Protein AF-A0A962UIV5-F1 (afdb_monomer_lite)

Radius of gyration: 27.17 Å; chains: 1; bounding box: 61×88×76 Å

pLDDT: mean 87.98, std 11.57, range [34.72, 98.75]

Structure (mmCIF, N/CA/C/O backbone):
data_AF-A0A962UIV5-F1
#
_entry.id   AF-A0A962UIV5-F1
#
loop_
_atom_site.group_PDB
_atom_site.id
_atom_site.type_symbol
_atom_site.label_atom_id
_atom_site.label_alt_id
_atom_site.label_comp_id
_atom_site.label_asym_id
_atom_site.label_entity_id
_atom_site.label_seq_id
_atom_site.pdbx_PDB_ins_code
_atom_site.Cartn_x
_atom_site.Cartn_y
_atom_site.Cartn_z
_atom_site.occupancy
_atom_site.B_iso_or_equiv
_atom_site.auth_seq_id
_atom_site.auth_comp_id
_atom_site.auth_asym_id
_atom_site.auth_atom_id
_atom_site.pdbx_PDB_model_num
ATOM 1 N N . MET A 1 1 ? 6.023 -47.205 -21.265 1.00 38.34 1 MET A N 1
ATOM 2 C CA . MET A 1 1 ? 5.863 -46.345 -20.076 1.00 38.34 1 MET A CA 1
ATOM 3 C C . MET A 1 1 ? 5.598 -44.938 -20.579 1.00 38.34 1 MET A C 1
ATOM 5 O O . MET A 1 1 ? 6.526 -44.279 -21.023 1.00 38.34 1 MET A O 1
ATOM 9 N N . LEU A 1 2 ? 4.326 -44.542 -20.647 1.00 37.16 2 LEU A N 1
ATOM 10 C CA . LEU A 1 2 ? 3.943 -43.163 -20.944 1.00 37.16 2 LEU A CA 1
ATOM 11 C C . LEU A 1 2 ? 4.166 -42.375 -19.654 1.00 37.16 2 LEU A C 1
ATOM 13 O O . LEU A 1 2 ? 3.460 -42.595 -18.674 1.00 37.16 2 LEU A O 1
ATOM 17 N N . SER A 1 3 ? 5.210 -41.551 -19.637 1.00 34.72 3 SER A N 1
ATOM 18 C CA . SER A 1 3 ? 5.467 -40.623 -18.543 1.00 34.72 3 SER A CA 1
ATOM 19 C C . SER A 1 3 ? 4.381 -39.555 -18.601 1.00 34.72 3 SER A C 1
ATOM 21 O O . SER A 1 3 ? 4.398 -38.697 -19.483 1.00 34.72 3 SER A O 1
ATOM 23 N N . THR A 1 4 ? 3.387 -39.651 -17.722 1.00 38.62 4 THR A N 1
ATOM 24 C CA . THR A 1 4 ? 2.459 -38.556 -17.452 1.00 38.62 4 THR A CA 1
ATOM 25 C C . THR A 1 4 ? 3.274 -37.441 -16.817 1.00 38.62 4 THR A C 1
ATOM 27 O O . THR A 1 4 ? 3.574 -37.488 -15.625 1.00 38.62 4 THR A O 1
ATOM 30 N N . VAL A 1 5 ? 3.693 -36.469 -17.627 1.00 43.25 5 VAL A N 1
ATOM 31 C CA . VAL A 1 5 ? 4.103 -35.162 -17.116 1.00 43.25 5 VAL A CA 1
ATOM 32 C C . VAL A 1 5 ? 2.899 -34.663 -16.322 1.00 43.25 5 VAL A C 1
ATOM 34 O O . VAL A 1 5 ? 1.812 -34.548 -16.889 1.00 43.25 5 VAL A O 1
ATOM 37 N N . ALA A 1 6 ? 3.049 -34.507 -15.005 1.00 46.94 6 ALA A N 1
ATOM 38 C CA . ALA A 1 6 ? 2.017 -33.885 -14.189 1.00 46.94 6 ALA A CA 1
ATOM 39 C C . ALA A 1 6 ? 1.663 -32.551 -14.854 1.00 46.94 6 ALA A C 1
ATOM 41 O O . ALA A 1 6 ? 2.571 -31.785 -15.180 1.00 46.94 6 ALA A O 1
ATOM 42 N N . ALA A 1 7 ? 0.378 -32.329 -15.137 1.00 50.78 7 ALA A N 1
ATOM 43 C CA . ALA A 1 7 ? -0.082 -31.030 -15.601 1.00 50.78 7 ALA A CA 1
ATOM 44 C C . ALA A 1 7 ? 0.373 -30.014 -14.551 1.00 50.78 7 ALA A C 1
ATOM 46 O O . ALA A 1 7 ? 0.115 -30.215 -13.363 1.00 50.78 7 ALA A O 1
ATOM 47 N N . ALA A 1 8 ? 1.166 -29.031 -14.963 1.00 62.59 8 ALA A N 1
ATOM 48 C CA . ALA A 1 8 ? 1.558 -27.985 -14.046 1.00 62.59 8 ALA A CA 1
ATOM 49 C C . ALA A 1 8 ? 0.317 -27.109 -13.775 1.00 62.59 8 ALA A C 1
ATOM 51 O O . ALA A 1 8 ? -0.562 -26.962 -14.625 1.00 62.59 8 ALA A O 1
ATOM 52 N N . ASP A 1 9 ? 0.197 -26.647 -12.533 1.00 86.25 9 ASP A N 1
ATOM 53 C CA . ASP A 1 9 ? -0.907 -25.813 -12.062 1.00 86.25 9 ASP A CA 1
ATOM 54 C C . ASP A 1 9 ? -0.381 -24.387 -11.822 1.00 86.25 9 ASP A C 1
ATOM 56 O O . ASP A 1 9 ? 0.798 -24.216 -11.483 1.00 86.25 9 ASP A O 1
ATOM 60 N N . PRO A 1 10 ? -1.230 -23.350 -11.956 1.00 91.06 10 PRO A N 1
ATOM 61 C CA . PRO A 1 10 ? -0.857 -21.983 -11.612 1.00 91.06 10 PRO A CA 1
ATOM 62 C C . PRO A 1 10 ? -0.302 -21.881 -10.183 1.00 91.06 10 PRO A C 1
ATOM 64 O O . PRO A 1 10 ? -0.829 -22.485 -9.248 1.00 91.06 10 PRO A O 1
ATOM 67 N N . VAL A 1 11 ? 0.742 -21.072 -9.994 1.00 93.00 11 VAL A N 1
ATOM 68 C CA . VAL A 1 11 ? 1.448 -20.947 -8.709 1.00 93.00 11 VAL A CA 1
ATOM 69 C C . VAL A 1 11 ? 0.984 -19.702 -7.962 1.00 93.00 11 VAL A C 1
ATOM 71 O O . VAL A 1 11 ? 0.912 -18.618 -8.532 1.00 93.00 11 VAL A O 1
ATOM 74 N N . TRP A 1 12 ? 0.716 -19.809 -6.663 1.00 93.31 12 TRP A N 1
ATOM 75 C CA . TRP A 1 12 ? 0.422 -18.636 -5.840 1.00 93.31 12 TRP A CA 1
ATOM 76 C C . TRP A 1 12 ? 1.588 -17.648 -5.791 1.00 93.31 12 TRP A C 1
ATOM 78 O O . TRP A 1 12 ? 2.730 -18.026 -5.533 1.00 93.31 12 TRP A O 1
ATOM 88 N N . VAL A 1 13 ? 1.291 -16.358 -5.997 1.00 94.25 13 VAL A N 1
ATOM 89 C CA . VAL A 1 13 ? 2.265 -15.283 -5.735 1.00 94.25 13 VAL A CA 1
ATOM 90 C C . VAL A 1 13 ? 2.672 -15.293 -4.261 1.00 94.25 13 VAL A C 1
ATOM 92 O O . VAL A 1 13 ? 3.857 -15.206 -3.945 1.00 94.25 13 VAL A O 1
ATOM 95 N N . VAL A 1 14 ? 1.682 -15.441 -3.379 1.00 92.19 14 VAL A N 1
ATOM 96 C CA . VAL A 1 14 ? 1.844 -15.680 -1.945 1.00 92.19 14 VAL A CA 1
ATOM 97 C C . VAL A 1 14 ? 0.987 -16.880 -1.589 1.00 92.19 14 VAL A C 1
ATOM 99 O O . VAL A 1 14 ? -0.224 -16.838 -1.789 1.00 92.19 14 VAL A O 1
ATOM 102 N N . ASP A 1 15 ? 1.609 -17.943 -1.085 1.00 88.69 15 ASP A N 1
ATOM 103 C CA . ASP A 1 15 ? 0.892 -19.141 -0.657 1.00 88.69 15 ASP A CA 1
ATOM 104 C C . ASP A 1 15 ? 0.328 -18.952 0.768 1.00 88.69 15 ASP A C 1
ATOM 106 O O . ASP A 1 15 ? 1.113 -18.900 1.724 1.00 88.69 15 ASP A O 1
ATOM 110 N N . PRO A 1 16 ? -1.007 -18.886 0.948 1.00 77.31 16 PRO A N 1
ATOM 111 C CA . PRO A 1 16 ? -1.620 -18.762 2.271 1.00 77.31 16 PRO A CA 1
ATOM 112 C C . PRO A 1 16 ? -1.338 -19.970 3.178 1.00 77.31 16 PRO A C 1
ATOM 114 O O . PRO A 1 16 ? -1.379 -19.842 4.401 1.00 77.31 16 PRO A O 1
ATOM 117 N N . GLY A 1 17 ? -1.032 -21.140 2.604 1.00 86.12 17 GLY A N 1
ATOM 118 C CA . GLY A 1 17 ? -0.650 -22.344 3.343 1.00 86.12 17 GLY A CA 1
ATOM 119 C C . GLY A 1 17 ? 0.783 -22.316 3.883 1.00 86.12 17 GLY A C 1
ATOM 120 O O . GLY A 1 17 ? 1.126 -23.129 4.744 1.00 86.12 17 GLY A O 1
ATOM 121 N N . SER A 1 18 ? 1.605 -21.364 3.433 1.00 90.94 18 SER A N 1
ATOM 122 C CA . SER A 1 18 ? 3.030 -21.264 3.762 1.00 90.94 18 SER A CA 1
ATOM 123 C C . SER A 1 18 ? 3.364 -19.896 4.373 1.00 90.94 18 SER A C 1
ATOM 125 O O . SER A 1 18 ? 4.088 -19.099 3.774 1.00 90.94 18 SER A O 1
ATOM 127 N N . PRO A 1 19 ? 2.890 -19.597 5.598 1.00 90.25 19 PRO A N 1
ATOM 128 C CA . PRO A 1 19 ? 3.005 -18.264 6.190 1.00 90.25 19 PRO A CA 1
ATOM 129 C C . PRO A 1 19 ? 4.454 -17.824 6.443 1.00 90.25 19 PRO A C 1
ATOM 131 O O . PRO A 1 19 ? 4.727 -16.627 6.495 1.00 90.25 19 PRO A O 1
ATOM 134 N N . GLY A 1 20 ? 5.397 -18.759 6.585 1.00 92.31 20 GLY A N 1
ATOM 135 C CA . GLY A 1 20 ? 6.782 -18.470 6.960 1.00 92.31 20 GLY A CA 1
ATOM 136 C C . GLY A 1 20 ? 6.946 -18.140 8.455 1.00 92.31 20 GLY A C 1
ATOM 137 O O . GLY A 1 20 ? 6.002 -18.290 9.232 1.00 92.31 20 GLY A O 1
ATOM 138 N N . PRO A 1 21 ? 8.148 -17.717 8.891 1.00 94.88 21 PRO A N 1
ATOM 139 C CA . PRO A 1 21 ? 8.443 -17.481 10.304 1.00 94.88 21 PRO A CA 1
ATOM 140 C C . PRO A 1 21 ? 7.760 -16.221 10.855 1.00 94.88 21 PRO A C 1
ATOM 142 O O . PRO A 1 21 ? 7.625 -15.222 10.140 1.00 94.88 21 PRO A O 1
ATOM 145 N N . ASP A 1 22 ? 7.418 -16.263 12.149 1.00 95.38 22 ASP A N 1
ATOM 146 C CA . ASP A 1 22 ? 6.808 -15.159 12.911 1.00 95.38 22 ASP A CA 1
ATOM 147 C C . ASP A 1 22 ? 7.676 -13.898 12.918 1.00 95.38 22 ASP A C 1
ATOM 149 O O . ASP A 1 22 ? 7.190 -12.794 12.692 1.00 95.38 22 ASP A O 1
ATOM 153 N N . ARG A 1 23 ? 8.982 -14.070 13.150 1.00 94.88 23 ARG A N 1
ATOM 154 C CA . ARG A 1 23 ? 9.959 -12.980 13.091 1.00 94.88 23 ARG A CA 1
ATOM 155 C C . ARG A 1 23 ? 10.506 -12.820 11.673 1.00 94.88 23 ARG A C 1
ATOM 157 O O . ARG A 1 23 ? 10.638 -13.827 10.968 1.00 94.88 23 ARG A O 1
ATOM 164 N N . PRO A 1 24 ? 10.869 -11.592 11.270 1.00 93.38 24 PRO A N 1
ATOM 165 C CA . PRO A 1 24 ? 11.509 -11.348 9.991 1.00 93.38 24 PRO A CA 1
ATOM 166 C C . PRO A 1 24 ? 12.803 -12.163 9.880 1.00 93.38 24 PRO A C 1
ATOM 168 O O . PRO A 1 24 ? 13.604 -12.157 10.818 1.00 93.38 24 PRO A O 1
ATOM 171 N N . PRO A 1 25 ? 13.043 -12.849 8.747 1.00 91.56 25 PRO A N 1
ATOM 172 C CA . PRO A 1 25 ? 14.316 -13.528 8.509 1.00 91.56 25 PRO A CA 1
ATOM 173 C C . PRO A 1 25 ? 15.477 -12.534 8.348 1.00 91.56 25 PRO A C 1
ATOM 175 O O . PRO A 1 25 ? 16.626 -12.880 8.609 1.00 91.56 25 PRO A O 1
ATOM 178 N N . GLN A 1 26 ? 15.177 -11.298 7.938 1.00 95.62 26 GLN A N 1
ATOM 179 C CA . GLN A 1 26 ? 16.128 -10.209 7.752 1.00 95.62 26 GLN A CA 1
ATOM 180 C C . GLN A 1 26 ? 15.444 -8.863 8.008 1.00 95.62 26 GLN A C 1
ATOM 182 O O . GLN A 1 26 ? 14.254 -8.712 7.743 1.00 95.62 26 GLN A O 1
ATOM 187 N N . GLY A 1 27 ? 16.201 -7.872 8.477 1.00 95.25 27 GLY A N 1
ATOM 188 C CA . GLY A 1 27 ? 15.712 -6.505 8.637 1.00 95.25 27 GLY A CA 1
ATOM 189 C C . GLY A 1 27 ? 14.670 -6.344 9.738 1.00 95.25 27 GLY A C 1
ATOM 190 O O . GLY A 1 27 ? 14.584 -7.154 10.664 1.00 95.25 27 GLY A O 1
ATOM 191 N N . ARG A 1 28 ? 13.917 -5.249 9.652 1.00 95.00 28 ARG A N 1
ATOM 192 C CA . ARG A 1 28 ? 12.850 -4.867 10.582 1.00 95.00 28 ARG A CA 1
ATOM 193 C C . ARG A 1 28 ? 11.703 -4.228 9.806 1.00 95.00 28 ARG A C 1
ATOM 195 O O . ARG A 1 28 ? 11.892 -3.788 8.674 1.00 95.00 28 ARG A O 1
ATOM 202 N N . SER A 1 29 ? 10.517 -4.196 10.404 1.00 97.31 29 SER A N 1
ATOM 203 C CA . SER A 1 29 ? 9.385 -3.482 9.813 1.00 97.31 29 SER A CA 1
ATOM 204 C C . SER A 1 29 ? 9.615 -1.966 9.839 1.00 97.31 29 SER A C 1
ATOM 206 O O . SER A 1 29 ? 10.351 -1.444 10.680 1.00 97.31 29 SER A O 1
ATOM 208 N N . LEU A 1 30 ? 8.948 -1.228 8.952 1.00 97.88 30 LEU A N 1
ATOM 209 C CA . LEU A 1 30 ? 8.964 0.238 8.972 1.00 97.88 30 LEU A CA 1
ATOM 210 C C . LEU A 1 30 ? 8.418 0.812 10.289 1.00 97.88 30 LEU A C 1
ATOM 212 O O . LEU A 1 30 ? 8.861 1.870 10.725 1.00 97.88 30 LEU A O 1
ATOM 216 N N . PHE A 1 31 ? 7.507 0.106 10.962 1.00 98.25 31 PHE A N 1
ATOM 217 C CA . PHE A 1 31 ? 7.027 0.493 12.287 1.00 98.25 31 PHE A CA 1
ATOM 218 C C . PHE A 1 31 ? 8.122 0.405 13.356 1.00 98.25 31 PHE A C 1
ATOM 220 O O . PHE A 1 31 ? 8.221 1.294 14.203 1.00 98.25 31 PHE A O 1
ATOM 227 N N . ASP A 1 32 ? 8.989 -0.610 13.305 1.00 97.06 32 ASP A N 1
ATOM 228 C CA . ASP A 1 32 ? 10.166 -0.653 14.176 1.00 97.06 32 ASP A CA 1
ATOM 229 C C . ASP A 1 32 ? 11.084 0.540 13.884 1.00 97.06 32 ASP A C 1
ATOM 231 O O . ASP A 1 32 ? 11.516 1.221 14.810 1.00 97.06 32 ASP A O 1
ATOM 235 N N . HIS A 1 33 ? 11.344 0.842 12.608 1.00 95.75 33 HIS A N 1
ATOM 236 C CA . HIS A 1 33 ? 12.159 2.000 12.224 1.00 95.75 33 HIS A CA 1
ATOM 237 C C . HIS A 1 33 ? 11.577 3.329 12.725 1.00 95.75 33 HIS A C 1
ATOM 239 O O . HIS A 1 33 ? 12.329 4.177 13.196 1.00 95.75 33 HIS A O 1
ATOM 245 N N . LEU A 1 34 ? 10.253 3.482 12.683 1.00 96.00 34 LEU A N 1
ATOM 246 C CA . LEU A 1 34 ? 9.545 4.662 13.175 1.00 96.00 34 LEU A CA 1
ATOM 247 C C . LEU A 1 34 ? 9.610 4.806 14.704 1.00 96.00 34 LEU A C 1
ATOM 249 O O . LEU A 1 34 ? 9.621 5.918 15.226 1.00 96.00 34 LEU A O 1
ATOM 253 N N . THR A 1 35 ? 9.607 3.687 15.428 1.00 96.31 35 THR A N 1
ATOM 254 C CA . THR A 1 35 ? 9.418 3.674 16.887 1.00 96.31 35 THR A CA 1
ATOM 255 C C . THR A 1 35 ? 10.687 3.402 17.680 1.00 96.31 35 THR A C 1
ATOM 257 O O . THR A 1 35 ? 10.663 3.407 18.908 1.00 96.31 35 THR A O 1
ATOM 260 N N . ILE A 1 36 ? 11.821 3.183 17.020 1.00 94.06 36 ILE A N 1
ATOM 261 C CA . ILE A 1 36 ? 13.105 3.058 17.704 1.00 94.06 36 ILE A CA 1
ATOM 262 C C . ILE A 1 36 ? 13.725 4.439 17.889 1.00 94.06 36 ILE A C 1
ATOM 264 O O . ILE A 1 36 ? 14.062 5.126 16.930 1.00 94.06 36 ILE A O 1
ATOM 268 N N . SER A 1 37 ? 13.974 4.802 19.143 1.00 89.38 37 SER A N 1
ATOM 269 C CA . SER A 1 37 ? 14.725 5.996 19.516 1.00 89.38 37 SER A CA 1
ATOM 270 C C . SER A 1 37 ? 15.865 5.613 20.448 1.00 89.38 37 SER A C 1
ATOM 272 O O . SER A 1 37 ? 15.670 4.910 21.438 1.00 89.38 37 SER A O 1
ATOM 274 N N . SER A 1 38 ? 17.088 6.040 20.119 1.00 88.50 38 SER A N 1
ATOM 275 C CA . SER A 1 38 ? 18.301 5.724 20.898 1.00 88.50 38 SER A CA 1
ATOM 276 C C . SER A 1 38 ? 18.480 4.221 21.188 1.00 88.50 38 SER A C 1
ATOM 278 O O . SER A 1 38 ? 18.952 3.827 22.252 1.00 88.50 38 SER A O 1
ATOM 280 N N . GLY A 1 39 ? 18.072 3.368 20.241 1.00 88.75 39 GLY A N 1
ATOM 281 C CA . GLY A 1 39 ? 18.161 1.908 20.350 1.00 88.75 39 GLY A CA 1
ATOM 282 C C . GLY A 1 39 ? 17.085 1.243 21.218 1.00 88.75 39 GLY A C 1
ATOM 283 O O . GLY A 1 39 ? 17.117 0.025 21.373 1.00 88.75 39 GLY A O 1
ATOM 284 N N . GLN A 1 40 ? 16.136 2.008 21.760 1.00 90.94 40 GLN A N 1
ATOM 285 C CA . GLN A 1 40 ? 14.996 1.514 22.535 1.00 90.94 40 GLN A CA 1
ATOM 286 C C . GLN A 1 40 ? 13.702 1.692 21.745 1.00 90.94 40 GLN A C 1
ATOM 288 O O . GLN A 1 40 ? 13.567 2.642 20.977 1.00 90.94 40 GLN A O 1
ATOM 293 N N . GLN A 1 41 ? 12.747 0.788 21.943 1.00 93.69 41 GLN A N 1
ATOM 294 C CA . GLN A 1 41 ? 11.425 0.925 21.347 1.00 93.69 41 GLN A CA 1
ATOM 295 C C . GLN A 1 41 ? 10.576 1.870 22.198 1.00 93.69 41 GLN A C 1
ATOM 297 O O . GLN A 1 41 ? 10.352 1.621 23.380 1.00 93.69 41 GLN A O 1
ATOM 302 N N . VAL A 1 42 ? 10.137 2.968 21.593 1.00 95.62 42 VAL A N 1
ATOM 303 C CA . VAL A 1 42 ? 9.366 4.039 22.221 1.00 95.62 42 VAL A CA 1
ATOM 304 C C . VAL A 1 42 ? 8.127 4.273 21.369 1.00 95.62 42 VAL A C 1
ATOM 306 O O . VAL A 1 42 ? 8.207 4.832 20.278 1.00 95.62 42 VAL A O 1
ATOM 309 N N . ILE A 1 43 ? 6.972 3.830 21.866 1.00 97.31 43 ILE A N 1
ATOM 310 C CA . ILE A 1 43 ? 5.687 4.044 21.195 1.00 97.31 43 ILE A CA 1
ATOM 311 C C . ILE A 1 43 ? 5.059 5.321 21.758 1.00 97.31 43 ILE A C 1
ATOM 313 O O . ILE A 1 43 ? 4.753 5.350 22.952 1.00 97.31 43 ILE A O 1
ATOM 317 N N . PRO A 1 44 ? 4.858 6.375 20.944 1.00 97.12 44 PRO A N 1
ATOM 318 C CA . PRO A 1 44 ? 4.201 7.588 21.410 1.00 97.12 44 PRO A CA 1
ATOM 319 C C . PRO A 1 44 ? 2.787 7.297 21.923 1.00 97.12 44 PRO A C 1
ATOM 321 O O . PRO A 1 44 ? 2.033 6.543 21.306 1.00 97.12 44 PRO A O 1
ATOM 324 N N . TYR A 1 45 ? 2.432 7.912 23.047 1.00 96.81 45 TYR A N 1
ATOM 325 C CA . TYR A 1 45 ? 1.118 7.815 23.678 1.00 96.81 45 TYR A CA 1
ATOM 326 C C . TYR A 1 45 ? 0.667 9.218 24.115 1.00 96.81 45 TYR A C 1
ATOM 328 O O . TYR A 1 45 ? 1.493 9.961 24.653 1.00 96.81 45 TYR A O 1
ATOM 336 N N . PRO A 1 46 ? -0.618 9.592 23.969 1.00 97.19 46 PRO A N 1
ATOM 337 C CA . PRO A 1 46 ? -1.745 8.790 23.468 1.00 97.19 46 PRO A CA 1
ATOM 338 C C . PRO A 1 46 ? -1.734 8.593 21.941 1.00 97.19 46 PRO A C 1
ATOM 340 O O . PRO A 1 46 ? -0.788 9.014 21.272 1.00 97.19 46 PRO A O 1
ATOM 343 N N . PHE A 1 47 ? -2.752 7.914 21.395 1.00 98.25 47 PHE A N 1
ATOM 344 C CA . PHE A 1 47 ? -2.845 7.537 19.972 1.00 98.25 47 PHE A CA 1
ATOM 345 C C . PHE A 1 47 ? -2.603 8.708 19.014 1.00 98.25 47 PHE A C 1
ATOM 347 O O . PHE A 1 47 ? -1.932 8.572 17.994 1.00 98.25 47 PHE A O 1
ATOM 354 N N . GLU A 1 48 ? -3.063 9.893 19.383 1.00 97.94 48 GLU A N 1
ATOM 355 C CA . GLU A 1 48 ? -2.898 11.142 18.653 1.00 97.94 48 GLU A CA 1
ATOM 356 C C . GLU A 1 48 ? -1.420 11.542 18.528 1.00 97.94 48 GLU A C 1
ATOM 358 O O . GLU A 1 48 ? -1.016 12.071 17.494 1.00 97.94 48 GLU A O 1
ATOM 363 N N . GLN A 1 49 ? -0.583 11.244 19.531 1.00 97.88 49 GLN A N 1
ATOM 364 C CA . GLN A 1 49 ? 0.866 11.463 19.443 1.00 97.88 49 GLN A CA 1
ATOM 365 C C . GLN A 1 49 ? 1.540 10.463 18.504 1.00 97.88 49 GLN A C 1
ATOM 367 O O . GLN A 1 49 ? 2.485 10.834 17.811 1.00 97.88 49 GLN A O 1
ATOM 372 N N . LEU A 1 50 ? 1.055 9.218 18.438 1.00 98.31 50 LEU A N 1
ATOM 373 C CA . LEU A 1 50 ? 1.541 8.250 17.452 1.00 98.31 50 LEU A CA 1
ATOM 374 C C . LEU A 1 50 ? 1.176 8.706 16.035 1.00 98.31 50 LEU A C 1
ATOM 376 O O . LEU A 1 50 ? 2.032 8.715 15.154 1.00 98.31 50 LEU A O 1
ATOM 380 N N . VAL A 1 51 ? -0.061 9.160 15.826 1.00 98.25 51 VAL A N 1
ATOM 381 C CA . VAL A 1 51 ? -0.505 9.736 14.546 1.00 98.25 51 VAL A CA 1
ATOM 382 C C . VAL A 1 51 ? 0.314 10.972 14.174 1.00 98.25 51 VAL A C 1
ATOM 384 O O . VAL A 1 51 ? 0.695 11.118 13.012 1.00 98.25 51 VAL A O 1
ATOM 387 N N . ALA A 1 52 ? 0.625 11.842 15.138 1.00 97.06 52 ALA A N 1
ATOM 388 C CA . ALA A 1 52 ? 1.480 13.001 14.908 1.00 97.06 52 ALA A CA 1
ATOM 389 C C . ALA A 1 52 ? 2.904 12.575 14.522 1.00 97.06 52 ALA A C 1
ATOM 391 O O . ALA A 1 52 ? 3.442 13.089 13.546 1.00 97.06 52 ALA A O 1
ATOM 392 N N . ALA A 1 53 ? 3.490 11.598 15.223 1.00 96.81 53 ALA A N 1
ATOM 393 C CA . ALA A 1 53 ? 4.816 11.066 14.916 1.00 96.81 53 ALA A CA 1
ATOM 394 C C . ALA A 1 53 ? 4.889 10.408 13.529 1.00 96.81 53 ALA A C 1
ATOM 396 O O . ALA A 1 53 ? 5.893 10.567 12.845 1.00 96.81 53 ALA A O 1
ATOM 397 N N . ILE A 1 54 ? 3.826 9.726 13.089 1.00 97.75 54 ILE A N 1
ATOM 398 C CA . ILE A 1 54 ? 3.705 9.234 11.709 1.00 97.75 54 ILE A CA 1
ATOM 399 C C . ILE A 1 54 ? 3.636 10.419 10.744 1.00 97.75 54 ILE A C 1
ATOM 401 O O . ILE A 1 54 ? 4.407 10.481 9.795 1.00 97.75 54 ILE A O 1
ATOM 405 N N . SER A 1 55 ? 2.751 11.383 11.008 1.00 96.06 55 SER A N 1
ATOM 406 C CA . SER A 1 55 ? 2.529 12.543 10.135 1.00 96.06 55 SER A CA 1
ATOM 407 C C . SER A 1 55 ? 3.783 13.394 9.925 1.00 96.06 55 SER A C 1
ATOM 409 O O . SER A 1 55 ? 3.944 13.948 8.846 1.00 96.06 55 SER A O 1
ATOM 411 N N . THR A 1 56 ? 4.701 13.479 10.899 1.00 94.44 56 THR A N 1
ATOM 412 C CA . THR A 1 56 ? 5.967 14.220 10.713 1.00 94.44 56 THR A CA 1
ATOM 413 C C . THR A 1 56 ? 6.894 13.599 9.671 1.00 94.44 56 THR A C 1
ATOM 415 O O . THR A 1 56 ? 7.797 14.278 9.190 1.00 94.44 56 THR A O 1
ATOM 418 N N . GLN A 1 57 ? 6.689 12.327 9.320 1.00 95.44 57 GLN A N 1
ATOM 419 C CA . GLN A 1 57 ? 7.458 11.648 8.279 1.00 95.44 57 GLN A CA 1
ATOM 420 C C . GLN A 1 57 ? 6.898 11.890 6.875 1.00 95.44 57 GLN A C 1
ATOM 422 O O . GLN A 1 57 ? 7.518 11.452 5.909 1.00 95.44 57 GLN A O 1
ATOM 427 N N . LEU A 1 58 ? 5.737 12.539 6.743 1.00 96.56 58 LEU A N 1
ATOM 428 C CA . LEU A 1 58 ? 4.936 12.531 5.521 1.00 96.56 58 LEU A CA 1
ATOM 429 C C . LEU A 1 58 ? 4.792 13.922 4.911 1.00 96.56 58 LEU A C 1
ATOM 431 O O . LEU A 1 58 ? 4.595 14.910 5.618 1.00 96.56 58 LEU A O 1
ATOM 435 N N . ASP A 1 59 ? 4.845 13.975 3.586 1.00 94.31 59 ASP A N 1
ATOM 436 C CA . ASP A 1 59 ? 4.482 15.151 2.813 1.00 94.31 59 ASP A CA 1
ATOM 437 C C . ASP A 1 59 ? 2.955 15.233 2.699 1.00 94.31 59 ASP A C 1
ATOM 439 O O . ASP A 1 59 ? 2.322 14.459 1.976 1.00 94.31 59 ASP A O 1
ATOM 443 N N . ALA A 1 60 ? 2.348 16.172 3.423 1.00 90.50 60 ALA A N 1
ATOM 444 C CA . ALA A 1 60 ? 0.901 16.357 3.422 1.00 90.50 60 ALA A CA 1
ATOM 445 C C . ALA A 1 60 ? 0.347 16.767 2.046 1.00 90.50 60 ALA A C 1
ATOM 447 O O . ALA A 1 60 ? -0.796 16.419 1.741 1.00 90.50 60 ALA A O 1
ATOM 448 N N . ASP A 1 61 ? 1.142 17.448 1.214 1.00 91.00 61 ASP A N 1
ATOM 449 C CA . ASP A 1 61 ? 0.703 17.933 -0.099 1.00 91.00 61 ASP A CA 1
ATOM 450 C C . ASP A 1 61 ? 0.604 16.793 -1.125 1.00 91.00 61 ASP A C 1
ATOM 452 O O . ASP A 1 61 ? -0.179 16.863 -2.074 1.00 91.00 61 ASP A O 1
ATOM 456 N N . SER A 1 62 ? 1.324 15.693 -0.888 1.00 89.94 62 SER A N 1
ATOM 457 C CA . SER A 1 62 ? 1.235 14.467 -1.689 1.00 89.94 62 SER A CA 1
ATOM 458 C C . SER A 1 62 ? -0.013 13.620 -1.393 1.00 89.94 62 SER A C 1
ATOM 460 O O . SER A 1 62 ? -0.338 12.694 -2.141 1.00 89.94 62 SER A O 1
ATOM 462 N N . ALA A 1 63 ? -0.712 13.899 -0.290 1.00 90.75 63 ALA A N 1
ATOM 463 C CA . ALA A 1 63 ? -1.772 13.044 0.220 1.00 90.75 63 ALA A CA 1
ATOM 464 C C . ALA A 1 63 ? -3.094 13.226 -0.537 1.00 90.75 63 ALA A C 1
ATOM 466 O O . ALA A 1 63 ? -3.540 14.347 -0.804 1.00 90.75 63 ALA A O 1
ATOM 467 N N . TYR A 1 64 ? -3.832 12.133 -0.756 1.00 89.94 64 TYR A N 1
ATOM 468 C CA . TYR A 1 64 ? -5.216 12.238 -1.224 1.00 89.94 64 TYR A CA 1
ATOM 469 C C . TYR A 1 64 ? -6.053 13.052 -0.218 1.00 89.94 64 TYR A C 1
ATOM 471 O O . TYR A 1 64 ? -5.976 12.837 0.995 1.00 89.94 64 TYR A O 1
ATOM 479 N N . LEU A 1 65 ? -6.845 14.013 -0.701 1.00 89.12 65 LEU A N 1
ATOM 480 C CA . LEU A 1 65 ? -7.622 14.950 0.132 1.00 89.12 65 LEU A CA 1
ATOM 481 C C . LEU A 1 65 ? -6.789 15.781 1.133 1.00 89.12 65 LEU A C 1
ATOM 483 O O . LEU A 1 65 ? -7.356 16.308 2.090 1.00 89.12 65 LEU A O 1
ATOM 487 N N . GLY A 1 66 ? -5.464 15.882 0.958 1.00 89.19 66 GLY A N 1
ATOM 488 C CA . GLY A 1 66 ? -4.578 16.592 1.890 1.00 89.19 66 GLY A CA 1
ATOM 489 C C . GLY A 1 66 ? -4.513 15.962 3.289 1.00 89.19 66 GLY A C 1
ATOM 490 O O . GLY A 1 66 ? -4.232 16.649 4.269 1.00 89.19 66 GLY A O 1
ATOM 491 N N . GLN A 1 67 ? -4.834 14.669 3.415 1.00 91.25 67 GLN A N 1
ATOM 492 C CA . GLN A 1 67 ? -4.845 13.946 4.692 1.00 91.25 67 GLN A CA 1
ATOM 493 C C . GLN A 1 67 ? -3.832 12.796 4.675 1.00 91.25 67 GLN A C 1
ATOM 495 O O . GLN A 1 67 ? -4.205 11.696 4.296 1.00 91.25 67 GLN A O 1
ATOM 500 N N . PRO A 1 68 ? -2.578 12.973 5.114 1.00 92.88 68 PRO A N 1
ATOM 501 C CA . PRO A 1 68 ? -1.527 11.962 4.920 1.00 92.88 68 PRO A CA 1
ATOM 502 C C . PRO A 1 68 ? -1.757 10.635 5.662 1.00 92.88 68 PRO A C 1
ATOM 504 O O . PRO A 1 68 ? -1.130 9.617 5.365 1.00 92.88 68 PRO A O 1
ATOM 507 N N . VAL A 1 69 ? -2.663 10.648 6.641 1.00 96.88 69 VAL A N 1
ATOM 508 C CA . VAL A 1 69 ? -3.023 9.499 7.466 1.00 96.88 69 VAL A CA 1
ATOM 509 C C . VAL A 1 69 ? -4.540 9.322 7.446 1.00 96.88 69 VAL A C 1
ATOM 511 O O . VAL A 1 69 ? -5.284 10.084 8.076 1.00 96.88 69 VAL A O 1
ATOM 514 N N . LYS A 1 70 ? -5.004 8.291 6.738 1.00 96.56 70 LYS A N 1
ATOM 515 C CA . LYS A 1 70 ? -6.421 7.930 6.612 1.00 96.56 70 LYS A CA 1
ATOM 516 C C . LYS A 1 70 ? -6.877 7.177 7.846 1.00 96.56 70 LYS A C 1
ATOM 518 O O . LYS A 1 70 ? -6.200 6.242 8.261 1.00 96.56 70 LYS A O 1
ATOM 523 N N . ARG A 1 71 ? -8.006 7.578 8.437 1.00 96.75 71 ARG A N 1
ATOM 524 C CA . ARG A 1 71 ? -8.548 6.959 9.655 1.00 96.75 71 ARG A CA 1
ATOM 525 C C . ARG A 1 71 ? -10.055 6.758 9.561 1.00 96.75 71 ARG A C 1
ATOM 527 O O . ARG A 1 71 ? -10.766 7.677 9.167 1.00 96.75 71 ARG A O 1
ATOM 534 N N . VAL A 1 72 ? -10.525 5.585 9.970 1.00 96.94 72 VAL A N 1
ATOM 535 C CA . VAL A 1 72 ? -11.955 5.250 10.079 1.00 96.94 72 VAL A CA 1
ATOM 536 C C . VAL A 1 72 ? -12.259 4.599 11.424 1.00 96.94 72 VAL A C 1
ATOM 538 O O . VAL A 1 72 ? -11.376 4.006 12.047 1.00 96.94 72 VAL A O 1
ATOM 541 N N . LEU A 1 73 ? -13.516 4.689 11.853 1.00 97.75 73 LEU A N 1
ATOM 542 C CA . LEU A 1 73 ? -14.042 4.065 13.068 1.00 97.75 73 LEU A CA 1
ATOM 543 C C . LEU A 1 73 ? -14.854 2.828 12.693 1.00 97.75 73 LEU A C 1
ATOM 545 O O . LEU A 1 73 ? -15.732 2.919 11.839 1.00 97.75 73 LEU A O 1
ATOM 549 N N . ILE A 1 74 ? -14.589 1.697 13.345 1.00 96.38 74 ILE A N 1
ATOM 550 C CA . ILE A 1 74 ? -15.240 0.403 13.105 1.00 96.38 74 ILE A CA 1
ATOM 551 C C . ILE A 1 74 ? -15.747 -0.161 14.445 1.00 96.38 74 ILE A C 1
ATOM 553 O O . ILE A 1 74 ? -15.005 -0.867 15.132 1.00 96.38 74 ILE A O 1
ATOM 557 N N . PRO A 1 75 ? -16.995 0.143 14.853 1.00 95.69 75 PRO A N 1
ATOM 558 C CA . PRO A 1 75 ? -17.557 -0.343 16.118 1.00 95.69 75 PRO A CA 1
ATOM 559 C C . PRO A 1 75 ? -17.756 -1.862 16.133 1.00 95.69 75 PRO A C 1
ATOM 561 O O . PRO A 1 75 ? -17.376 -2.547 17.075 1.00 95.69 75 PRO A O 1
ATOM 564 N N . LEU A 1 76 ? -18.328 -2.395 15.051 1.00 94.31 76 LEU A N 1
ATOM 565 C CA . LEU A 1 76 ? -18.613 -3.818 14.868 1.00 94.31 76 LEU A CA 1
ATOM 566 C C . LEU A 1 76 ? -17.671 -4.344 13.785 1.00 94.31 76 LEU A C 1
ATOM 568 O O . LEU A 1 76 ? -18.032 -4.425 12.611 1.00 94.31 76 LEU A O 1
ATOM 572 N N . GLY A 1 77 ? -16.423 -4.600 14.174 1.00 92.06 77 GLY A N 1
ATOM 573 C CA . GLY A 1 77 ? -15.357 -5.037 13.272 1.00 92.06 77 GLY A CA 1
ATOM 574 C C . GLY A 1 77 ? -15.238 -6.555 13.132 1.00 92.06 77 GLY A C 1
ATOM 575 O O . GLY A 1 77 ? -16.071 -7.319 13.615 1.00 92.06 77 GLY A O 1
ATOM 576 N N . ARG A 1 78 ? -14.160 -6.985 12.466 1.00 92.56 78 ARG A N 1
ATOM 577 C CA . ARG A 1 78 ? -13.814 -8.403 12.240 1.00 92.56 78 ARG A CA 1
ATOM 578 C C . ARG A 1 78 ? -12.420 -8.775 12.757 1.00 92.56 78 ARG A C 1
ATOM 580 O O . ARG A 1 78 ? -11.882 -9.814 12.386 1.00 92.56 78 ARG A O 1
ATOM 587 N N . SER A 1 79 ? -11.804 -7.906 13.561 1.00 91.12 79 SER A N 1
ATOM 588 C CA . SER A 1 79 ? -10.477 -8.164 14.127 1.00 91.12 79 SER A CA 1
ATOM 589 C C . SER A 1 79 ? -10.513 -9.297 15.149 1.00 91.12 79 SER A C 1
ATOM 591 O O . SER A 1 79 ? -11.576 -9.725 15.606 1.00 91.12 79 SER A O 1
ATOM 593 N N . LEU A 1 80 ? -9.330 -9.759 15.554 1.00 88.25 80 LEU A N 1
ATOM 594 C CA . LEU A 1 80 ? -9.199 -10.738 16.634 1.00 88.25 80 LEU A CA 1
ATOM 595 C C . LEU A 1 80 ? -9.747 -10.199 17.964 1.00 88.25 80 LEU A C 1
ATOM 597 O O . LEU A 1 80 ? -10.215 -10.974 18.788 1.00 88.25 80 LEU A O 1
ATOM 601 N N . GLN A 1 81 ? -9.742 -8.875 18.139 1.00 90.94 81 GLN A N 1
ATOM 602 C CA . GLN A 1 81 ? -10.250 -8.185 19.327 1.00 90.94 81 GLN A CA 1
ATOM 603 C C . GLN A 1 81 ? -11.703 -7.694 19.189 1.00 90.94 81 GLN A C 1
ATOM 605 O O . GLN A 1 81 ? -12.126 -6.822 19.943 1.00 90.94 81 GLN A O 1
ATOM 610 N N . ARG A 1 82 ? -12.483 -8.214 18.228 1.00 90.56 82 ARG A N 1
ATOM 611 C CA . ARG A 1 82 ? -13.842 -7.720 17.915 1.00 90.56 82 ARG A CA 1
ATOM 612 C C . ARG A 1 82 ? -14.813 -7.679 19.104 1.00 90.56 82 ARG A C 1
ATOM 614 O O . ARG A 1 82 ? -15.692 -6.830 19.120 1.00 90.56 82 ARG A O 1
ATOM 621 N N . GLU A 1 83 ? -14.626 -8.544 20.099 1.00 92.12 83 GLU A N 1
ATOM 622 C CA . GLU A 1 83 ? -15.468 -8.606 21.304 1.00 92.12 83 GLU A CA 1
ATOM 623 C C . GLU A 1 83 ? -14.948 -7.751 22.472 1.00 92.12 83 GLU A C 1
ATOM 625 O O . GLU A 1 83 ? -15.618 -7.652 23.496 1.00 92.12 83 GLU A O 1
ATOM 630 N N . ALA A 1 84 ? -13.763 -7.137 22.373 1.00 94.12 84 ALA A N 1
ATOM 631 C CA . ALA A 1 84 ? -13.146 -6.475 23.529 1.00 94.12 84 ALA A CA 1
ATOM 632 C C . ALA A 1 84 ? -13.914 -5.226 23.991 1.00 94.12 84 ALA A C 1
ATOM 634 O O . ALA A 1 84 ? -13.893 -4.895 25.171 1.00 94.12 84 ALA A O 1
ATOM 635 N N . ALA A 1 85 ? -14.631 -4.567 23.077 1.00 94.25 85 ALA A N 1
ATOM 636 C CA . ALA A 1 85 ? -15.499 -3.443 23.406 1.00 94.25 85 ALA A CA 1
ATOM 637 C C . ALA A 1 85 ? -16.905 -3.876 23.856 1.00 94.25 85 ALA A C 1
ATOM 639 O O . ALA A 1 85 ? -17.729 -3.013 24.134 1.00 94.25 85 ALA A O 1
ATOM 640 N N . ALA A 1 86 ? -17.220 -5.176 23.912 1.00 91.94 86 ALA A N 1
ATOM 641 C CA . ALA A 1 86 ? -18.566 -5.631 24.239 1.00 91.94 86 ALA A CA 1
ATOM 642 C C . ALA A 1 86 ? -18.945 -5.300 25.700 1.00 91.94 86 ALA A C 1
ATOM 644 O O . ALA A 1 86 ? -18.167 -5.568 26.617 1.00 91.94 86 ALA A O 1
ATOM 645 N N . PRO A 1 87 ? -20.183 -4.838 25.962 1.00 89.81 87 PRO A N 1
ATOM 646 C CA . PRO A 1 87 ? -21.251 -4.570 24.990 1.00 89.81 87 PRO A CA 1
ATOM 647 C C . PRO A 1 87 ? -21.159 -3.178 24.326 1.00 89.81 87 PRO A C 1
ATOM 649 O O . PRO A 1 87 ? -21.818 -2.930 23.324 1.00 89.81 87 PRO A O 1
ATOM 652 N N . ASP A 1 88 ? -20.325 -2.279 24.841 1.00 90.31 88 ASP A N 1
ATOM 653 C CA . ASP A 1 88 ? -20.229 -0.868 24.452 1.00 90.31 88 ASP A CA 1
ATOM 654 C C . ASP A 1 88 ? -19.409 -0.616 23.164 1.00 90.31 88 ASP A C 1
ATOM 656 O O . ASP A 1 88 ? -18.540 0.259 23.107 1.00 90.31 88 ASP A O 1
ATOM 660 N N . PHE A 1 89 ? -19.717 -1.346 22.086 1.00 93.88 89 PHE A N 1
ATOM 661 C CA . PHE A 1 89 ? -18.991 -1.310 20.804 1.00 93.88 89 PHE A CA 1
ATOM 662 C C . PHE A 1 89 ? -18.814 0.102 20.219 1.00 93.88 89 PHE A C 1
ATOM 664 O O . PHE A 1 89 ? -17.781 0.418 19.634 1.00 93.88 89 PHE A O 1
ATOM 671 N N . PHE A 1 90 ? -19.820 0.966 20.377 1.00 94.19 90 PHE A N 1
ATOM 672 C CA . PHE A 1 90 ? -19.784 2.351 19.894 1.00 94.19 90 PHE A CA 1
ATOM 673 C C . PHE A 1 90 ? -19.030 3.298 20.828 1.00 94.19 90 PHE A C 1
ATOM 675 O O . PHE A 1 90 ? -18.585 4.352 20.383 1.00 94.19 90 PHE A O 1
ATOM 682 N N . HIS A 1 91 ? -18.868 2.936 22.103 1.00 94.00 91 HIS A N 1
ATOM 683 C CA . HIS A 1 91 ? -18.062 3.715 23.033 1.00 94.00 91 HIS A CA 1
ATOM 684 C C . HIS A 1 91 ? -16.578 3.553 22.705 1.00 94.00 91 HIS A C 1
ATOM 686 O O . HIS A 1 91 ? -15.846 4.531 22.707 1.00 94.00 91 HIS A O 1
ATOM 692 N N . SER A 1 92 ? -16.130 2.348 22.356 1.00 95.00 92 SER A N 1
ATOM 693 C CA . SER A 1 92 ? -14.731 2.099 21.998 1.00 95.00 92 SER A CA 1
ATOM 694 C C . SER A 1 92 ? -14.617 1.433 20.623 1.00 95.00 92 SER A C 1
ATOM 696 O O . SER A 1 92 ? -14.262 0.256 20.528 1.00 95.00 92 SER A O 1
ATOM 698 N N . PRO A 1 93 ? -14.955 2.151 19.533 1.00 96.44 93 PRO A N 1
ATOM 699 C CA . PRO A 1 93 ? -14.839 1.595 18.197 1.00 96.44 93 PRO A CA 1
ATOM 700 C C . PRO A 1 93 ? -13.368 1.385 17.844 1.00 96.44 93 PRO A C 1
ATOM 702 O O . PRO A 1 93 ? -12.506 2.192 18.196 1.00 96.44 93 PRO A O 1
ATOM 705 N N . ARG A 1 94 ? -13.072 0.331 17.080 1.00 97.44 94 ARG A N 1
ATOM 706 C CA . ARG A 1 94 ? -11.720 0.138 16.552 1.00 97.44 94 ARG A CA 1
ATOM 707 C C . ARG A 1 94 ? -11.400 1.265 15.576 1.00 97.44 94 ARG A C 1
ATOM 709 O O . ARG A 1 94 ? -12.140 1.473 14.617 1.00 97.44 94 ARG A O 1
ATOM 716 N N . ILE A 1 95 ? -10.275 1.939 15.766 1.00 97.88 95 ILE A N 1
ATOM 717 C CA . ILE A 1 95 ? -9.732 2.869 14.778 1.00 97.88 95 ILE A CA 1
ATOM 718 C C . ILE A 1 95 ? -8.841 2.082 13.828 1.00 97.88 95 ILE A C 1
ATOM 720 O O . ILE A 1 95 ? -7.933 1.382 14.267 1.00 97.88 95 ILE A O 1
ATOM 724 N N . VAL A 1 96 ? -9.079 2.202 12.527 1.00 97.69 96 VAL A N 1
ATOM 725 C CA . VAL A 1 96 ? -8.153 1.714 11.499 1.00 97.69 96 VAL A CA 1
ATOM 726 C C . VAL A 1 96 ? -7.476 2.905 10.855 1.00 97.69 96 VAL A C 1
ATOM 728 O O . VAL A 1 96 ? -8.143 3.867 10.485 1.00 97.69 96 VAL A O 1
ATOM 731 N N . LEU A 1 97 ? -6.161 2.810 10.718 1.00 97.69 97 LEU A N 1
ATOM 732 C CA . LEU A 1 97 ? -5.279 3.800 10.134 1.00 97.69 97 LEU A CA 1
ATOM 733 C C . LEU A 1 97 ? -4.525 3.199 8.947 1.00 97.69 97 LEU A C 1
ATOM 735 O O . LEU A 1 97 ? -4.016 2.082 9.058 1.00 97.69 97 LEU A O 1
ATOM 739 N N . ALA A 1 98 ? -4.389 3.963 7.864 1.00 98.12 98 ALA A N 1
ATOM 740 C CA . ALA A 1 98 ? -3.470 3.676 6.763 1.00 98.12 98 ALA A CA 1
ATOM 741 C C . ALA A 1 98 ? -2.726 4.945 6.328 1.00 98.12 98 ALA A C 1
ATOM 743 O O . ALA A 1 98 ? -3.260 6.053 6.430 1.00 98.12 98 ALA A O 1
ATOM 744 N N . VAL A 1 99 ? -1.499 4.777 5.838 1.00 98.19 99 VAL A N 1
ATOM 745 C CA . VAL A 1 99 ? -0.689 5.869 5.285 1.00 98.19 99 VAL A CA 1
ATOM 746 C C . VAL A 1 99 ? -0.764 5.858 3.763 1.00 98.19 99 VAL A C 1
ATOM 748 O O . VAL A 1 99 ? -0.474 4.837 3.142 1.00 98.19 99 VAL A O 1
ATOM 751 N N . ASP A 1 100 ? -1.104 6.999 3.166 1.00 93.75 100 ASP A N 1
ATOM 752 C CA . ASP A 1 100 ? -1.260 7.144 1.713 1.00 93.75 100 ASP A CA 1
ATOM 753 C C . ASP A 1 100 ? -0.475 8.326 1.113 1.00 93.75 100 ASP A C 1
ATOM 755 O O . ASP A 1 100 ? -0.689 8.679 -0.045 1.00 93.75 100 ASP A O 1
ATOM 759 N N . ALA A 1 101 ? 0.444 8.909 1.884 1.00 95.69 101 ALA A N 1
ATOM 760 C CA . ALA A 1 101 ? 1.292 10.029 1.483 1.00 95.69 101 ALA A CA 1
ATOM 761 C C . ALA A 1 101 ? 2.764 9.637 1.313 1.00 95.69 101 ALA A C 1
ATOM 763 O O . ALA A 1 101 ? 3.260 8.731 1.986 1.00 95.69 101 ALA A O 1
ATOM 764 N N . GLU A 1 102 ? 3.456 10.361 0.437 1.00 95.38 102 GLU A N 1
ATOM 765 C CA . GLU A 1 102 ? 4.903 10.293 0.222 1.00 95.38 102 GLU A CA 1
ATOM 766 C C . GLU A 1 102 ? 5.691 10.767 1.459 1.00 95.38 102 GLU A C 1
ATOM 768 O O . GLU A 1 102 ? 5.150 11.481 2.309 1.00 95.38 102 GLU A O 1
ATOM 773 N N . PRO A 1 103 ? 6.976 10.388 1.591 1.00 95.56 103 PRO A N 1
ATOM 774 C CA . PRO A 1 103 ? 7.829 10.904 2.657 1.00 95.56 103 PRO A CA 1
ATOM 775 C C . PRO A 1 103 ? 8.096 12.414 2.519 1.00 95.56 103 PRO A C 1
ATOM 777 O O . PRO A 1 103 ? 8.310 12.915 1.419 1.00 95.56 103 PRO A O 1
ATOM 780 N N . ALA A 1 104 ? 8.174 13.125 3.650 1.00 90.38 104 ALA A N 1
ATOM 781 C CA . ALA A 1 104 ? 8.390 14.580 3.720 1.00 90.38 104 ALA A CA 1
ATOM 782 C C . ALA A 1 104 ? 9.776 15.060 3.246 1.00 90.38 104 ALA A C 1
ATOM 784 O O . ALA A 1 104 ? 9.998 16.260 3.083 1.00 90.38 104 ALA A O 1
ATOM 785 N N . GLY A 1 105 ? 10.745 14.158 3.091 1.00 82.00 105 GLY A N 1
ATOM 786 C CA . GLY A 1 105 ? 12.118 14.526 2.764 1.00 82.00 105 GLY A CA 1
ATOM 787 C C . GLY A 1 105 ? 12.910 13.405 2.109 1.00 82.00 105 GLY A C 1
ATOM 788 O O . GLY A 1 105 ? 12.482 12.249 2.059 1.00 82.00 105 GLY A O 1
ATOM 789 N N . ASP A 1 106 ? 14.093 13.775 1.621 1.00 77.50 106 ASP A N 1
ATOM 790 C CA . ASP A 1 106 ? 15.044 12.870 0.982 1.00 77.50 106 ASP A CA 1
ATOM 791 C C . ASP A 1 106 ? 15.369 11.680 1.898 1.00 77.50 106 ASP A C 1
ATOM 793 O O . ASP A 1 106 ? 15.732 11.865 3.061 1.00 77.50 106 ASP A O 1
ATOM 797 N N . ALA A 1 107 ? 15.278 10.460 1.358 1.00 79.19 107 ALA A N 1
ATOM 798 C CA . ALA A 1 107 ? 15.515 9.217 2.097 1.00 79.19 107 ALA A CA 1
ATOM 799 C C . ALA A 1 107 ? 14.641 9.038 3.363 1.00 79.19 107 ALA A C 1
ATOM 801 O O . ALA A 1 107 ? 15.035 8.337 4.298 1.00 79.19 107 ALA A O 1
ATOM 802 N N . GLY A 1 108 ? 13.458 9.665 3.405 1.00 86.81 108 GLY A N 1
ATOM 803 C CA . GLY A 1 108 ? 12.454 9.400 4.434 1.00 86.81 108 GLY A CA 1
ATOM 804 C C . GLY A 1 108 ? 11.881 7.982 4.343 1.00 86.81 108 GLY A C 1
ATOM 805 O O . GLY A 1 108 ? 11.995 7.305 3.321 1.00 86.81 108 GLY A O 1
ATOM 806 N N . LEU A 1 109 ? 11.243 7.521 5.422 1.00 93.44 109 LEU A N 1
ATOM 807 C CA . LEU A 1 109 ? 10.596 6.208 5.443 1.00 93.44 109 LEU A CA 1
ATOM 808 C C . LEU A 1 109 ? 9.427 6.184 4.449 1.00 93.44 109 LEU A C 1
ATOM 810 O O . LEU A 1 109 ? 8.474 6.951 4.592 1.00 93.44 109 LEU A O 1
ATOM 814 N N . LEU A 1 110 ? 9.458 5.266 3.481 1.00 95.69 110 LEU A N 1
ATOM 815 C CA . LEU A 1 110 ? 8.356 5.074 2.540 1.00 95.69 110 LEU A CA 1
ATOM 816 C C . LEU A 1 110 ? 7.203 4.346 3.246 1.00 95.69 110 LEU A C 1
ATOM 818 O O . LEU A 1 110 ? 7.071 3.132 3.169 1.00 95.69 110 LEU A O 1
ATOM 822 N N . LEU A 1 111 ? 6.384 5.084 3.998 1.00 97.88 111 LEU A N 1
ATOM 823 C CA . LEU A 1 111 ? 5.255 4.521 4.751 1.00 97.88 111 LEU A CA 1
ATOM 824 C C . LEU A 1 111 ? 3.995 4.338 3.892 1.00 97.88 111 LEU A C 1
ATOM 826 O O . LEU A 1 111 ? 3.126 3.540 4.257 1.00 97.88 111 LEU A O 1
ATOM 830 N N . ARG A 1 112 ? 3.911 5.046 2.758 1.00 97.56 112 ARG A N 1
ATOM 831 C CA . ARG A 1 112 ? 2.821 4.957 1.781 1.00 97.56 112 ARG A CA 1
ATOM 832 C C . ARG A 1 112 ? 2.533 3.508 1.408 1.00 97.56 112 ARG A C 1
ATOM 834 O O . ARG A 1 112 ? 3.429 2.793 0.947 1.00 97.56 112 ARG A O 1
ATOM 841 N N . ASP A 1 113 ? 1.285 3.092 1.620 1.00 97.62 113 ASP A N 1
ATOM 842 C CA . ASP A 1 113 ? 0.775 1.744 1.329 1.00 97.62 113 ASP A CA 1
ATOM 843 C C . ASP A 1 113 ? 1.535 0.625 2.068 1.00 97.62 113 ASP A C 1
ATOM 845 O O . ASP A 1 113 ? 1.484 -0.549 1.703 1.00 97.62 113 ASP A O 1
ATOM 849 N N . ARG A 1 114 ? 2.283 0.984 3.118 1.00 98.44 114 ARG A N 1
ATOM 850 C CA . ARG A 1 114 ? 3.220 0.100 3.824 1.00 98.44 114 ARG A CA 1
ATOM 851 C C . ARG A 1 114 ? 3.021 0.073 5.331 1.00 98.44 114 ARG A C 1
ATOM 853 O O . ARG A 1 114 ? 3.602 -0.792 5.985 1.00 98.44 114 ARG A O 1
ATOM 860 N N . LEU A 1 115 ? 2.219 0.980 5.884 1.00 98.75 115 LEU A N 1
ATOM 861 C CA . LEU A 1 115 ? 1.894 1.027 7.305 1.00 98.75 115 LEU A CA 1
ATOM 862 C C . LEU A 1 115 ? 0.382 1.107 7.521 1.00 98.75 115 LEU A C 1
ATOM 864 O O . LEU A 1 115 ? -0.272 2.060 7.096 1.00 98.75 115 LEU A O 1
ATOM 868 N N . PHE A 1 116 ? -0.137 0.115 8.242 1.00 98.75 116 PHE A N 1
ATOM 869 C CA . PHE A 1 116 ? -1.532 0.014 8.651 1.00 98.75 116 PHE A CA 1
ATOM 870 C C . PHE A 1 116 ? -1.592 -0.301 10.144 1.00 98.75 116 PHE A C 1
ATOM 872 O O . PHE A 1 116 ? -0.838 -1.146 10.635 1.00 98.75 116 PHE A O 1
ATOM 879 N N . ILE A 1 117 ? -2.478 0.373 10.876 1.00 98.69 117 ILE A N 1
ATOM 880 C CA . ILE A 1 117 ? -2.613 0.207 12.328 1.00 98.69 117 ILE A CA 1
ATOM 881 C C . ILE A 1 117 ? -4.090 0.093 12.692 1.00 98.69 117 ILE A C 1
ATOM 883 O O . ILE A 1 117 ? -4.895 0.941 12.325 1.00 98.69 117 ILE A O 1
ATOM 887 N N . GLY A 1 118 ? -4.450 -0.942 13.443 1.00 98.19 118 GLY A N 1
ATOM 888 C CA . GLY A 1 118 ? -5.719 -1.035 14.148 1.00 98.19 118 GLY A CA 1
ATOM 889 C C . GLY A 1 118 ? -5.525 -0.711 15.622 1.00 98.19 118 GLY A C 1
ATOM 890 O O . GLY A 1 118 ? -4.865 -1.475 16.312 1.00 98.19 118 GLY A O 1
ATOM 891 N N . TYR A 1 119 ? -6.118 0.367 16.116 1.00 98.50 119 TYR A N 1
ATOM 892 C CA . TYR A 1 119 ? -6.148 0.694 17.538 1.00 98.50 119 TYR A CA 1
ATOM 893 C C . TYR A 1 119 ? -7.501 0.320 18.136 1.00 98.50 119 TYR A C 1
ATOM 895 O O . TYR A 1 119 ? -8.544 0.670 17.583 1.00 98.50 119 TYR A O 1
ATOM 903 N N . LEU A 1 120 ? -7.488 -0.392 19.261 1.00 96.81 120 LEU A N 1
ATOM 904 C CA . LEU A 1 120 ? -8.684 -0.648 20.049 1.00 96.81 120 LEU A CA 1
ATOM 905 C C . LEU A 1 120 ? -8.435 -0.255 21.505 1.00 96.81 120 LEU A C 1
ATOM 907 O O . LEU A 1 120 ? -7.745 -0.969 22.233 1.00 96.81 120 LEU A O 1
ATOM 911 N N . GLU A 1 121 ? -9.016 0.876 21.908 1.00 96.50 121 GLU A N 1
ATOM 912 C CA . GLU A 1 121 ? -8.880 1.442 23.256 1.00 96.50 121 GLU A CA 1
ATOM 913 C C . GLU A 1 121 ? -9.348 0.443 24.327 1.00 96.50 121 GLU A C 1
ATOM 915 O O . GLU A 1 121 ? -8.603 0.182 25.261 1.00 96.50 121 GLU A O 1
ATOM 920 N N . ALA A 1 122 ? -10.498 -0.219 24.151 1.00 96.56 122 ALA A N 1
ATOM 921 C CA . ALA A 1 122 ? -11.019 -1.199 25.114 1.00 96.56 122 ALA A CA 1
ATOM 922 C C . ALA A 1 122 ? -10.119 -2.429 25.352 1.00 96.56 122 ALA A C 1
ATOM 924 O O . ALA A 1 122 ? -10.323 -3.155 26.323 1.00 96.56 122 ALA A O 1
ATOM 925 N N . ALA A 1 123 ? -9.150 -2.684 24.469 1.00 97.06 123 ALA A N 1
ATOM 926 C CA . ALA A 1 123 ? -8.197 -3.782 24.601 1.00 97.06 123 ALA A CA 1
ATOM 927 C C . ALA A 1 123 ? -6.784 -3.314 24.984 1.00 97.06 123 ALA A C 1
ATOM 929 O O . ALA A 1 123 ? -5.908 -4.163 25.136 1.00 97.06 123 ALA A O 1
ATOM 930 N N . ASP A 1 124 ? -6.538 -2.002 25.085 1.00 97.69 124 ASP A N 1
ATOM 931 C CA . ASP A 1 124 ? -5.207 -1.413 25.283 1.00 97.69 124 ASP A CA 1
ATOM 932 C C . ASP A 1 124 ? -4.166 -1.923 24.260 1.00 97.69 124 ASP A C 1
ATOM 934 O O . ASP A 1 124 ? -3.006 -2.192 24.598 1.00 97.69 124 ASP A O 1
ATOM 938 N N . VAL A 1 125 ? -4.591 -2.116 23.000 1.00 98.00 125 VAL A N 1
ATOM 939 C CA . VAL A 1 125 ? -3.802 -2.797 21.958 1.00 98.00 125 VAL A CA 1
ATOM 940 C C . VAL A 1 125 ? -3.748 -2.019 20.641 1.00 98.00 125 VAL A C 1
ATOM 942 O O . VAL A 1 125 ? -4.761 -1.509 20.154 1.00 98.00 125 VAL A O 1
ATOM 945 N N . LEU A 1 126 ? -2.563 -2.021 20.015 1.00 98.56 126 LEU A N 1
ATOM 946 C CA . LEU A 1 126 ? -2.382 -1.743 18.587 1.00 98.56 126 LEU A CA 1
ATOM 947 C C . LEU A 1 126 ? -2.085 -3.047 17.832 1.00 98.56 126 LEU A C 1
ATOM 949 O O . LEU A 1 126 ? -1.158 -3.775 18.179 1.00 98.56 126 LEU A O 1
ATOM 953 N N . GLU A 1 127 ? -2.824 -3.315 16.764 1.00 98.25 127 GLU A N 1
ATOM 954 C CA . GLU A 1 127 ? -2.509 -4.325 15.751 1.00 98.25 127 GLU A CA 1
ATOM 955 C C . GLU A 1 127 ? -1.819 -3.619 14.580 1.00 98.25 127 GLU A C 1
ATOM 957 O O . GLU A 1 127 ? -2.410 -2.737 13.961 1.00 98.25 127 GLU A O 1
ATOM 962 N N . VAL A 1 128 ? -0.578 -3.977 14.267 1.00 98.62 128 VAL A N 1
ATOM 963 C CA . VAL A 1 128 ? 0.236 -3.284 13.262 1.00 98.62 128 VAL A CA 1
ATOM 964 C C . VAL A 1 128 ? 0.568 -4.231 12.116 1.00 98.62 128 VAL A C 1
ATOM 966 O O . VAL A 1 128 ? 1.064 -5.337 12.335 1.00 98.62 128 VAL A O 1
ATOM 969 N N . ILE A 1 129 ? 0.328 -3.774 10.888 1.00 98.69 129 ILE A N 1
ATOM 970 C CA . ILE A 1 129 ? 0.789 -4.421 9.659 1.00 98.69 129 ILE A CA 1
ATOM 971 C C . ILE A 1 129 ? 1.751 -3.451 8.990 1.00 98.69 129 ILE A C 1
ATOM 973 O O . ILE A 1 129 ? 1.360 -2.357 8.580 1.00 98.69 129 ILE A O 1
ATOM 977 N N . SER A 1 130 ? 3.023 -3.829 8.915 1.00 98.62 130 SER A N 1
ATOM 978 C CA . SER A 1 130 ? 4.074 -2.929 8.449 1.00 98.62 130 SER A CA 1
ATOM 979 C C . SER A 1 130 ? 5.057 -3.638 7.530 1.00 98.62 130 SER A C 1
ATOM 981 O O . SER A 1 130 ? 5.523 -4.735 7.834 1.00 98.62 130 SER A O 1
ATOM 983 N N . TYR A 1 131 ? 5.356 -3.028 6.386 1.00 98.38 131 TYR A N 1
ATOM 984 C CA . TYR A 1 131 ? 6.273 -3.594 5.404 1.00 98.38 131 TYR A CA 1
ATOM 985 C C . TYR A 1 131 ? 7.709 -3.637 5.942 1.00 98.38 131 TYR A C 1
ATOM 987 O O . TYR A 1 131 ? 8.163 -2.707 6.606 1.00 98.38 131 TYR A O 1
ATOM 995 N N . ASN A 1 132 ? 8.423 -4.721 5.654 1.00 97.50 132 ASN A N 1
ATOM 996 C CA . ASN A 1 132 ? 9.853 -4.871 5.884 1.00 97.50 132 ASN A CA 1
ATOM 997 C C . ASN A 1 132 ? 10.548 -4.933 4.526 1.00 97.50 132 ASN A C 1
ATOM 999 O O . ASN A 1 132 ? 10.422 -5.915 3.791 1.00 97.50 132 ASN A O 1
ATOM 1003 N N . GLU A 1 133 ? 11.290 -3.878 4.209 1.00 94.19 133 GLU A N 1
ATOM 1004 C CA . GLU A 1 133 ? 11.918 -3.705 2.900 1.00 94.19 133 GLU A CA 1
ATOM 1005 C C . GLU A 1 133 ? 12.999 -4.751 2.624 1.00 94.19 133 GLU A C 1
ATOM 1007 O O . GLU A 1 133 ? 13.109 -5.235 1.502 1.00 94.19 133 GLU A O 1
ATOM 1012 N N . GLN A 1 134 ? 13.750 -5.167 3.649 1.00 94.69 134 GLN A N 1
ATOM 1013 C CA . GLN A 1 134 ? 14.831 -6.145 3.490 1.00 94.69 134 GLN A CA 1
ATOM 1014 C C . GLN A 1 134 ? 14.303 -7.572 3.331 1.00 94.69 134 GLN A C 1
ATOM 1016 O O . GLN A 1 134 ? 14.910 -8.375 2.631 1.00 94.69 134 GLN A O 1
ATOM 1021 N N . ALA A 1 135 ? 13.181 -7.895 3.981 1.00 94.81 135 ALA A N 1
ATOM 1022 C CA . ALA A 1 135 ? 12.534 -9.200 3.854 1.00 94.81 135 ALA A CA 1
ATOM 1023 C C . ALA A 1 135 ? 11.494 -9.261 2.722 1.00 94.81 135 ALA A C 1
ATOM 1025 O O . ALA A 1 135 ? 10.923 -10.328 2.497 1.00 94.81 135 ALA A O 1
ATOM 1026 N N . ALA A 1 136 ? 11.226 -8.137 2.048 1.00 94.12 136 ALA A N 1
ATOM 1027 C CA . ALA A 1 136 ? 10.245 -8.005 0.974 1.00 94.12 136 ALA A CA 1
ATOM 1028 C C . ALA A 1 136 ? 8.840 -8.539 1.333 1.00 94.12 136 ALA A C 1
ATOM 1030 O O . ALA A 1 136 ? 8.180 -9.196 0.527 1.00 94.12 136 ALA A O 1
ATOM 1031 N N . ARG A 1 137 ? 8.381 -8.293 2.569 1.00 95.12 137 ARG A N 1
ATOM 1032 C CA . ARG A 1 137 ? 7.080 -8.776 3.065 1.00 95.12 137 ARG A CA 1
ATOM 1033 C C . ARG A 1 137 ? 6.502 -7.868 4.146 1.00 95.12 137 ARG A C 1
ATOM 1035 O O . ARG A 1 137 ? 7.242 -7.164 4.828 1.00 95.12 137 ARG A O 1
ATOM 1042 N N . PHE A 1 138 ? 5.191 -7.942 4.364 1.00 97.88 138 PHE A N 1
ATOM 1043 C CA . PHE A 1 138 ? 4.572 -7.340 5.545 1.00 97.88 138 PHE A CA 1
ATOM 1044 C C . PHE A 1 138 ? 4.825 -8.183 6.787 1.00 97.88 138 PHE A C 1
ATOM 1046 O O . PHE A 1 138 ? 4.729 -9.413 6.748 1.00 97.88 138 PHE A O 1
ATOM 1053 N N . GLU A 1 139 ? 5.120 -7.510 7.890 1.00 98.19 139 GLU A N 1
ATOM 1054 C CA . GLU A 1 139 ? 5.196 -8.073 9.227 1.00 98.19 139 GLU A CA 1
ATOM 1055 C C . GLU A 1 139 ? 3.935 -7.735 10.017 1.00 98.19 139 GLU A C 1
ATOM 1057 O O . GLU A 1 139 ? 3.334 -6.674 9.838 1.00 98.19 139 GLU A O 1
ATOM 1062 N N . PHE A 1 140 ? 3.558 -8.651 10.904 1.00 98.19 140 PHE A N 1
ATOM 1063 C CA . PHE A 1 140 ? 2.409 -8.507 11.786 1.00 98.19 140 PHE A CA 1
ATOM 1064 C C . PHE A 1 140 ? 2.917 -8.346 13.210 1.00 98.19 140 PHE A C 1
ATOM 1066 O O . PHE A 1 140 ? 3.629 -9.213 13.723 1.00 98.19 140 PHE A O 1
ATOM 1073 N N . GLN A 1 141 ? 2.570 -7.238 13.848 1.00 98.19 141 GLN A N 1
ATOM 1074 C CA . GLN A 1 141 ? 3.018 -6.905 15.192 1.00 98.19 141 GLN A CA 1
ATOM 1075 C C . GLN A 1 141 ? 1.821 -6.537 16.068 1.00 98.19 141 GLN A C 1
ATOM 1077 O O . GLN A 1 141 ? 0.794 -6.063 15.586 1.00 98.19 141 GLN A O 1
ATOM 1082 N N . VAL A 1 142 ? 1.958 -6.764 17.369 1.00 98.06 142 VAL A N 1
ATOM 1083 C CA . VAL A 1 142 ? 1.000 -6.337 18.387 1.00 98.06 142 VAL A CA 1
ATOM 1084 C C . VAL A 1 142 ? 1.740 -5.474 19.393 1.00 98.06 142 VAL A C 1
ATOM 1086 O O . VAL A 1 142 ? 2.789 -5.879 19.899 1.00 98.06 142 VAL A O 1
ATOM 1089 N N . VAL A 1 143 ? 1.183 -4.301 19.681 1.00 98.44 143 VAL A N 1
ATOM 1090 C CA . VAL A 1 143 ? 1.594 -3.456 20.799 1.00 98.44 143 VAL A CA 1
ATOM 1091 C C . VAL A 1 143 ? 0.591 -3.652 21.925 1.00 98.44 143 VAL A C 1
ATOM 1093 O O . VAL A 1 143 ? -0.574 -3.307 21.757 1.00 98.44 143 VAL A O 1
ATOM 1096 N N . SER A 1 144 ? 1.024 -4.219 23.046 1.00 98.06 144 SER A N 1
ATOM 1097 C CA . SER A 1 144 ? 0.197 -4.419 24.244 1.00 98.06 144 SER A CA 1
ATOM 1098 C C . SER A 1 144 ? 0.470 -3.356 25.307 1.00 98.06 144 SER A C 1
ATOM 1100 O O . SER A 1 144 ? 1.554 -2.776 25.308 1.00 98.06 144 SER A O 1
ATOM 1102 N N . ASP A 1 145 ? -0.460 -3.173 26.251 1.00 97.69 145 ASP A N 1
ATOM 1103 C CA . ASP A 1 145 ? -0.384 -2.176 27.338 1.00 97.69 145 ASP A CA 1
ATOM 1104 C C . ASP A 1 145 ? -0.316 -0.724 26.813 1.00 97.69 145 ASP A C 1
ATOM 1106 O O . ASP A 1 145 ? 0.334 0.152 27.388 1.00 97.69 145 ASP A O 1
ATOM 1110 N N . TYR A 1 146 ? -0.997 -0.469 25.688 1.00 98.25 146 TYR A N 1
ATOM 1111 C CA . TYR A 1 146 ? -1.096 0.837 25.038 1.00 98.25 146 TYR A CA 1
ATOM 1112 C C . TYR A 1 146 ? -2.211 1.692 25.659 1.00 98.25 146 TYR A C 1
ATOM 1114 O O . TYR A 1 146 ? -3.284 1.870 25.084 1.00 98.25 146 TYR A O 1
ATOM 1122 N N . ARG A 1 147 ? -1.951 2.210 26.864 1.00 97.56 147 ARG A N 1
ATOM 1123 C CA . ARG A 1 147 ? -2.916 2.974 27.672 1.00 97.56 147 ARG A CA 1
ATOM 1124 C C . ARG A 1 147 ? -2.251 4.015 28.563 1.00 97.56 147 ARG A C 1
ATOM 1126 O O . ARG A 1 147 ? -1.033 4.020 28.743 1.00 97.56 147 ARG A O 1
ATOM 1133 N N . ALA A 1 148 ? -3.060 4.859 29.199 1.00 96.69 148 ALA A N 1
ATOM 1134 C CA . ALA A 1 148 ? -2.578 5.865 30.139 1.00 96.69 148 ALA A CA 1
ATOM 1135 C C . ALA A 1 148 ? -1.815 5.211 31.304 1.00 96.69 148 ALA A C 1
ATOM 1137 O O . ALA A 1 148 ? -2.337 4.343 32.005 1.00 96.69 148 ALA A O 1
ATOM 1138 N N . GLY A 1 149 ? -0.561 5.631 31.499 1.00 96.38 149 GLY A N 1
ATOM 1139 C CA . GLY A 1 149 ? 0.337 5.063 32.510 1.00 96.38 149 GLY A CA 1
ATOM 1140 C C . GLY A 1 149 ? 0.831 3.639 32.211 1.00 96.38 149 GLY A C 1
ATOM 1141 O O . GLY A 1 149 ? 1.489 3.050 33.068 1.00 96.38 149 GLY A O 1
ATOM 1142 N N . GLY A 1 150 ? 0.511 3.086 31.038 1.00 96.50 150 GLY A N 1
ATOM 1143 C CA . GLY A 1 150 ? 1.023 1.802 30.565 1.00 96.50 150 GLY A CA 1
ATOM 1144 C C . GLY A 1 150 ? 2.471 1.880 30.078 1.00 96.50 150 GLY A C 1
ATOM 1145 O O . GLY A 1 150 ? 3.063 2.957 29.967 1.00 96.50 150 GLY A O 1
ATOM 1146 N N . GLN A 1 151 ? 3.040 0.716 29.792 1.00 96.00 151 GLN A N 1
ATOM 1147 C CA . GLN A 1 151 ? 4.362 0.528 29.204 1.00 96.00 151 GLN A CA 1
ATOM 1148 C C . GLN A 1 151 ? 4.206 -0.268 27.902 1.00 96.00 151 GLN A C 1
ATOM 1150 O O . GLN A 1 151 ? 4.285 -1.497 27.939 1.00 96.00 151 GLN A O 1
ATOM 1155 N N . PRO A 1 152 ? 3.975 0.402 26.755 1.00 97.31 152 PRO A N 1
ATOM 1156 C CA . PRO A 1 152 ? 3.722 -0.271 25.488 1.00 97.31 152 PRO A CA 1
ATOM 1157 C C . PRO A 1 152 ? 4.837 -1.252 25.111 1.00 97.31 152 PRO A C 1
ATOM 1159 O O . PRO A 1 152 ? 6.006 -0.872 25.038 1.00 97.31 152 PRO A O 1
ATOM 1162 N N . GLN A 1 153 ? 4.479 -2.505 24.829 1.00 96.50 153 GLN A N 1
ATOM 1163 C CA . GLN A 1 153 ? 5.430 -3.541 24.413 1.00 96.50 153 GLN A CA 1
ATOM 1164 C C . GLN A 1 153 ? 5.086 -4.054 23.028 1.00 96.50 153 GLN A C 1
ATOM 1166 O O . GLN A 1 153 ? 3.970 -4.515 22.798 1.00 96.50 153 GLN A O 1
ATOM 1171 N N . VAL A 1 154 ? 6.057 -4.017 22.118 1.00 97.06 154 VAL A N 1
ATOM 1172 C CA . VAL A 1 154 ? 5.883 -4.535 20.762 1.00 97.06 154 VAL A CA 1
ATOM 1173 C C . VAL A 1 154 ? 6.349 -5.978 20.696 1.00 97.06 154 VAL A C 1
ATOM 1175 O O . VAL A 1 154 ? 7.436 -6.337 21.149 1.00 97.06 154 VAL A O 1
ATOM 1178 N N . SER A 1 155 ? 5.523 -6.814 20.084 1.00 96.62 155 SER A N 1
ATOM 1179 C CA . SER A 1 155 ? 5.843 -8.203 19.787 1.00 96.62 155 SER A CA 1
ATOM 1180 C C . SER A 1 155 ? 5.463 -8.531 18.349 1.00 96.62 155 SER A C 1
ATOM 1182 O O . SER A 1 155 ? 4.490 -8.003 17.815 1.00 96.62 155 SER A O 1
ATOM 1184 N N . TYR A 1 156 ? 6.234 -9.410 17.712 1.00 97.19 156 TYR A N 1
ATOM 1185 C CA . TYR A 1 156 ? 5.833 -10.008 16.442 1.00 97.19 156 TYR A CA 1
ATOM 1186 C C . TYR A 1 156 ? 4.740 -11.040 16.713 1.00 97.19 156 TYR A C 1
ATOM 1188 O O . TYR A 1 156 ? 4.913 -11.929 17.551 1.00 97.19 156 TYR A O 1
ATOM 1196 N N . ALA A 1 157 ? 3.611 -10.899 16.024 1.00 96.75 157 ALA A N 1
ATOM 1197 C CA . ALA A 1 157 ? 2.482 -11.802 16.153 1.00 96.75 157 ALA A CA 1
ATOM 1198 C C . ALA A 1 157 ? 2.793 -13.159 15.509 1.00 96.75 157 ALA A C 1
ATOM 1200 O O . ALA A 1 157 ? 3.648 -13.276 14.629 1.00 96.75 157 ALA A O 1
ATOM 1201 N N . ARG A 1 158 ? 2.048 -14.195 15.912 1.00 95.88 158 ARG A N 1
ATOM 1202 C CA . ARG A 1 158 ? 2.112 -15.496 15.237 1.00 95.88 158 ARG A CA 1
ATOM 1203 C C . ARG A 1 158 ? 1.604 -15.341 13.810 1.00 95.88 158 ARG A C 1
ATOM 1205 O O . ARG A 1 158 ? 0.406 -15.146 13.598 1.00 95.88 158 ARG A O 1
ATOM 1212 N N . ARG A 1 159 ? 2.493 -15.468 12.831 1.00 94.81 159 ARG A N 1
ATOM 1213 C CA . ARG A 1 159 ? 2.214 -15.152 11.429 1.00 94.81 159 ARG A CA 1
ATOM 1214 C C . ARG A 1 159 ? 1.117 -16.035 10.855 1.00 94.81 159 ARG A C 1
ATOM 1216 O O . ARG A 1 159 ? 0.266 -15.538 10.126 1.00 94.81 159 ARG A O 1
ATOM 1223 N N . VAL A 1 160 ? 1.071 -17.306 11.257 1.00 94.69 160 VAL A N 1
ATOM 1224 C CA . VAL A 1 160 ? -0.005 -18.244 10.885 1.00 94.69 160 VAL A CA 1
ATOM 1225 C C . VAL A 1 160 ? -1.394 -17.782 11.347 1.00 94.69 160 VAL A C 1
ATOM 1227 O O . VAL A 1 160 ? -2.378 -18.019 10.658 1.00 94.69 160 VAL A O 1
ATOM 1230 N N . VAL A 1 161 ? -1.495 -17.082 12.483 1.00 94.00 161 VAL A N 1
ATOM 1231 C CA . VAL A 1 161 ? -2.779 -16.553 12.974 1.00 94.00 161 VAL A CA 1
ATOM 1232 C C . VAL A 1 161 ? -3.206 -15.355 12.134 1.00 94.00 161 VAL A C 1
ATOM 1234 O O . VAL A 1 161 ? -4.354 -15.272 11.714 1.00 94.00 161 VAL A O 1
ATOM 1237 N N . CYS A 1 162 ? -2.279 -14.438 11.858 1.00 95.31 162 CYS A N 1
ATOM 1238 C CA . CYS A 1 162 ? -2.578 -13.237 11.086 1.00 95.31 162 CYS A CA 1
ATOM 1239 C C . CYS A 1 162 ? -2.920 -13.569 9.629 1.00 95.31 162 CYS A C 1
ATOM 1241 O O . CYS A 1 162 ? -3.900 -13.057 9.098 1.00 95.31 162 CYS A O 1
ATOM 1243 N N . THR A 1 163 ? -2.151 -14.463 9.004 1.00 94.62 163 THR A N 1
ATOM 1244 C CA . THR A 1 163 ? -2.334 -14.869 7.600 1.00 94.62 163 THR A CA 1
ATOM 1245 C C . THR A 1 163 ? -3.579 -15.720 7.359 1.00 94.62 163 THR A C 1
ATOM 1247 O O . THR A 1 163 ? -4.054 -15.762 6.232 1.00 94.62 163 THR A O 1
ATOM 1250 N N . ALA A 1 164 ? -4.183 -16.312 8.395 1.00 92.38 164 ALA A N 1
ATOM 1251 C CA . ALA A 1 164 ? -5.481 -16.971 8.252 1.00 92.38 164 ALA A CA 1
ATOM 1252 C C . ALA A 1 164 ? -6.577 -15.987 7.788 1.00 92.38 164 ALA A C 1
ATOM 1254 O O . ALA A 1 164 ? -7.384 -16.315 6.918 1.00 92.38 164 ALA A O 1
ATOM 1255 N N . CYS A 1 165 ? -6.565 -14.756 8.313 1.00 92.94 165 CYS A N 1
ATOM 1256 C CA . CYS A 1 165 ? -7.392 -13.663 7.794 1.00 92.94 165 CYS A CA 1
ATOM 1257 C C . CYS A 1 165 ? -6.707 -12.996 6.590 1.00 92.94 165 CYS A C 1
ATOM 1259 O O . CYS A 1 165 ? -7.285 -12.888 5.506 1.00 92.94 165 CYS A O 1
ATOM 1261 N N . HIS A 1 166 ? -5.454 -12.572 6.770 1.00 95.38 166 HIS A N 1
ATOM 1262 C CA . HIS A 1 166 ? -4.613 -11.889 5.784 1.00 95.38 166 HIS A CA 1
ATOM 1263 C C . HIS A 1 166 ? -3.952 -12.883 4.823 1.00 95.38 166 HIS A C 1
ATOM 1265 O O . HIS A 1 166 ? -2.727 -12.991 4.778 1.00 95.38 166 HIS A O 1
ATOM 1271 N N . GLN A 1 167 ? -4.768 -13.619 4.067 1.00 92.56 167 GLN A N 1
ATOM 1272 C CA . GLN A 1 167 ? -4.351 -14.749 3.217 1.00 92.56 167 GLN A CA 1
ATOM 1273 C C . GLN A 1 167 ? -3.278 -14.379 2.178 1.00 92.56 167 GLN A C 1
ATOM 1275 O O . GLN A 1 167 ? -2.506 -15.227 1.748 1.00 92.56 167 GLN A O 1
ATOM 1280 N N . ASN A 1 168 ? -3.149 -13.094 1.858 1.00 92.94 168 ASN A N 1
ATOM 1281 C CA . ASN A 1 168 ? -2.176 -12.564 0.905 1.00 92.94 168 ASN A CA 1
ATOM 1282 C C . ASN A 1 168 ? -0.853 -12.162 1.583 1.00 92.94 168 ASN A C 1
ATOM 1284 O O . ASN A 1 168 ? 0.014 -11.558 0.959 1.00 92.94 168 ASN A O 1
ATOM 1288 N N . ALA A 1 169 ? -0.726 -12.427 2.888 1.00 95.06 169 ALA A N 1
ATOM 1289 C CA . ALA A 1 169 ? 0.327 -11.928 3.768 1.00 95.06 169 ALA A CA 1
ATOM 1290 C C . ALA A 1 169 ? 0.524 -10.399 3.697 1.00 95.06 169 ALA A C 1
ATOM 1292 O O . ALA A 1 169 ? 1.645 -9.908 3.833 1.00 95.06 169 ALA A O 1
ATOM 1293 N N . ALA A 1 170 ? -0.577 -9.670 3.504 1.00 96.38 170 ALA A N 1
ATOM 1294 C CA . ALA A 1 170 ? -0.676 -8.217 3.378 1.00 96.38 170 ALA A CA 1
ATOM 1295 C C . ALA A 1 170 ? -2.025 -7.734 3.979 1.00 96.38 170 ALA A C 1
ATOM 1297 O O . ALA A 1 170 ? -2.860 -8.571 4.346 1.00 96.38 170 ALA A O 1
ATOM 1298 N N . PRO A 1 171 ? -2.260 -6.419 4.147 1.00 96.81 171 PRO A N 1
ATOM 1299 C CA . PRO A 1 171 ? -3.537 -5.890 4.640 1.00 96.81 171 PRO A CA 1
ATOM 1300 C C . PRO A 1 171 ? -4.733 -6.355 3.792 1.00 96.81 171 PRO A C 1
ATOM 1302 O O . PRO A 1 171 ? -4.577 -6.668 2.616 1.00 96.81 171 PRO A O 1
ATOM 1305 N N . ILE A 1 172 ? -5.917 -6.418 4.402 1.00 94.25 172 ILE A N 1
ATOM 1306 C CA . ILE A 1 172 ? -7.186 -6.762 3.739 1.00 94.25 172 ILE A CA 1
ATOM 1307 C C . ILE A 1 172 ? -8.273 -5.845 4.283 1.00 94.25 172 ILE A C 1
ATOM 1309 O O . ILE A 1 172 ? -8.275 -5.572 5.488 1.00 94.25 172 ILE A O 1
ATOM 1313 N N . PHE A 1 173 ? -9.221 -5.438 3.443 1.00 91.56 173 PHE A N 1
ATOM 1314 C CA . PHE A 1 173 ? -10.397 -4.694 3.887 1.00 91.56 173 PHE A CA 1
ATOM 1315 C C . PHE A 1 173 ? -11.621 -4.980 3.021 1.00 91.56 173 PHE A C 1
ATOM 1317 O O . PHE A 1 173 ? -11.585 -5.784 2.094 1.00 91.56 173 PHE A O 1
ATOM 1324 N N . ALA A 1 174 ? -12.761 -4.426 3.432 1.00 88.81 174 ALA A N 1
ATOM 1325 C CA . ALA A 1 174 ? -14.020 -4.634 2.742 1.00 88.81 174 ALA A CA 1
ATOM 1326 C C . ALA A 1 174 ? -13.995 -4.009 1.342 1.00 88.81 174 ALA A C 1
ATOM 1328 O O . ALA A 1 174 ? -13.380 -2.977 1.142 1.00 88.81 174 ALA A O 1
ATOM 1329 N N . ARG A 1 175 ? -14.766 -4.559 0.404 1.00 85.06 175 ARG A N 1
ATOM 1330 C CA . ARG A 1 175 ? -15.066 -3.862 -0.857 1.00 85.06 175 ARG A CA 1
ATOM 1331 C C . ARG A 1 175 ? -15.782 -2.525 -0.621 1.00 85.06 175 ARG A C 1
ATOM 1333 O O . ARG A 1 175 ? -16.430 -2.370 0.425 1.00 85.06 175 ARG A O 1
ATOM 1340 N N . PRO A 1 176 ? -15.775 -1.608 -1.613 1.00 82.38 176 PRO A N 1
ATOM 1341 C CA . PRO A 1 176 ? -16.420 -0.304 -1.523 1.00 82.38 176 PRO A CA 1
ATOM 1342 C C . PRO A 1 176 ? -17.840 -0.303 -0.936 1.00 82.38 176 PRO A C 1
ATOM 1344 O O . PRO A 1 176 ? -18.613 -1.254 -1.078 1.00 82.38 176 PRO A O 1
ATOM 1347 N N . LEU A 1 177 ? -18.161 0.845 -0.328 1.00 84.00 177 LEU A N 1
ATOM 1348 C CA . LEU A 1 177 ? -19.228 1.188 0.630 1.00 84.00 177 LEU A CA 1
ATOM 1349 C C . LEU A 1 177 ? -18.813 1.105 2.105 1.00 84.00 177 LEU A C 1
ATOM 1351 O O . LEU A 1 177 ? -19.163 2.021 2.842 1.00 84.00 177 LEU A O 1
ATOM 1355 N N . TRP A 1 178 ? -18.038 0.093 2.522 1.00 90.62 178 TRP A N 1
ATOM 1356 C CA . TRP A 1 178 ? -17.478 -0.005 3.888 1.00 90.62 178 TRP A CA 1
ATOM 1357 C C . TRP A 1 178 ? -18.505 0.274 5.002 1.00 90.62 178 TRP A C 1
ATOM 1359 O O . TRP A 1 178 ? -18.278 1.073 5.916 1.00 90.62 178 TRP A O 1
ATOM 1369 N N . ASP A 1 179 ? -19.655 -0.397 4.943 1.00 92.75 179 ASP A N 1
ATOM 1370 C CA . ASP A 1 179 ? -20.813 -0.060 5.779 1.00 92.75 179 ASP A CA 1
ATOM 1371 C C . ASP A 1 179 ? -20.641 -0.401 7.278 1.00 92.75 179 ASP A C 1
ATOM 1373 O O . ASP A 1 179 ? -21.476 -0.028 8.105 1.00 92.75 179 ASP A O 1
ATOM 1377 N N . GLU A 1 180 ? -19.564 -1.102 7.645 1.00 93.19 180 GLU A N 1
ATOM 1378 C CA . GLU A 1 180 ? -19.145 -1.334 9.038 1.00 93.19 180 GLU A CA 1
ATOM 1379 C C . GLU A 1 180 ? -18.478 -0.117 9.677 1.00 93.19 180 GLU A C 1
ATOM 1381 O O . GLU A 1 180 ? -18.256 -0.100 10.888 1.00 93.19 180 GLU A O 1
ATOM 1386 N N . THR A 1 181 ? -18.123 0.875 8.864 1.00 95.44 181 THR A N 1
ATOM 1387 C CA . THR A 1 181 ? -17.362 2.036 9.306 1.00 95.44 181 THR A CA 1
ATOM 1388 C C . THR A 1 181 ? -18.228 3.275 9.414 1.00 95.44 181 THR A C 1
ATOM 1390 O O . THR A 1 181 ? -19.371 3.305 8.959 1.00 95.44 181 THR A O 1
ATOM 1393 N N . ASN A 1 182 ? -17.661 4.343 9.960 1.00 95.19 182 ASN A N 1
ATOM 1394 C CA . ASN A 1 182 ? -18.288 5.656 10.008 1.00 95.19 182 ASN A CA 1
ATOM 1395 C C . ASN A 1 182 ? -18.442 6.361 8.640 1.00 95.19 182 ASN A C 1
ATOM 1397 O O . ASN A 1 182 ? -18.911 7.495 8.601 1.00 95.19 182 ASN A O 1
ATOM 1401 N N . ALA A 1 183 ? -18.118 5.687 7.528 1.00 93.38 183 ALA A N 1
ATOM 1402 C CA . ALA A 1 183 ? -18.604 6.054 6.194 1.00 93.38 183 ALA A CA 1
ATOM 1403 C C . ALA A 1 183 ? -20.105 5.738 5.999 1.00 93.38 183 ALA A C 1
ATOM 1405 O O . ALA A 1 183 ? -20.775 6.333 5.152 1.00 93.38 183 ALA A O 1
ATOM 1406 N N . SER A 1 184 ? -20.654 4.811 6.792 1.00 93.00 184 SER A N 1
ATOM 1407 C CA . SER A 1 184 ? -22.087 4.522 6.845 1.00 93.00 184 SER A CA 1
ATOM 1408 C C . SER A 1 184 ? -22.830 5.553 7.686 1.00 93.00 184 SER A C 1
ATOM 1410 O O . SER A 1 184 ? -22.443 5.847 8.818 1.00 93.00 184 SER A O 1
ATOM 1412 N N . ARG A 1 185 ? -23.974 6.026 7.177 1.00 90.94 185 ARG A N 1
ATOM 1413 C CA . ARG A 1 185 ? -24.864 6.936 7.919 1.00 90.94 185 ARG A CA 1
ATOM 1414 C C . ARG A 1 185 ? -25.382 6.330 9.221 1.00 90.94 185 ARG A C 1
ATOM 1416 O O . ARG A 1 185 ? -25.511 7.054 10.202 1.00 90.94 185 ARG A O 1
ATOM 1423 N N . ASP A 1 186 ? -25.650 5.025 9.244 1.00 90.56 186 ASP A N 1
ATOM 1424 C CA . ASP A 1 186 ? -26.174 4.358 10.440 1.00 90.56 186 ASP A CA 1
ATOM 1425 C C . ASP A 1 186 ? -25.107 4.287 11.541 1.00 90.56 186 ASP A C 1
ATOM 1427 O O . ASP A 1 186 ? -25.404 4.498 12.716 1.00 90.56 186 ASP A O 1
ATOM 1431 N N . VAL A 1 187 ? -23.851 4.022 11.161 1.00 93.38 187 VAL A N 1
ATOM 1432 C CA . VAL A 1 187 ? -22.718 3.976 12.094 1.00 93.38 187 VAL A CA 1
ATOM 1433 C C . VAL A 1 187 ? -22.373 5.380 12.585 1.00 93.38 187 VAL A C 1
ATOM 1435 O O . VAL A 1 187 ? -22.284 5.591 13.794 1.00 93.38 187 VAL A O 1
ATOM 1438 N N . ALA A 1 188 ? -22.234 6.343 11.669 1.00 94.19 188 ALA A N 1
ATOM 1439 C CA . ALA A 1 188 ? -21.951 7.734 12.009 1.00 94.19 188 ALA A CA 1
ATOM 1440 C C . ALA A 1 188 ? -23.027 8.315 12.938 1.00 94.19 188 ALA A C 1
ATOM 1442 O O . ALA A 1 188 ? -22.690 8.867 13.978 1.00 94.19 188 ALA A O 1
ATOM 1443 N N . GLY A 1 189 ? -24.314 8.095 12.644 1.00 92.19 189 GLY A N 1
ATOM 1444 C CA . GLY A 1 189 ? -25.412 8.594 13.476 1.00 92.19 189 GLY A CA 1
ATOM 1445 C C . GLY A 1 189 ? -25.400 8.052 14.911 1.00 92.19 189 GLY A C 1
ATOM 1446 O O . GLY A 1 189 ? -25.733 8.784 15.841 1.00 92.19 189 GLY A O 1
ATOM 1447 N N . ARG A 1 190 ? -24.980 6.797 15.128 1.00 90.88 190 ARG A N 1
ATOM 1448 C CA . ARG A 1 190 ? -24.819 6.234 16.484 1.00 90.88 190 ARG A CA 1
ATOM 1449 C C . ARG A 1 190 ? -23.615 6.815 17.217 1.00 90.88 190 ARG A C 1
ATOM 1451 O O . ARG A 1 190 ? -23.708 7.114 18.402 1.00 90.88 190 ARG A O 1
ATOM 1458 N N . LEU A 1 191 ? -22.500 7.002 16.516 1.00 94.19 191 LEU A N 1
ATOM 1459 C CA . LEU A 1 191 ? -21.305 7.635 17.076 1.00 94.19 191 LEU A CA 1
ATOM 1460 C C . LEU A 1 191 ? -21.557 9.116 17.423 1.00 94.19 191 LEU A C 1
ATOM 1462 O O . LEU A 1 191 ? -21.103 9.581 18.466 1.00 94.19 191 LEU A O 1
ATOM 1466 N N . GLU A 1 192 ? -22.327 9.844 16.606 1.00 94.19 192 GLU A N 1
ATOM 1467 C CA . GLU A 1 192 ? -22.697 11.249 16.847 1.00 94.19 192 GLU A CA 1
ATOM 1468 C C . GLU A 1 192 ? -23.531 11.413 18.121 1.00 94.19 192 GLU A C 1
ATOM 1470 O O . GLU A 1 192 ? -23.311 12.353 18.883 1.00 94.19 192 GLU A O 1
ATOM 1475 N N . GLN A 1 193 ? -24.449 10.478 18.393 1.00 91.56 193 GLN A N 1
ATOM 1476 C CA . GLN A 1 193 ? -25.281 10.493 19.604 1.00 91.56 193 GLN A CA 1
ATOM 1477 C C . GLN A 1 193 ? -24.466 10.396 20.898 1.00 91.56 193 GLN A C 1
ATOM 1479 O O . GLN A 1 193 ? -24.923 10.873 21.936 1.00 91.56 193 GLN A O 1
ATOM 1484 N N . LEU A 1 194 ? -23.266 9.811 20.847 1.00 91.25 194 LEU A N 1
ATOM 1485 C CA . LEU A 1 194 ? -22.370 9.742 22.001 1.00 91.25 194 LEU A CA 1
ATOM 1486 C C . LEU A 1 194 ? -21.678 11.080 22.293 1.00 91.25 194 LEU A C 1
ATOM 1488 O O . LEU A 1 194 ? -21.220 11.280 23.415 1.00 91.25 194 LEU A O 1
ATOM 1492 N N . GLY A 1 195 ? -21.587 11.985 21.309 1.00 85.62 195 GLY A N 1
ATOM 1493 C CA . GLY A 1 195 ? -21.039 13.334 21.485 1.00 85.62 195 GLY A CA 1
ATOM 1494 C C . GLY A 1 195 ? -19.601 13.385 22.016 1.00 85.62 195 GLY A C 1
ATOM 1495 O O . GLY A 1 195 ? -19.231 14.366 22.662 1.00 85.62 195 GLY A O 1
ATOM 1496 N N . ARG A 1 196 ? -18.803 12.333 21.791 1.00 92.31 196 ARG A N 1
ATOM 1497 C CA . ARG A 1 196 ? -17.434 12.197 22.314 1.00 92.31 196 ARG A CA 1
ATOM 1498 C C . ARG A 1 196 ? -16.370 12.376 21.235 1.00 92.31 196 ARG A C 1
ATOM 1500 O O . ARG A 1 196 ? -16.644 12.231 20.046 1.00 92.31 196 ARG A O 1
ATOM 1507 N N . ASP A 1 197 ? -15.145 12.644 21.678 1.00 93.69 197 ASP A N 1
ATOM 1508 C CA . ASP A 1 197 ? -13.967 12.555 20.819 1.00 93.69 197 ASP A CA 1
ATOM 1509 C C . ASP A 1 197 ? -13.540 11.087 20.640 1.00 93.69 197 ASP A C 1
ATOM 1511 O O . ASP A 1 197 ? -13.627 10.270 21.567 1.00 93.69 197 ASP A O 1
ATOM 1515 N N . PHE A 1 198 ? -13.094 10.765 19.426 1.00 96.44 198 PHE A N 1
ATOM 1516 C CA . PHE A 1 198 ? -12.591 9.447 19.040 1.00 96.44 198 PHE A CA 1
ATOM 1517 C C . PHE A 1 198 ? -11.145 9.562 18.564 1.00 96.44 198 PHE A C 1
ATOM 1519 O O . PHE A 1 198 ? -10.812 9.194 17.437 1.00 96.44 198 PHE A O 1
ATOM 1526 N N . HIS A 1 199 ? -10.290 10.127 19.413 1.00 96.25 199 HIS A N 1
ATOM 1527 C CA . HIS A 1 199 ? -8.871 10.338 19.143 1.00 96.25 199 HIS A CA 1
ATOM 1528 C C . HIS A 1 199 ? -8.617 11.209 17.907 1.00 96.25 199 HIS A C 1
ATOM 1530 O O . HIS A 1 199 ? -7.784 10.909 17.040 1.00 96.25 199 HIS A O 1
ATOM 1536 N N . GLY A 1 200 ? -9.415 12.275 17.784 1.00 94.19 200 GLY A N 1
ATOM 1537 C CA . GLY A 1 200 ? -9.384 13.186 16.644 1.00 94.19 200 GLY A CA 1
ATOM 1538 C C . GLY A 1 200 ? -9.789 12.558 15.303 1.00 94.19 200 GLY A C 1
ATOM 1539 O O . GLY A 1 200 ? -9.416 13.093 14.255 1.00 94.19 200 GLY A O 1
ATOM 1540 N N . VAL A 1 201 ? -10.498 11.421 15.301 1.00 96.44 201 VAL A N 1
ATOM 1541 C CA . VAL A 1 201 ? -11.121 10.859 14.092 1.00 96.44 201 VAL A CA 1
ATOM 1542 C C . VAL A 1 201 ? -12.510 11.484 13.903 1.00 96.44 201 VAL A C 1
ATOM 1544 O O . VAL A 1 201 ? -13.348 11.374 14.801 1.00 96.44 201 VAL A O 1
ATOM 1547 N N . PRO A 1 202 ? -12.794 12.132 12.756 1.00 93.75 202 PRO A N 1
ATOM 1548 C CA . PRO A 1 202 ? -14.110 12.705 12.492 1.00 93.75 202 PRO A CA 1
ATOM 1549 C C . PRO A 1 202 ? -15.196 11.630 12.482 1.00 93.75 202 PRO A C 1
ATOM 1551 O O . PRO A 1 202 ? -15.042 10.612 11.814 1.00 93.75 202 PRO A O 1
ATOM 1554 N N . VAL A 1 203 ? -16.309 11.870 13.179 1.00 93.94 203 VAL A N 1
ATOM 1555 C CA . VAL A 1 203 ? -17.425 10.915 13.222 1.00 93.94 203 VAL A CA 1
ATOM 1556 C C . VAL A 1 203 ? -18.117 10.811 11.867 1.00 93.94 203 VAL A C 1
ATOM 1558 O O . VAL A 1 203 ? -18.275 9.711 11.351 1.00 93.94 203 VAL A O 1
ATOM 1561 N N . ALA A 1 204 ? -18.479 11.938 11.259 1.00 87.25 204 ALA A N 1
ATOM 1562 C CA . ALA A 1 204 ? -19.001 11.958 9.902 1.00 87.25 204 ALA A CA 1
ATOM 1563 C C . ALA A 1 204 ? -17.831 11.936 8.909 1.00 87.25 204 ALA A C 1
ATOM 1565 O O . ALA A 1 204 ? -17.191 12.962 8.668 1.00 87.25 204 ALA A O 1
ATOM 1566 N N . ALA A 1 205 ? -17.548 10.765 8.340 1.00 78.56 205 ALA A N 1
ATOM 1567 C CA . ALA A 1 205 ? -16.590 10.608 7.252 1.00 78.56 205 ALA A CA 1
ATOM 1568 C C . ALA A 1 205 ? -17.326 10.244 5.956 1.00 78.56 205 ALA A C 1
ATOM 1570 O O . ALA A 1 205 ? -18.305 9.503 5.962 1.00 78.56 205 ALA A O 1
ATOM 1571 N N . GLY A 1 206 ? -16.863 10.782 4.828 1.00 79.88 206 GLY A N 1
ATOM 1572 C CA . GLY A 1 206 ? -17.317 10.332 3.515 1.00 79.88 206 GLY A CA 1
ATOM 1573 C C . GLY A 1 206 ? -16.737 8.961 3.162 1.00 79.88 206 GLY A C 1
ATOM 1574 O O . GLY A 1 206 ? -15.766 8.498 3.765 1.00 79.88 206 GLY A O 1
ATOM 1575 N N . VAL A 1 207 ? -17.286 8.341 2.117 1.00 90.06 207 VAL A N 1
ATOM 1576 C CA . VAL A 1 207 ? -16.747 7.091 1.549 1.00 90.06 207 VAL A CA 1
ATOM 1577 C C . VAL A 1 207 ? -15.322 7.250 1.009 1.00 90.06 207 VAL A C 1
ATOM 1579 O O . VAL A 1 207 ? -14.628 6.254 0.842 1.00 90.06 207 VAL A O 1
ATOM 1582 N N . ASP A 1 208 ? -14.859 8.481 0.778 1.00 92.38 208 ASP A N 1
ATOM 1583 C CA . ASP A 1 208 ? -13.553 8.765 0.182 1.00 92.38 208 ASP A CA 1
ATOM 1584 C C . ASP A 1 208 ? -12.370 8.316 1.050 1.00 92.38 208 ASP A C 1
ATOM 1586 O O . ASP A 1 208 ? -11.349 7.886 0.519 1.00 92.38 208 ASP A O 1
ATOM 1590 N N . ILE A 1 209 ? -12.494 8.383 2.382 1.00 93.50 209 ILE A N 1
ATOM 1591 C CA . ILE A 1 209 ? -11.431 7.930 3.296 1.00 93.50 209 ILE A CA 1
ATOM 1592 C C . ILE A 1 209 ? -11.341 6.405 3.289 1.00 93.50 209 ILE A C 1
ATOM 1594 O O . ILE A 1 209 ? -10.249 5.859 3.166 1.00 93.50 209 ILE A O 1
ATOM 1598 N N . ALA A 1 210 ? -12.487 5.727 3.365 1.00 92.62 210 ALA A N 1
ATOM 1599 C CA . ALA A 1 210 ? -12.566 4.276 3.230 1.00 92.62 210 ALA A CA 1
ATOM 1600 C C . ALA A 1 210 ? -12.007 3.814 1.873 1.00 92.62 210 ALA A C 1
ATOM 1602 O O . ALA A 1 210 ? -11.160 2.929 1.824 1.00 92.62 210 ALA A O 1
ATOM 1603 N N . TYR A 1 211 ? -12.393 4.491 0.789 1.00 92.62 211 TYR A N 1
ATOM 1604 C CA . TYR A 1 211 ? -11.867 4.257 -0.556 1.00 92.62 211 TYR A CA 1
ATOM 1605 C C . TYR A 1 211 ? -10.348 4.470 -0.643 1.00 92.62 211 TYR A C 1
ATOM 1607 O O . TYR A 1 211 ? -9.650 3.720 -1.318 1.00 92.62 211 TYR A O 1
ATOM 1615 N N . ALA A 1 212 ? -9.792 5.465 0.049 1.00 94.12 212 ALA A N 1
ATOM 1616 C CA . ALA A 1 212 ? -8.346 5.668 0.070 1.00 94.12 212 ALA A CA 1
ATOM 1617 C C . ALA A 1 212 ? -7.598 4.517 0.770 1.00 94.12 212 ALA A C 1
ATOM 1619 O O . ALA A 1 212 ? -6.547 4.101 0.283 1.00 94.12 212 ALA A O 1
ATOM 1620 N N . ILE A 1 213 ? -8.149 3.977 1.865 1.00 95.38 213 ILE A N 1
ATOM 1621 C CA . ILE A 1 213 ? -7.583 2.805 2.558 1.00 95.38 213 ILE A CA 1
ATOM 1622 C C . ILE A 1 213 ? -7.682 1.549 1.679 1.00 95.38 213 ILE A C 1
ATOM 1624 O O . ILE A 1 213 ? -6.732 0.767 1.621 1.00 95.38 213 ILE A O 1
ATOM 1628 N N . ASP A 1 214 ? -8.802 1.380 0.978 1.00 94.12 214 ASP A N 1
ATOM 1629 C CA . ASP A 1 214 ? -9.035 0.301 0.012 1.00 94.12 214 ASP A CA 1
ATOM 1630 C C . ASP A 1 214 ? -7.962 0.309 -1.090 1.00 94.12 214 ASP A C 1
ATOM 1632 O O . ASP A 1 214 ? -7.176 -0.626 -1.219 1.00 94.12 214 ASP A O 1
ATOM 1636 N N . ASN A 1 215 ? -7.781 1.452 -1.759 1.00 94.00 215 ASN A N 1
ATOM 1637 C CA . ASN A 1 215 ? -6.749 1.602 -2.788 1.00 94.00 215 ASN A CA 1
ATOM 1638 C C . ASN A 1 215 ? -5.322 1.394 -2.253 1.00 94.00 215 ASN A C 1
ATOM 1640 O O . ASN A 1 215 ? -4.457 0.885 -2.967 1.00 94.00 215 ASN A O 1
ATOM 1644 N N . ALA A 1 216 ? -5.038 1.833 -1.021 1.00 95.75 216 ALA A N 1
ATOM 1645 C CA . ALA A 1 216 ? -3.741 1.589 -0.389 1.00 95.75 216 ALA A CA 1
ATOM 1646 C C . ALA A 1 216 ? -3.504 0.091 -0.170 1.00 95.75 216 ALA A C 1
ATOM 1648 O O . ALA A 1 216 ? -2.389 -0.406 -0.321 1.00 95.75 216 ALA A O 1
ATOM 1649 N N . THR A 1 217 ? -4.569 -0.639 0.138 1.00 96.12 217 THR A N 1
ATOM 1650 C CA . THR A 1 217 ? -4.540 -2.083 0.351 1.00 96.12 217 THR A CA 1
ATOM 1651 C C . THR A 1 217 ? -4.347 -2.839 -0.955 1.00 96.12 217 THR A C 1
ATOM 1653 O O . THR A 1 217 ? -3.507 -3.738 -1.003 1.00 96.12 217 THR A O 1
ATOM 1656 N N . ASP A 1 218 ? -5.010 -2.430 -2.035 1.00 94.44 218 ASP A N 1
ATOM 1657 C CA . ASP A 1 218 ? -4.775 -2.984 -3.372 1.00 94.44 218 ASP A CA 1
ATOM 1658 C C . ASP A 1 218 ? -3.312 -2.830 -3.800 1.00 94.44 218 ASP A C 1
ATOM 1660 O O . ASP A 1 218 ? -2.662 -3.799 -4.209 1.00 94.44 218 ASP A O 1
ATOM 1664 N N . ARG A 1 219 ? -2.749 -1.624 -3.635 1.00 95.44 219 ARG A N 1
ATOM 1665 C CA . ARG A 1 219 ? -1.337 -1.358 -3.953 1.00 95.44 219 ARG A CA 1
ATOM 1666 C C . ARG A 1 219 ? -0.389 -2.171 -3.075 1.00 95.44 219 ARG A C 1
ATOM 1668 O O . ARG A 1 219 ? 0.544 -2.778 -3.599 1.00 95.44 219 ARG A O 1
ATOM 1675 N N . ALA A 1 220 ? -0.656 -2.254 -1.771 1.00 97.25 220 ALA A N 1
ATOM 1676 C CA . ALA A 1 220 ? 0.113 -3.073 -0.836 1.00 97.25 220 ALA A CA 1
ATOM 1677 C C . ALA A 1 220 ? 0.156 -4.552 -1.259 1.00 97.25 220 ALA A C 1
ATOM 1679 O O . ALA A 1 220 ? 1.209 -5.193 -1.223 1.00 97.25 220 ALA A O 1
ATOM 1680 N N . ASN A 1 221 ? -0.979 -5.100 -1.700 1.00 96.06 221 ASN A N 1
ATOM 1681 C CA . ASN A 1 221 ? -1.092 -6.497 -2.120 1.00 96.06 221 ASN A CA 1
ATOM 1682 C C . ASN A 1 221 ? -0.370 -6.791 -3.446 1.00 96.06 221 ASN A C 1
ATOM 1684 O O . ASN A 1 221 ? 0.041 -7.930 -3.681 1.00 96.06 221 ASN A O 1
ATOM 1688 N N . ALA A 1 222 ? -0.129 -5.779 -4.285 1.00 95.00 222 ALA A N 1
ATOM 1689 C CA . ALA A 1 222 ? 0.652 -5.930 -5.511 1.00 95.00 222 ALA A CA 1
ATOM 1690 C C . ALA A 1 222 ? 2.164 -6.110 -5.258 1.00 95.00 222 ALA A C 1
ATOM 1692 O O . ALA A 1 222 ? 2.871 -6.641 -6.118 1.00 95.00 222 ALA A O 1
ATOM 1693 N N . PHE A 1 223 ? 2.683 -5.724 -4.084 1.00 96.50 223 PHE A N 1
ATOM 1694 C CA . PHE A 1 223 ? 4.125 -5.757 -3.801 1.00 96.50 223 PHE A CA 1
ATOM 1695 C C . PHE A 1 223 ? 4.739 -7.149 -3.913 1.00 96.50 223 PHE A C 1
ATOM 1697 O O . PHE A 1 223 ? 5.828 -7.284 -4.468 1.00 96.50 223 PHE A O 1
ATOM 1704 N N . ALA A 1 224 ? 4.045 -8.187 -3.446 1.00 94.62 224 ALA A N 1
ATOM 1705 C CA . ALA A 1 224 ? 4.556 -9.552 -3.534 1.00 94.62 224 ALA A CA 1
ATOM 1706 C C . ALA A 1 224 ? 4.733 -10.005 -4.993 1.00 94.62 224 ALA A C 1
ATOM 1708 O O . ALA A 1 224 ? 5.728 -10.651 -5.322 1.00 94.62 224 ALA A O 1
ATOM 1709 N N . LEU A 1 225 ? 3.815 -9.610 -5.884 1.00 94.50 225 LEU A N 1
ATOM 1710 C CA . LEU A 1 225 ? 3.938 -9.888 -7.314 1.00 94.50 225 LEU A CA 1
ATOM 1711 C C . LEU A 1 225 ? 5.138 -9.149 -7.902 1.00 94.50 225 LEU A C 1
ATOM 1713 O O . LEU A 1 225 ? 5.965 -9.776 -8.558 1.00 94.50 225 LEU A O 1
ATOM 1717 N N . THR A 1 226 ? 5.274 -7.849 -7.631 1.00 95.25 226 THR A N 1
ATOM 1718 C CA . THR A 1 226 ? 6.417 -7.055 -8.102 1.00 95.25 226 THR A CA 1
ATOM 1719 C C . THR A 1 226 ? 7.747 -7.672 -7.669 1.00 95.25 226 THR A C 1
ATOM 1721 O O . THR A 1 226 ? 8.645 -7.844 -8.490 1.00 95.25 226 THR A O 1
ATOM 1724 N N . GLN A 1 227 ? 7.865 -8.061 -6.397 1.00 93.56 227 GLN A N 1
ATOM 1725 C CA . GLN A 1 227 ? 9.073 -8.683 -5.853 1.00 93.56 227 GLN A CA 1
ATOM 1726 C C . GLN A 1 227 ? 9.352 -10.043 -6.500 1.00 93.56 227 GLN A C 1
ATOM 1728 O O . GLN A 1 227 ? 10.488 -10.329 -6.881 1.00 93.56 227 GLN A O 1
ATOM 1733 N N . LYS A 1 228 ? 8.312 -10.858 -6.709 1.00 93.75 228 LYS A N 1
ATOM 1734 C CA . LYS A 1 228 ? 8.428 -12.136 -7.416 1.00 93.75 228 LYS A CA 1
ATOM 1735 C C . LYS A 1 228 ? 8.921 -11.941 -8.851 1.00 93.75 228 LYS A C 1
ATOM 1737 O O . LYS A 1 228 ? 9.849 -12.627 -9.272 1.00 93.75 228 LYS A O 1
ATOM 1742 N N . LEU A 1 229 ? 8.377 -10.970 -9.586 1.00 94.44 229 LEU A N 1
ATOM 1743 C CA . LEU A 1 229 ? 8.838 -10.641 -10.939 1.00 94.44 229 LEU A CA 1
ATOM 1744 C C . LEU A 1 229 ? 10.294 -10.148 -10.935 1.00 94.44 229 LEU A C 1
ATOM 1746 O O . LEU A 1 229 ? 11.108 -10.645 -11.710 1.00 94.44 229 LEU A O 1
ATOM 1750 N N . TRP A 1 230 ? 10.656 -9.238 -10.031 1.00 93.56 230 TRP A N 1
ATOM 1751 C CA . TRP A 1 230 ? 12.025 -8.728 -9.898 1.00 93.56 230 TRP A CA 1
ATOM 1752 C C . TRP A 1 230 ? 13.061 -9.832 -9.627 1.00 93.56 230 TRP A C 1
ATOM 1754 O O . TRP A 1 230 ? 14.140 -9.867 -10.233 1.00 93.56 230 TRP A O 1
ATOM 1764 N N . LEU A 1 231 ? 12.742 -10.752 -8.715 1.00 89.88 231 LEU A N 1
ATOM 1765 C CA . LEU A 1 231 ? 13.657 -11.812 -8.302 1.00 89.88 231 LEU A CA 1
ATOM 1766 C C . LEU A 1 231 ? 13.733 -12.936 -9.336 1.00 89.88 231 LEU A C 1
ATOM 1768 O O . LEU A 1 231 ? 14.832 -13.326 -9.734 1.00 89.88 231 LEU A O 1
ATOM 1772 N N . GLU A 1 232 ? 12.581 -13.441 -9.775 1.00 93.00 232 GLU A N 1
ATOM 1773 C CA . GLU A 1 232 ? 12.479 -14.705 -10.506 1.00 93.00 232 GLU A CA 1
ATOM 1774 C C . GLU A 1 232 ? 12.309 -14.523 -12.021 1.00 93.00 232 GLU A C 1
ATOM 1776 O O . GLU A 1 232 ? 12.804 -15.364 -12.770 1.00 93.00 232 GLU A O 1
ATOM 1781 N N . ALA A 1 233 ? 11.706 -13.430 -12.515 1.00 93.44 233 ALA A N 1
ATOM 1782 C CA . ALA A 1 233 ? 11.564 -13.237 -13.966 1.00 93.44 233 ALA A CA 1
ATOM 1783 C C . ALA A 1 233 ? 12.919 -12.939 -14.622 1.00 93.44 233 ALA A C 1
ATOM 1785 O O . ALA A 1 233 ? 13.237 -13.487 -15.671 1.00 93.44 233 ALA A O 1
ATOM 1786 N N . CYS A 1 234 ? 13.790 -12.167 -13.969 1.00 93.56 234 CYS A N 1
ATOM 1787 C CA . CYS A 1 234 ? 15.196 -12.093 -14.378 1.00 93.56 234 CYS A CA 1
ATOM 1788 C C . CYS A 1 234 ? 16.017 -13.310 -13.926 1.00 93.56 234 CYS A C 1
ATOM 1790 O O . CYS A 1 234 ? 17.145 -13.461 -14.381 1.00 93.56 234 CYS A O 1
ATOM 1792 N N . GLY A 1 235 ? 15.466 -14.194 -13.083 1.00 90.19 235 GLY A N 1
ATOM 1793 C CA . GLY A 1 235 ? 16.058 -15.408 -12.502 1.00 90.19 235 GLY A CA 1
ATOM 1794 C C . GLY A 1 235 ? 17.382 -15.206 -11.761 1.00 90.19 235 GLY A C 1
ATOM 1795 O O . GLY A 1 235 ? 17.765 -14.095 -11.417 1.00 90.19 235 GLY A O 1
ATOM 1796 N N . PHE A 1 236 ? 18.121 -16.289 -11.538 1.00 88.62 236 PHE A N 1
ATOM 1797 C CA . PHE A 1 236 ? 19.394 -16.268 -10.805 1.00 88.62 236 PHE A CA 1
ATOM 1798 C C . PHE A 1 236 ? 20.581 -16.599 -11.725 1.00 88.62 236 PHE A C 1
ATOM 1800 O O . PHE A 1 236 ? 20.389 -17.138 -12.817 1.00 88.62 236 PHE A O 1
ATOM 1807 N N . GLY A 1 237 ? 21.802 -16.261 -11.300 1.00 86.50 237 GLY A N 1
ATOM 1808 C CA . GLY A 1 237 ? 23.039 -16.595 -12.016 1.00 86.50 237 GLY A CA 1
ATOM 1809 C C . GLY A 1 237 ? 23.358 -15.690 -13.212 1.00 86.50 237 GLY A C 1
ATOM 1810 O O . GLY A 1 237 ? 23.035 -14.504 -13.217 1.00 86.50 237 GLY A O 1
ATOM 1811 N N . GLU A 1 238 ? 24.027 -16.252 -14.221 1.00 85.25 238 GLU A N 1
ATOM 1812 C CA . GLU A 1 238 ? 24.549 -15.508 -15.374 1.00 85.25 238 GLU A CA 1
ATOM 1813 C C . GLU A 1 238 ? 23.450 -14.711 -16.107 1.00 85.25 238 GLU A C 1
ATOM 1815 O O . GLU A 1 238 ? 22.337 -15.202 -16.341 1.00 85.25 238 GLU A O 1
ATOM 1820 N N . GLY A 1 239 ? 23.753 -13.450 -16.427 1.00 86.88 239 GLY A N 1
ATOM 1821 C CA . GLY A 1 239 ? 22.850 -12.512 -17.103 1.00 86.88 239 GLY A CA 1
ATOM 1822 C C . GLY A 1 239 ? 21.679 -11.989 -16.258 1.00 86.88 239 GLY A C 1
ATOM 1823 O O . GLY A 1 239 ? 20.924 -11.144 -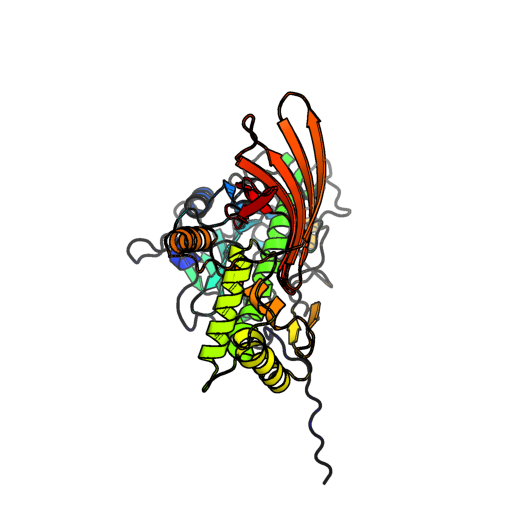16.737 1.00 86.88 239 GLY A O 1
ATOM 1824 N N . ALA A 1 240 ? 21.505 -12.449 -15.012 1.00 92.81 240 ALA A N 1
ATOM 1825 C CA . ALA A 1 240 ? 20.418 -11.977 -14.153 1.00 92.81 240 ALA A CA 1
ATOM 1826 C C . ALA A 1 240 ? 20.582 -10.498 -13.771 1.00 92.81 240 ALA A C 1
ATOM 1828 O O . ALA A 1 240 ? 19.612 -9.743 -13.799 1.00 92.81 240 ALA A O 1
ATOM 1829 N N . ASP A 1 241 ? 21.806 -10.072 -13.458 1.00 94.88 241 ASP A N 1
ATOM 1830 C CA . ASP A 1 241 ? 22.084 -8.688 -13.062 1.00 94.88 241 ASP A CA 1
ATOM 1831 C C . ASP A 1 241 ? 21.956 -7.715 -14.235 1.00 94.88 241 ASP A C 1
ATOM 1833 O O . ASP A 1 241 ? 21.461 -6.606 -14.055 1.00 94.88 241 ASP A O 1
ATOM 1837 N N . ASP A 1 242 ? 22.313 -8.142 -15.448 1.00 95.00 242 ASP A N 1
ATOM 1838 C CA . ASP A 1 242 ? 22.109 -7.337 -16.655 1.00 95.00 242 ASP A CA 1
ATOM 1839 C C . ASP A 1 242 ? 20.618 -7.186 -16.979 1.00 95.00 242 ASP A C 1
ATOM 1841 O O . ASP A 1 242 ? 20.170 -6.087 -17.303 1.00 95.00 242 ASP A O 1
ATOM 1845 N N . CYS A 1 243 ? 19.831 -8.255 -16.806 1.00 96.12 243 CYS A N 1
ATOM 1846 C CA . CYS A 1 243 ? 18.372 -8.193 -16.904 1.00 96.12 243 CYS A CA 1
ATOM 1847 C C . CYS A 1 243 ? 17.778 -7.230 -15.864 1.00 96.12 243 CYS A C 1
ATOM 1849 O O . CYS A 1 243 ? 16.990 -6.355 -16.220 1.00 96.12 243 CYS A O 1
ATOM 1851 N N . ARG A 1 244 ? 18.189 -7.325 -14.591 1.00 96.69 244 ARG A N 1
ATOM 1852 C CA . ARG A 1 244 ? 17.707 -6.424 -13.526 1.00 96.69 244 ARG A CA 1
ATOM 1853 C C . ARG A 1 244 ? 18.117 -4.977 -13.755 1.00 96.69 244 ARG A C 1
ATOM 1855 O O . ARG A 1 244 ? 17.311 -4.086 -13.510 1.00 96.69 244 ARG A O 1
ATOM 1862 N N . ARG A 1 245 ? 19.333 -4.734 -14.254 1.00 96.12 245 ARG A N 1
ATOM 1863 C CA . ARG A 1 245 ? 19.785 -3.392 -14.640 1.00 96.12 245 ARG A CA 1
ATOM 1864 C C . ARG A 1 245 ? 18.901 -2.833 -15.748 1.00 96.12 245 ARG A C 1
ATOM 1866 O O . ARG A 1 245 ? 18.365 -1.746 -15.587 1.00 96.12 245 ARG A O 1
ATOM 1873 N N . ALA A 1 246 ? 18.670 -3.604 -16.811 1.00 95.75 246 ALA A N 1
ATOM 1874 C CA . ALA A 1 246 ? 17.794 -3.183 -17.899 1.00 95.75 246 ALA A CA 1
ATOM 1875 C C . ALA A 1 246 ? 16.363 -2.894 -17.406 1.00 95.75 246 ALA A C 1
ATOM 1877 O O . ALA A 1 246 ? 15.781 -1.884 -17.800 1.00 95.75 246 ALA A O 1
ATOM 1878 N N . LEU A 1 247 ? 15.820 -3.729 -16.512 1.00 97.19 247 LEU A N 1
ATOM 1879 C CA . LEU A 1 247 ? 14.508 -3.526 -15.891 1.00 97.19 247 LEU A CA 1
ATOM 1880 C C . LEU A 1 247 ? 14.458 -2.247 -15.042 1.00 97.19 247 LEU A C 1
ATOM 1882 O O . LEU A 1 247 ? 13.512 -1.463 -15.149 1.00 97.19 247 LEU A O 1
ATOM 1886 N N . PHE A 1 248 ? 15.479 -2.015 -14.218 1.00 97.19 248 PHE A N 1
ATOM 1887 C CA . PHE A 1 248 ? 15.577 -0.825 -13.378 1.00 97.19 248 PHE A CA 1
ATOM 1888 C C . PHE A 1 248 ? 15.725 0.451 -14.213 1.00 97.19 248 PHE A C 1
ATOM 1890 O O . PHE A 1 248 ? 15.033 1.430 -13.952 1.00 97.19 248 PHE A O 1
ATOM 1897 N N . ASP A 1 249 ? 16.522 0.420 -15.282 1.00 94.50 249 ASP A N 1
ATOM 1898 C CA . ASP A 1 249 ? 16.634 1.533 -16.226 1.00 94.50 249 ASP A CA 1
ATOM 1899 C C . ASP A 1 249 ? 15.263 1.898 -16.820 1.00 94.50 249 ASP A C 1
ATOM 1901 O O . ASP A 1 249 ? 14.919 3.075 -16.913 1.00 94.50 249 ASP A O 1
ATOM 1905 N N . ARG A 1 250 ? 14.446 0.901 -17.198 1.00 94.88 250 ARG A N 1
ATOM 1906 C CA . ARG A 1 250 ? 13.095 1.149 -17.742 1.00 94.88 250 ARG A CA 1
ATOM 1907 C C . ARG A 1 250 ? 12.122 1.637 -16.677 1.00 94.88 250 ARG A C 1
ATOM 1909 O O . ARG A 1 250 ? 11.287 2.489 -16.966 1.00 94.88 250 ARG A O 1
ATOM 1916 N N . THR A 1 251 ? 12.290 1.172 -15.443 1.00 96.94 251 THR A N 1
ATOM 1917 C CA . THR A 1 251 ? 11.564 1.689 -14.276 1.00 96.94 251 THR A CA 1
ATOM 1918 C C . THR A 1 251 ? 11.847 3.175 -14.072 1.00 96.94 251 THR A C 1
ATOM 1920 O O . THR A 1 251 ? 10.909 3.960 -13.952 1.00 96.94 251 THR A O 1
ATOM 1923 N N . LEU A 1 252 ? 13.120 3.583 -14.109 1.00 94.75 252 LEU A N 1
ATOM 1924 C CA . LEU A 1 252 ? 13.503 4.990 -13.995 1.00 94.75 252 LEU A CA 1
ATOM 1925 C C . LEU A 1 252 ? 12.984 5.822 -15.170 1.00 94.75 252 LEU A C 1
ATOM 1927 O O . LEU A 1 252 ? 12.429 6.890 -14.939 1.00 94.75 252 LEU A O 1
ATOM 1931 N N . GLN A 1 253 ? 13.100 5.336 -16.410 1.00 89.88 253 GLN A N 1
ATOM 1932 C CA . GLN A 1 253 ? 12.545 6.030 -17.580 1.00 89.88 253 GLN A CA 1
ATOM 1933 C C . GLN A 1 253 ? 11.037 6.255 -17.446 1.00 89.88 253 GLN A C 1
ATOM 1935 O O . GLN A 1 253 ? 10.558 7.365 -17.667 1.00 89.88 253 GLN A O 1
ATOM 1940 N N . PHE A 1 254 ? 10.295 5.217 -17.056 1.00 90.56 254 PHE A N 1
ATOM 1941 C CA . PHE A 1 254 ? 8.854 5.304 -16.870 1.00 90.56 254 PHE A CA 1
ATOM 1942 C C . PHE A 1 254 ? 8.488 6.293 -15.759 1.00 90.56 254 PHE A C 1
ATOM 1944 O O . PHE A 1 254 ? 7.639 7.160 -15.968 1.00 90.56 254 PHE A O 1
ATOM 1951 N N . ALA A 1 255 ? 9.161 6.206 -14.608 1.00 91.06 255 ALA A N 1
ATOM 1952 C CA . ALA A 1 255 ? 8.920 7.071 -13.458 1.00 91.06 255 ALA A CA 1
ATOM 1953 C C . ALA A 1 255 ? 9.238 8.546 -13.754 1.00 91.06 255 ALA A C 1
ATOM 1955 O O . ALA A 1 255 ? 8.394 9.413 -13.536 1.00 91.06 255 ALA A O 1
ATOM 1956 N N . LEU A 1 256 ? 10.417 8.830 -14.319 1.00 86.25 256 LEU A N 1
ATOM 1957 C CA . LEU A 1 256 ? 10.853 10.186 -14.678 1.00 86.25 256 LEU A CA 1
ATOM 1958 C C . LEU A 1 256 ? 10.003 10.790 -15.807 1.00 86.25 256 LEU A C 1
ATOM 1960 O O . LEU A 1 256 ? 9.839 12.002 -15.895 1.00 86.25 256 LEU A O 1
ATOM 1964 N N . ASN A 1 257 ? 9.384 9.955 -16.646 1.00 80.44 257 ASN A N 1
ATOM 1965 C CA . ASN A 1 257 ? 8.409 10.395 -17.642 1.00 80.44 257 ASN A CA 1
ATOM 1966 C C . ASN A 1 257 ? 6.968 10.468 -17.095 1.00 80.44 257 ASN A C 1
ATOM 1968 O O . ASN A 1 257 ? 6.009 10.505 -17.870 1.00 80.44 257 ASN A O 1
ATOM 1972 N N . GLY A 1 258 ? 6.777 10.473 -15.773 1.00 79.94 258 GLY A N 1
ATOM 1973 C CA . GLY A 1 258 ? 5.456 10.567 -15.146 1.00 79.94 258 GLY A CA 1
ATOM 1974 C C . GLY A 1 258 ? 4.501 9.447 -15.564 1.00 79.94 258 GLY A C 1
ATOM 1975 O O . GLY A 1 258 ? 3.315 9.698 -15.772 1.00 79.94 258 GLY A O 1
ATOM 1976 N N . GLY A 1 259 ? 5.026 8.240 -15.780 1.00 83.06 259 GLY A N 1
ATOM 1977 C CA . GLY A 1 259 ? 4.250 7.052 -16.131 1.00 83.06 259 GLY A CA 1
ATOM 1978 C C . GLY A 1 259 ? 3.740 7.003 -17.575 1.00 83.06 259 GLY A C 1
ATOM 1979 O O . GLY A 1 259 ? 2.804 6.266 -17.868 1.00 83.06 259 GLY A O 1
ATOM 1980 N N . ARG A 1 260 ? 4.305 7.796 -18.496 1.00 78.44 260 ARG A N 1
ATOM 1981 C CA . ARG A 1 260 ? 3.831 7.847 -19.895 1.00 78.44 260 ARG A CA 1
ATOM 1982 C C . ARG A 1 260 ? 4.427 6.784 -20.820 1.00 78.44 260 ARG A C 1
ATOM 1984 O O . ARG A 1 260 ? 3.897 6.583 -21.908 1.00 78.44 260 ARG A O 1
ATOM 1991 N N . GLY A 1 261 ? 5.510 6.125 -20.418 1.00 80.19 261 GLY A N 1
ATOM 1992 C CA . GLY A 1 261 ? 6.164 5.084 -21.215 1.00 80.19 261 GLY A CA 1
ATOM 1993 C C . GLY A 1 261 ? 7.676 5.043 -21.018 1.00 80.19 261 GLY A C 1
ATOM 1994 O O . GLY A 1 261 ? 8.257 5.941 -20.406 1.00 80.19 261 GLY A O 1
ATOM 1995 N N . PHE A 1 262 ? 8.296 3.995 -21.549 1.00 85.31 262 PHE A N 1
ATOM 1996 C CA . PHE A 1 262 ? 9.736 3.745 -21.522 1.00 85.31 262 PHE A CA 1
ATOM 1997 C C . PHE A 1 262 ? 10.189 3.150 -22.867 1.00 85.31 262 PHE A C 1
ATOM 1999 O O . PHE A 1 262 ? 9.380 2.944 -23.767 1.00 85.31 262 PHE A O 1
ATOM 2006 N N . ASP A 1 263 ? 11.489 2.930 -23.048 1.00 80.94 263 ASP A N 1
ATOM 2007 C CA . ASP A 1 263 ? 12.038 2.360 -24.283 1.00 80.94 263 ASP A CA 1
ATOM 2008 C C . ASP A 1 263 ? 11.653 0.879 -24.488 1.00 80.94 263 ASP A C 1
ATOM 2010 O O . ASP A 1 263 ? 11.966 0.031 -23.647 1.00 80.94 263 ASP A O 1
ATOM 2014 N N . HIS A 1 264 ? 11.057 0.582 -25.651 1.00 83.31 264 HIS A N 1
ATOM 2015 C CA . HIS A 1 264 ? 10.658 -0.761 -26.097 1.00 83.31 264 HIS A CA 1
ATOM 2016 C C . HIS A 1 264 ? 11.418 -1.263 -27.336 1.00 83.31 264 HIS A C 1
ATOM 2018 O O . HIS A 1 264 ? 11.067 -2.318 -27.859 1.00 83.31 264 HIS A O 1
ATOM 2024 N N . VAL A 1 265 ? 12.408 -0.519 -27.838 1.00 77.25 265 VAL A N 1
ATOM 2025 C CA . VAL A 1 265 ? 13.035 -0.793 -29.146 1.00 77.25 265 VAL A CA 1
ATOM 2026 C C . VAL A 1 265 ? 14.518 -1.120 -29.053 1.00 77.25 265 VAL A C 1
ATOM 2028 O O . VAL A 1 265 ? 15.062 -1.749 -29.957 1.00 77.25 265 VAL A O 1
ATOM 2031 N N . SER A 1 266 ? 15.202 -0.717 -27.979 1.00 78.00 266 SER A N 1
ATOM 2032 C CA . SER A 1 266 ? 16.635 -0.995 -27.865 1.00 78.00 266 SER A CA 1
ATOM 2033 C C . SER A 1 266 ? 16.947 -2.490 -27.763 1.00 78.00 266 SER A C 1
ATOM 2035 O O . SER A 1 266 ? 16.172 -3.287 -27.223 1.00 78.00 266 SER A O 1
ATOM 2037 N N . ASP A 1 267 ? 18.162 -2.859 -28.174 1.00 80.38 267 ASP A N 1
ATOM 2038 C CA . ASP A 1 267 ? 18.705 -4.206 -27.961 1.00 80.38 267 ASP A CA 1
ATOM 2039 C C . ASP A 1 267 ? 18.702 -4.596 -26.474 1.00 80.38 267 ASP A C 1
ATOM 2041 O O . ASP A 1 267 ? 18.468 -5.755 -26.123 1.00 80.38 267 ASP A O 1
ATOM 2045 N N . GLY A 1 268 ? 18.895 -3.615 -25.583 1.00 85.75 268 GLY A N 1
ATOM 2046 C CA . GLY A 1 268 ? 18.791 -3.806 -24.138 1.00 85.75 268 GLY A CA 1
ATOM 2047 C C . GLY A 1 268 ? 17.380 -4.197 -23.690 1.00 85.75 268 GLY A C 1
ATOM 2048 O O . GLY A 1 268 ? 17.234 -5.076 -22.840 1.00 85.75 268 GLY A O 1
ATOM 2049 N N . TYR A 1 269 ? 16.336 -3.611 -24.287 1.00 89.50 269 TYR A N 1
ATOM 2050 C CA . TYR A 1 269 ? 14.957 -4.033 -24.036 1.00 89.50 269 TYR A CA 1
ATOM 2051 C C . TYR A 1 269 ? 14.676 -5.412 -24.645 1.00 89.50 269 TYR A C 1
ATOM 2053 O O . TYR A 1 269 ? 14.247 -6.319 -23.933 1.00 89.50 269 TYR A O 1
ATOM 2061 N N . HIS A 1 270 ? 14.928 -5.615 -25.940 1.00 88.75 270 HIS A N 1
ATOM 2062 C CA . HIS A 1 270 ? 14.539 -6.860 -26.609 1.00 88.75 270 HIS A CA 1
ATOM 2063 C C . HIS A 1 270 ? 15.368 -8.069 -26.162 1.00 88.75 270 HIS A C 1
ATOM 2065 O O . HIS A 1 270 ? 14.805 -9.100 -25.775 1.00 88.75 270 HIS A O 1
ATOM 2071 N N . GLY A 1 271 ? 16.695 -7.963 -26.227 1.00 86.88 271 GLY A N 1
ATOM 2072 C CA . GLY A 1 271 ? 17.618 -9.071 -25.995 1.00 86.88 271 GLY A CA 1
ATOM 2073 C C . GLY A 1 271 ? 17.860 -9.341 -24.514 1.00 86.88 271 GLY A C 1
ATOM 2074 O O . GLY A 1 271 ? 17.700 -10.475 -24.060 1.00 86.88 271 GLY A O 1
ATOM 2075 N N . THR A 1 272 ? 18.207 -8.301 -23.755 1.00 91.62 272 THR A N 1
ATOM 2076 C CA . THR A 1 272 ? 18.640 -8.447 -22.354 1.00 91.62 272 THR A CA 1
ATOM 2077 C C . THR A 1 272 ? 17.472 -8.539 -21.373 1.00 91.62 272 THR A C 1
ATOM 2079 O O . THR A 1 272 ? 17.577 -9.248 -20.373 1.00 91.62 272 THR A O 1
ATOM 2082 N N . LEU A 1 273 ? 16.351 -7.870 -21.658 1.00 94.12 273 LEU A N 1
ATOM 2083 C CA . LEU A 1 273 ? 15.209 -7.798 -20.745 1.00 94.12 273 LEU A CA 1
ATOM 2084 C C . LEU A 1 273 ? 14.042 -8.696 -21.176 1.00 94.12 273 LEU A C 1
ATOM 2086 O O . LEU A 1 273 ? 13.809 -9.742 -20.568 1.00 94.12 273 LEU A O 1
ATOM 2090 N N . ARG A 1 274 ? 13.317 -8.326 -22.240 1.00 93.62 274 ARG A N 1
ATOM 2091 C CA . ARG A 1 274 ? 12.067 -8.976 -22.669 1.00 93.62 274 ARG A CA 1
ATOM 2092 C C . ARG A 1 274 ? 12.262 -10.460 -22.957 1.00 93.62 274 ARG A C 1
ATOM 2094 O O . ARG A 1 274 ? 11.498 -11.282 -22.449 1.00 93.62 274 ARG A O 1
ATOM 2101 N N . THR A 1 275 ? 13.279 -10.820 -23.741 1.00 92.25 275 THR A N 1
ATOM 2102 C CA . THR A 1 275 ? 13.553 -12.226 -24.091 1.00 92.25 275 THR A CA 1
ATOM 2103 C C . THR A 1 275 ? 13.918 -13.052 -22.858 1.00 92.25 275 THR A C 1
ATOM 2105 O O . THR A 1 275 ? 13.430 -14.173 -22.690 1.00 92.25 275 THR A O 1
ATOM 2108 N N . VAL A 1 276 ? 14.753 -12.501 -21.970 1.00 92.94 276 VAL A N 1
ATOM 2109 C CA . VAL A 1 276 ? 15.187 -13.187 -20.747 1.00 92.94 276 VAL A CA 1
ATOM 2110 C C . VAL A 1 276 ? 14.011 -13.404 -19.803 1.00 92.94 276 VAL A C 1
ATOM 2112 O O . VAL A 1 276 ? 13.790 -14.551 -19.406 1.00 92.94 276 VAL A O 1
ATOM 2115 N N . MET A 1 277 ? 13.246 -12.349 -19.505 1.00 94.12 277 MET A N 1
ATOM 2116 C CA . MET A 1 277 ? 12.073 -12.427 -18.634 1.00 94.12 277 MET A CA 1
ATOM 2117 C C . MET A 1 277 ? 11.035 -13.401 -19.178 1.00 94.12 277 MET A C 1
ATOM 2119 O O . MET A 1 277 ? 10.637 -14.315 -18.466 1.00 94.12 277 MET A O 1
ATOM 2123 N N . SER A 1 278 ? 10.668 -13.290 -20.457 1.00 92.50 278 SER A N 1
ATOM 2124 C CA . SER A 1 278 ? 9.657 -14.169 -21.063 1.00 92.50 278 SER A CA 1
ATOM 2125 C C . SER A 1 278 ? 10.057 -15.642 -20.959 1.00 92.50 278 SER A C 1
ATOM 2127 O O . SER A 1 278 ? 9.279 -16.476 -20.501 1.00 92.50 278 SER A O 1
ATOM 2129 N N . ARG A 1 279 ? 11.304 -15.972 -21.325 1.00 91.81 279 ARG A N 1
ATOM 2130 C CA . ARG A 1 279 ? 11.812 -17.348 -21.256 1.00 91.81 279 ARG A CA 1
ATOM 2131 C C . ARG A 1 279 ? 11.823 -17.881 -19.823 1.00 91.81 279 ARG A C 1
ATOM 2133 O O . ARG A 1 279 ? 11.376 -19.001 -19.601 1.00 91.81 279 ARG A O 1
ATOM 2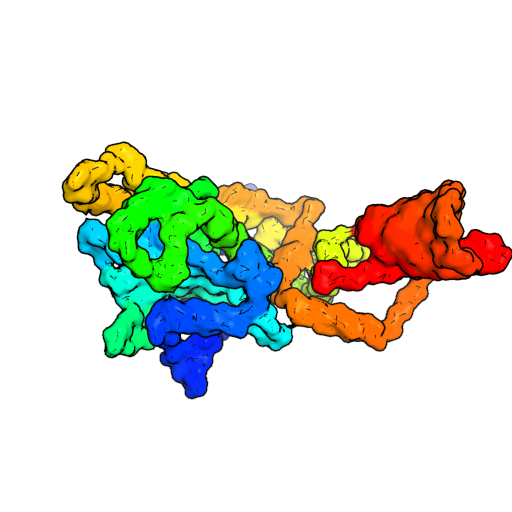140 N N . ARG A 1 280 ? 12.360 -17.116 -18.867 1.00 92.31 280 ARG A N 1
ATOM 2141 C CA . ARG A 1 280 ? 12.495 -17.562 -17.470 1.00 92.31 280 ARG A CA 1
ATOM 2142 C C . ARG A 1 280 ? 11.132 -17.664 -16.788 1.00 92.31 280 ARG A C 1
ATOM 2144 O O . ARG A 1 280 ? 10.884 -18.645 -16.099 1.00 92.31 280 ARG A O 1
ATOM 2151 N N . SER A 1 281 ? 10.220 -16.729 -17.040 1.00 92.56 281 SER A N 1
ATOM 2152 C CA . SER A 1 281 ? 8.859 -16.782 -16.503 1.00 92.56 281 SER A CA 1
ATOM 2153 C C . SER A 1 281 ? 8.051 -17.955 -17.060 1.00 92.56 281 SER A C 1
ATOM 2155 O O . SER A 1 281 ? 7.368 -18.618 -16.289 1.00 92.56 281 SER A O 1
ATOM 2157 N N . LEU A 1 282 ? 8.176 -18.284 -18.353 1.00 91.31 282 LEU A N 1
ATOM 2158 C CA . LEU A 1 282 ? 7.554 -19.490 -18.926 1.00 91.31 282 LEU A CA 1
ATOM 2159 C C . LEU A 1 282 ? 8.132 -20.794 -18.352 1.00 91.31 282 LEU A C 1
ATOM 2161 O O . LEU A 1 282 ? 7.442 -21.806 -18.318 1.00 91.31 282 LEU A O 1
ATOM 2165 N N . GLN A 1 283 ? 9.391 -20.784 -17.906 1.00 89.75 283 GLN A N 1
ATOM 2166 C CA . GLN A 1 283 ? 10.012 -21.930 -17.233 1.00 89.75 283 GLN A CA 1
ATOM 2167 C C . GLN A 1 283 ? 9.585 -22.044 -15.767 1.00 89.75 283 GLN A C 1
ATOM 2169 O O . GLN A 1 283 ? 9.362 -23.151 -15.285 1.00 89.75 283 GLN A O 1
ATOM 2174 N N . ALA A 1 284 ? 9.505 -20.918 -15.056 1.00 90.00 284 ALA A N 1
ATOM 2175 C CA . ALA A 1 284 ? 9.188 -20.889 -13.634 1.00 90.00 284 ALA A CA 1
ATOM 2176 C C . ALA A 1 284 ? 7.688 -21.071 -13.361 1.00 90.00 284 ALA A C 1
ATOM 2178 O O . ALA A 1 284 ? 7.319 -21.737 -12.396 1.00 90.00 284 ALA A O 1
ATOM 2179 N N . TRP A 1 285 ? 6.831 -20.485 -14.203 1.00 92.69 285 TRP A N 1
ATOM 2180 C CA . TRP A 1 285 ? 5.383 -20.404 -13.990 1.00 92.69 285 TRP A CA 1
ATOM 2181 C C . TRP A 1 285 ? 4.611 -20.715 -15.286 1.00 92.69 285 TRP A C 1
ATOM 2183 O O . TRP A 1 285 ? 3.883 -19.853 -15.779 1.00 92.69 285 TRP A O 1
ATOM 2193 N N . PRO A 1 286 ? 4.768 -21.916 -15.879 1.00 90.44 286 PRO A N 1
ATOM 2194 C CA . PRO A 1 286 ? 4.194 -22.248 -17.189 1.00 90.44 286 PRO A CA 1
ATOM 2195 C C . PRO A 1 286 ? 2.677 -22.012 -17.278 1.00 90.44 286 PRO A C 1
ATOM 2197 O O . PRO A 1 286 ? 2.206 -21.496 -18.290 1.00 90.44 286 PRO A O 1
ATOM 2200 N N . ASP A 1 287 ? 1.939 -22.289 -16.200 1.00 90.75 287 ASP A N 1
ATOM 2201 C CA . ASP A 1 287 ? 0.479 -22.111 -16.120 1.00 90.75 287 ASP A CA 1
ATOM 2202 C C . ASP A 1 287 ? 0.063 -20.804 -15.429 1.00 90.75 287 ASP A C 1
ATOM 2204 O O . ASP A 1 287 ? -1.118 -20.535 -15.212 1.00 90.75 287 ASP A O 1
ATOM 2208 N N . GLY A 1 288 ? 1.035 -19.943 -15.125 1.00 92.56 288 GLY A N 1
ATOM 2209 C CA . GLY A 1 288 ? 0.809 -18.610 -14.591 1.00 92.56 288 GLY A CA 1
ATOM 2210 C C . GLY A 1 288 ? 0.890 -18.481 -13.075 1.00 92.56 288 GLY A C 1
ATOM 2211 O O . GLY A 1 288 ? 1.287 -19.394 -12.349 1.00 92.56 288 GLY A O 1
ATOM 2212 N N . LEU A 1 289 ? 0.545 -17.281 -12.613 1.00 93.81 289 LEU A N 1
ATOM 2213 C CA . LEU A 1 289 ? 0.554 -16.878 -11.215 1.00 93.81 289 LEU A CA 1
ATOM 2214 C C . LEU A 1 289 ? -0.867 -16.591 -10.726 1.00 93.81 289 LEU A C 1
ATOM 2216 O O . LEU A 1 289 ? -1.594 -15.814 -11.344 1.00 93.81 289 LEU A O 1
ATOM 2220 N N . LEU A 1 290 ? -1.247 -17.172 -9.591 1.00 94.19 290 LEU A N 1
ATOM 2221 C CA . LEU A 1 290 ? -2.491 -16.853 -8.895 1.00 94.19 290 LEU A CA 1
ATOM 2222 C C . LEU A 1 290 ? -2.303 -15.543 -8.132 1.00 94.19 290 LEU A C 1
ATOM 2224 O O . LEU A 1 290 ? -1.501 -15.465 -7.195 1.00 94.19 290 LEU A O 1
ATOM 2228 N N . ILE A 1 291 ? -3.042 -14.518 -8.557 1.00 92.12 291 ILE A N 1
ATOM 2229 C CA . ILE A 1 291 ? -3.059 -13.204 -7.920 1.00 92.12 291 ILE A CA 1
ATOM 2230 C C . ILE A 1 291 ? -4.092 -13.238 -6.795 1.00 92.12 291 ILE A C 1
ATOM 2232 O O . ILE A 1 291 ? -5.263 -13.528 -7.061 1.00 92.12 291 ILE A O 1
ATOM 2236 N N . PRO A 1 292 ? -3.689 -12.979 -5.546 1.00 87.50 292 PRO A N 1
ATOM 2237 C CA . PRO A 1 292 ? -4.582 -13.152 -4.418 1.00 87.50 292 PRO A CA 1
ATOM 2238 C C . PRO A 1 292 ? -5.568 -11.977 -4.274 1.00 87.50 292 PRO A C 1
ATOM 2240 O O . PRO A 1 292 ? -5.286 -10.869 -4.726 1.00 87.50 292 PRO A O 1
ATOM 2243 N N . ASP A 1 293 ? -6.743 -12.235 -3.687 1.00 89.06 293 ASP A N 1
ATOM 2244 C CA . ASP A 1 293 ? -7.809 -11.236 -3.497 1.00 89.06 293 ASP A CA 1
ATOM 2245 C C . ASP A 1 293 ? -7.668 -10.555 -2.126 1.00 89.06 293 ASP A C 1
ATOM 2247 O O . ASP A 1 293 ? -7.700 -11.217 -1.079 1.00 89.06 293 ASP A O 1
ATOM 2251 N N . ALA A 1 294 ? -7.424 -9.244 -2.132 1.00 90.62 294 ALA A N 1
ATOM 2252 C CA . ALA A 1 294 ? -7.266 -8.428 -0.926 1.00 90.62 294 ALA A CA 1
ATOM 2253 C C . ALA A 1 294 ? -8.610 -8.066 -0.277 1.00 90.62 294 ALA A C 1
ATOM 2255 O O . ALA A 1 294 ? -8.646 -7.647 0.884 1.00 90.62 294 ALA A O 1
ATOM 2256 N N . ASP A 1 295 ? -9.705 -8.276 -1.005 1.00 91.44 295 ASP A N 1
ATOM 2257 C CA . ASP A 1 295 ? -11.028 -7.861 -0.596 1.00 91.44 295 ASP A CA 1
ATOM 2258 C C . ASP A 1 295 ? -11.727 -8.883 0.292 1.00 91.44 295 ASP A C 1
ATOM 2260 O O . ASP A 1 295 ? -11.720 -10.097 0.062 1.00 91.44 295 ASP A O 1
ATOM 2264 N N . ILE A 1 296 ? -12.490 -8.363 1.248 1.00 91.19 296 ILE A N 1
ATOM 2265 C CA . ILE A 1 296 ? -13.561 -9.104 1.912 1.00 91.19 296 ILE A CA 1
ATOM 2266 C C . ILE A 1 296 ? -14.925 -8.513 1.551 1.00 91.19 296 ILE A C 1
ATOM 2268 O O . ILE A 1 296 ? -15.070 -7.340 1.204 1.00 91.19 296 ILE A O 1
ATOM 2272 N N . ALA A 1 297 ? -15.976 -9.329 1.632 1.00 91.25 297 ALA A N 1
ATOM 2273 C CA . ALA A 1 297 ? -17.328 -8.864 1.333 1.00 91.25 297 ALA A CA 1
ATOM 2274 C C . ALA A 1 297 ? -17.725 -7.708 2.264 1.00 91.25 297 ALA A C 1
ATOM 2276 O O . ALA A 1 297 ? -17.551 -7.831 3.475 1.00 91.25 297 ALA A O 1
ATOM 2277 N N . ASN A 1 298 ? -18.296 -6.627 1.725 1.00 91.88 298 ASN A N 1
ATOM 2278 C CA . ASN A 1 298 ? -18.874 -5.543 2.523 1.00 91.88 298 ASN A CA 1
ATOM 2279 C C . ASN A 1 298 ? -19.995 -6.071 3.443 1.00 91.88 298 ASN A C 1
ATOM 2281 O O . ASN A 1 298 ? -20.791 -6.920 3.033 1.00 91.88 298 ASN A O 1
ATOM 2285 N N . ARG A 1 299 ? -20.065 -5.572 4.683 1.00 91.50 299 ARG A N 1
ATOM 2286 C CA . ARG A 1 299 ? -21.062 -5.978 5.687 1.00 91.50 299 ARG A CA 1
ATOM 2287 C C . ARG A 1 299 ? -21.823 -4.757 6.192 1.00 91.50 299 ARG A C 1
ATOM 2289 O O . ARG A 1 299 ? -21.242 -3.711 6.423 1.00 91.50 299 ARG A O 1
ATOM 2296 N N . LYS A 1 300 ? -23.130 -4.917 6.407 1.00 90.69 300 LYS A N 1
ATOM 2297 C CA . LYS A 1 300 ? -24.024 -3.897 6.979 1.00 90.69 300 LYS A CA 1
ATOM 2298 C C . LYS A 1 300 ? -24.482 -4.338 8.371 1.00 90.69 300 LYS A C 1
ATOM 2300 O O . LYS A 1 300 ? -25.588 -4.870 8.491 1.00 90.69 300 LYS A O 1
ATOM 2305 N N . PRO A 1 301 ? -23.659 -4.179 9.423 1.00 89.12 301 PRO A N 1
ATOM 2306 C CA . PRO A 1 301 ? -23.934 -4.794 10.724 1.00 89.12 301 PRO A CA 1
ATOM 2307 C C . PRO A 1 301 ? -25.196 -4.228 11.398 1.00 89.12 301 PRO A C 1
ATOM 2309 O O . PRO A 1 301 ? -25.835 -4.914 12.192 1.00 89.12 301 PRO A O 1
ATOM 2312 N N . LEU A 1 302 ? -25.603 -3.010 11.028 1.00 89.44 302 LEU A N 1
ATOM 2313 C CA . LEU A 1 302 ? -26.777 -2.326 11.575 1.00 89.44 302 LEU A CA 1
ATOM 2314 C C . LEU A 1 302 ? -28.063 -2.535 10.763 1.00 89.44 302 LEU A C 1
ATOM 2316 O O . LEU A 1 302 ? -29.120 -2.033 11.148 1.00 89.44 302 LEU A O 1
ATOM 2320 N N . ALA A 1 303 ? -28.019 -3.298 9.666 1.00 85.31 303 ALA A N 1
ATOM 2321 C CA . ALA A 1 303 ? -29.200 -3.540 8.845 1.00 85.31 303 ALA A CA 1
ATOM 2322 C C . ALA A 1 303 ? -30.329 -4.192 9.667 1.00 85.31 303 ALA A C 1
ATOM 2324 O O . ALA A 1 303 ? -30.170 -5.270 10.252 1.00 85.31 303 ALA A O 1
ATOM 2325 N N . GLY A 1 304 ? -31.485 -3.523 9.708 1.00 75.19 304 GLY A N 1
ATOM 2326 C CA . GLY A 1 304 ? -32.659 -3.972 10.462 1.00 75.19 304 GLY A CA 1
ATOM 2327 C C . GLY A 1 304 ? -32.530 -3.852 11.986 1.00 75.19 304 GLY A C 1
ATOM 2328 O O . GLY A 1 304 ? -33.412 -4.327 12.702 1.00 75.19 304 GLY A O 1
ATOM 2329 N N . VAL A 1 305 ? -31.465 -3.225 12.496 1.00 74.19 305 VAL A N 1
ATOM 2330 C CA . VAL A 1 305 ? -31.316 -2.894 13.917 1.00 74.19 305 VAL A CA 1
ATOM 2331 C C . VAL A 1 305 ? -31.884 -1.494 14.123 1.00 74.19 305 VAL A C 1
ATOM 2333 O O . VAL A 1 305 ? -31.224 -0.496 13.841 1.00 74.19 305 VAL A O 1
ATOM 2336 N N . ALA A 1 306 ? -33.128 -1.414 14.597 1.00 65.06 306 ALA A N 1
ATOM 2337 C CA . ALA A 1 306 ? -33.683 -0.141 15.042 1.00 65.06 306 ALA A CA 1
ATOM 2338 C C . ALA A 1 306 ? -32.822 0.428 16.181 1.00 65.06 306 ALA A C 1
ATOM 2340 O O . ALA A 1 306 ? -32.290 -0.333 16.988 1.00 65.06 306 ALA A O 1
ATOM 2341 N N . THR A 1 307 ? -32.729 1.751 16.258 1.00 60.62 307 THR A N 1
ATOM 2342 C CA . THR A 1 307 ? -32.331 2.496 17.457 1.00 60.62 307 THR A CA 1
ATOM 2343 C C . THR A 1 307 ? -33.612 2.863 18.217 1.00 60.62 307 THR A C 1
ATOM 2345 O O . THR A 1 307 ? -34.228 3.887 17.913 1.00 60.62 307 THR A O 1
ATOM 2348 N N . PRO A 1 308 ? -34.119 2.021 19.142 1.00 55.50 308 PRO A N 1
ATOM 2349 C CA . PRO A 1 308 ? -35.216 2.432 20.005 1.00 55.50 308 PRO A CA 1
ATOM 2350 C C . PRO A 1 308 ? -34.843 3.699 20.781 1.00 55.50 308 PRO A C 1
ATOM 2352 O O . PRO A 1 308 ? -33.674 3.958 21.057 1.00 55.50 308 PRO A O 1
ATOM 2355 N N . ALA A 1 309 ? -35.853 4.442 21.236 1.00 54.12 309 ALA A N 1
ATOM 2356 C CA . ALA A 1 309 ? -35.688 5.633 22.077 1.00 54.12 309 ALA A CA 1
ATOM 2357 C C . ALA A 1 309 ? -34.968 5.381 23.431 1.00 54.12 309 ALA A C 1
ATOM 2359 O O . ALA A 1 309 ? -34.817 6.310 24.216 1.00 54.12 309 ALA A O 1
ATOM 2360 N N . GLY A 1 310 ? -34.540 4.142 23.711 1.00 56.91 310 GLY A N 1
ATOM 2361 C CA . GLY A 1 310 ? -33.806 3.718 24.906 1.00 56.91 310 GLY A CA 1
ATOM 2362 C C . GLY A 1 310 ? -32.401 3.159 24.639 1.00 56.91 310 GLY A C 1
ATOM 2363 O O . GLY A 1 310 ? -31.841 2.539 25.536 1.00 56.91 310 GLY A O 1
ATOM 2364 N N . GLY A 1 311 ? -31.841 3.356 23.440 1.00 64.00 311 GLY A N 1
ATOM 2365 C CA . GLY A 1 311 ? -30.509 2.865 23.072 1.00 64.00 311 GLY A CA 1
ATOM 2366 C C . GLY A 1 311 ? -30.527 1.529 22.328 1.00 64.00 311 GLY A C 1
ATOM 2367 O O . GLY A 1 311 ? -31.585 1.000 21.983 1.00 64.00 311 GLY A O 1
ATOM 2368 N N . ASP A 1 312 ? -29.336 1.011 22.040 1.00 69.12 312 ASP A N 1
ATOM 2369 C CA . ASP A 1 312 ? -29.166 -0.202 21.247 1.00 69.12 312 ASP A CA 1
ATOM 2370 C C . ASP A 1 312 ? -29.518 -1.477 22.020 1.00 69.12 312 ASP A C 1
ATOM 2372 O O . ASP A 1 312 ? -29.204 -1.628 23.201 1.00 69.12 312 ASP A O 1
ATOM 2376 N N . ASP A 1 313 ? -30.133 -2.430 21.318 1.00 79.19 313 ASP A N 1
ATOM 2377 C CA . ASP A 1 313 ? -30.305 -3.798 21.806 1.00 79.19 313 ASP A CA 1
ATOM 2378 C C . ASP A 1 313 ? -28.927 -4.481 21.865 1.00 79.19 313 ASP A C 1
ATOM 2380 O O . ASP A 1 313 ? -28.385 -4.923 20.849 1.00 79.19 313 ASP A O 1
ATOM 2384 N N . GLN A 1 314 ? -28.345 -4.507 23.064 1.00 82.81 314 GLN A N 1
ATOM 2385 C CA . GLN A 1 314 ? -26.981 -4.976 23.310 1.00 82.81 314 GLN A CA 1
ATOM 2386 C C . GLN A 1 314 ? -26.786 -6.453 22.953 1.00 82.81 314 GLN A C 1
ATOM 2388 O O . GLN A 1 314 ? -25.726 -6.832 22.451 1.00 82.81 314 GLN A O 1
ATOM 2393 N N . ASP A 1 315 ? -27.810 -7.285 23.148 1.00 84.25 315 ASP A N 1
ATOM 2394 C CA . ASP A 1 315 ? -27.753 -8.698 22.775 1.00 84.25 315 ASP A CA 1
ATOM 2395 C C . ASP A 1 315 ? -27.743 -8.850 21.253 1.00 84.25 315 ASP A C 1
ATOM 2397 O O . ASP A 1 315 ? -26.961 -9.634 20.707 1.00 84.25 315 ASP A O 1
ATOM 2401 N N . ARG A 1 316 ? -28.539 -8.042 20.540 1.00 85.19 316 ARG A N 1
ATOM 2402 C CA . ARG A 1 316 ? -28.457 -7.975 19.075 1.00 85.19 316 ARG A CA 1
ATOM 2403 C C . ARG A 1 316 ? -27.106 -7.465 18.597 1.00 85.19 316 ARG A C 1
ATOM 2405 O O . ARG A 1 316 ? -26.587 -8.012 17.631 1.00 85.19 316 ARG A O 1
ATOM 2412 N N . LEU A 1 317 ? -26.523 -6.450 19.234 1.00 87.12 317 LEU A N 1
ATOM 2413 C CA . LEU A 1 317 ? -25.194 -5.962 18.857 1.00 87.12 317 LEU A CA 1
ATOM 2414 C C . LEU A 1 317 ? -24.120 -7.037 19.026 1.00 87.12 317 LEU A C 1
ATOM 2416 O O . LEU A 1 317 ? -23.334 -7.237 18.104 1.00 87.12 317 LEU A O 1
ATOM 2420 N N . ARG A 1 318 ? -24.139 -7.790 20.133 1.00 87.12 318 ARG A N 1
ATOM 2421 C CA . ARG A 1 318 ? -23.248 -8.948 20.330 1.00 87.12 318 ARG A CA 1
ATOM 2422 C C . ARG A 1 318 ? -23.434 -10.005 19.242 1.00 87.12 318 ARG A C 1
ATOM 2424 O O . ARG A 1 318 ? -22.458 -10.476 18.674 1.00 87.12 318 ARG A O 1
ATOM 2431 N N . GLN A 1 319 ? -24.674 -10.326 18.872 1.00 86.81 319 GLN A N 1
ATOM 2432 C CA . GLN A 1 319 ? -24.940 -11.245 17.755 1.00 86.81 319 GLN A CA 1
ATOM 2433 C C . GLN A 1 319 ? -24.418 -10.719 16.409 1.00 86.81 319 GLN A C 1
ATOM 2435 O O . GLN A 1 319 ? -24.069 -11.508 15.541 1.00 86.81 319 GLN A O 1
ATOM 2440 N N . ARG A 1 320 ? -24.379 -9.396 16.210 1.00 87.31 320 ARG A N 1
ATOM 2441 C CA . ARG A 1 320 ? -23.820 -8.767 15.001 1.00 87.31 320 ARG A CA 1
ATOM 2442 C C . ARG A 1 320 ? -22.297 -8.638 15.038 1.00 87.31 320 ARG A C 1
ATOM 2444 O O . ARG A 1 320 ? -21.699 -8.462 13.978 1.00 87.31 320 ARG A O 1
ATOM 2451 N N . ALA A 1 321 ? -21.680 -8.676 16.216 1.00 86.69 321 ALA A N 1
ATOM 2452 C CA . ALA A 1 321 ? -20.230 -8.722 16.360 1.00 86.69 321 ALA A CA 1
ATOM 2453 C C . ALA A 1 321 ? -19.675 -10.087 15.923 1.00 86.69 321 ALA A C 1
ATOM 2455 O O . ALA A 1 321 ? -18.605 -10.135 15.312 1.00 86.69 321 ALA A O 1
ATOM 2456 N N . ASP A 1 322 ? -20.452 -11.161 16.103 1.00 85.19 322 ASP A N 1
ATOM 2457 C CA . ASP A 1 322 ? -20.155 -12.451 15.487 1.00 85.19 322 ASP A CA 1
ATOM 2458 C C . ASP A 1 322 ? -20.254 -12.366 13.953 1.00 85.19 322 ASP A C 1
ATOM 2460 O O . ASP A 1 322 ? -21.157 -11.740 13.384 1.00 85.19 322 ASP A O 1
ATOM 2464 N N . VAL A 1 323 ? -19.268 -12.942 13.268 1.00 85.31 323 VAL A N 1
ATOM 2465 C CA . VAL A 1 323 ? -19.101 -12.821 11.817 1.00 85.31 323 VAL A CA 1
ATOM 2466 C C . VAL A 1 323 ? -19.229 -14.209 11.213 1.00 85.31 323 VAL A C 1
ATOM 2468 O O . VAL A 1 323 ? -18.421 -15.079 11.506 1.00 85.31 323 VAL A O 1
ATOM 2471 N N . ASP A 1 324 ? -20.212 -14.419 10.341 1.00 84.00 324 ASP A N 1
ATOM 2472 C CA . ASP A 1 324 ? -20.459 -15.726 9.742 1.00 84.00 324 ASP A CA 1
ATOM 2473 C C . ASP A 1 324 ? -20.444 -15.707 8.205 1.00 84.00 324 ASP A C 1
ATOM 2475 O O . ASP A 1 324 ? -20.369 -14.673 7.525 1.00 84.00 324 ASP A O 1
ATOM 2479 N N . GLY A 1 325 ? -20.460 -16.916 7.639 1.00 85.62 325 GLY A N 1
ATOM 2480 C CA . GLY A 1 325 ? -20.609 -17.147 6.208 1.00 85.62 325 GLY A CA 1
ATOM 2481 C C . GLY A 1 325 ? -19.572 -16.410 5.362 1.00 85.62 325 GLY A C 1
ATOM 2482 O O . GLY A 1 325 ? -18.376 -16.469 5.613 1.00 85.62 325 GLY A O 1
ATOM 2483 N N . ARG A 1 326 ? -20.029 -15.709 4.319 1.00 82.56 326 ARG A N 1
ATOM 2484 C CA . ARG A 1 326 ? -19.148 -15.003 3.367 1.00 82.56 326 ARG A CA 1
ATOM 2485 C C . ARG A 1 326 ? -18.456 -13.771 3.955 1.00 82.56 326 ARG A C 1
ATOM 2487 O O . ARG A 1 326 ? -17.592 -13.200 3.295 1.00 82.56 326 ARG A O 1
ATOM 2494 N N . SER A 1 327 ? -18.865 -13.328 5.141 1.00 85.62 327 SER A N 1
ATOM 2495 C CA . SER A 1 327 ? -18.255 -12.188 5.819 1.00 85.62 327 SER A CA 1
ATOM 2496 C C . SER A 1 327 ? -17.130 -12.605 6.764 1.00 85.62 327 SER A C 1
ATOM 2498 O O . SER A 1 327 ? -16.341 -11.734 7.132 1.00 85.62 327 SER A O 1
ATOM 2500 N N . GLU A 1 328 ? -17.031 -13.892 7.121 1.00 89.06 328 GLU A N 1
ATOM 2501 C CA . GLU A 1 328 ? -15.980 -14.436 7.985 1.00 89.06 328 GLU A CA 1
ATOM 2502 C C . GLU A 1 328 ? -14.607 -14.317 7.289 1.00 89.06 328 GLU A C 1
ATOM 2504 O O . GLU A 1 328 ? -14.382 -14.975 6.268 1.00 89.06 328 GLU A O 1
ATOM 2509 N N . PRO A 1 329 ? -13.683 -13.470 7.789 1.00 89.00 329 PRO A N 1
ATOM 2510 C CA . PRO A 1 329 ? -12.380 -13.248 7.157 1.00 89.00 329 PRO A CA 1
ATOM 2511 C C . PRO A 1 329 ? -11.485 -14.495 7.089 1.00 89.00 329 PRO A C 1
ATOM 2513 O O . PRO A 1 329 ? -10.576 -14.518 6.256 1.00 89.00 329 PRO A O 1
ATOM 2516 N N . LEU A 1 330 ? -11.740 -15.516 7.916 1.00 90.19 330 LEU A N 1
ATOM 2517 C CA . LEU A 1 330 ? -11.045 -16.808 7.878 1.00 90.19 330 LEU A CA 1
ATOM 2518 C C . LEU A 1 330 ? -11.478 -17.707 6.712 1.00 90.19 330 LEU A C 1
ATOM 2520 O O . LEU A 1 330 ? -10.807 -18.701 6.433 1.00 90.19 330 LEU A O 1
ATOM 2524 N N . MET A 1 331 ? -12.587 -17.399 6.031 1.00 89.88 331 MET A N 1
ATOM 2525 C CA . MET A 1 331 ? -13.021 -18.181 4.875 1.00 89.88 331 MET A CA 1
ATOM 2526 C C . MET A 1 331 ? -11.987 -18.069 3.746 1.00 89.88 331 MET A C 1
ATOM 2528 O O . MET A 1 331 ? -11.677 -16.948 3.327 1.00 89.88 331 MET A O 1
ATOM 2532 N N . PRO A 1 332 ? -11.463 -19.195 3.221 1.00 89.81 332 PRO A N 1
ATOM 2533 C CA . PRO A 1 332 ? -10.524 -19.169 2.106 1.00 89.81 332 PRO A CA 1
ATOM 2534 C C . PRO A 1 332 ? -11.110 -18.436 0.898 1.00 89.81 332 PRO A C 1
ATOM 2536 O O . PRO A 1 332 ? -12.229 -18.731 0.464 1.00 89.81 332 PRO A O 1
ATOM 2539 N N . ARG A 1 333 ? -10.352 -17.483 0.355 1.00 89.69 333 ARG A N 1
ATOM 2540 C CA . ARG A 1 333 ? -10.732 -16.711 -0.829 1.00 89.69 333 ARG A CA 1
ATOM 2541 C C . ARG A 1 333 ? -10.104 -17.330 -2.083 1.00 89.69 333 ARG A C 1
ATOM 2543 O O . ARG A 1 333 ? -8.942 -17.736 -2.042 1.00 89.69 333 ARG A O 1
ATOM 2550 N N . PRO A 1 334 ? -10.847 -17.434 -3.201 1.00 90.06 334 PRO A N 1
ATOM 2551 C CA . PRO A 1 334 ? -10.241 -17.798 -4.476 1.00 90.06 334 PRO A CA 1
ATOM 2552 C C . PRO A 1 334 ? -9.268 -16.701 -4.930 1.00 90.06 334 PRO A C 1
ATOM 2554 O O . PRO A 1 334 ? -9.338 -15.563 -4.466 1.00 90.06 334 PRO A O 1
ATOM 2557 N N . ALA A 1 335 ? -8.381 -17.030 -5.869 1.00 91.62 335 ALA A N 1
ATOM 2558 C CA . ALA A 1 335 ? -7.556 -16.021 -6.523 1.00 91.62 335 ALA A CA 1
ATOM 2559 C C . ALA A 1 335 ? -8.446 -14.987 -7.236 1.00 91.62 335 ALA A C 1
ATOM 2561 O O . ALA A 1 335 ? -9.436 -15.355 -7.874 1.00 91.62 335 ALA A O 1
ATOM 2562 N N . ALA A 1 336 ? -8.069 -13.710 -7.164 1.00 90.94 336 ALA A N 1
ATOM 2563 C CA . ALA A 1 336 ? -8.740 -12.634 -7.887 1.00 90.94 336 ALA A CA 1
ATOM 2564 C C . ALA A 1 336 ? -8.584 -12.806 -9.405 1.00 90.94 336 ALA A C 1
ATOM 2566 O O . ALA A 1 336 ? -9.495 -12.516 -10.179 1.00 90.94 336 ALA A O 1
ATOM 2567 N N . SER A 1 337 ? -7.418 -13.289 -9.839 1.00 91.56 337 SER A N 1
ATOM 2568 C CA . SER A 1 337 ? -7.143 -13.614 -11.237 1.00 91.56 337 SER A CA 1
ATOM 2569 C C . SER A 1 337 ? -5.979 -14.597 -11.371 1.00 91.56 337 SER A C 1
ATOM 2571 O O . SER A 1 337 ? -5.207 -14.808 -10.434 1.00 91.56 337 SER A O 1
ATOM 2573 N N . VAL A 1 338 ? -5.849 -15.191 -12.559 1.00 91.75 338 VAL A N 1
ATOM 2574 C CA . VAL A 1 338 ? -4.650 -15.923 -12.981 1.00 91.75 338 VAL A CA 1
ATOM 2575 C C . VAL A 1 338 ? -3.916 -15.052 -13.992 1.00 91.75 338 VAL A C 1
ATOM 2577 O O . VAL A 1 338 ? -4.489 -14.666 -15.012 1.00 91.75 338 VAL A O 1
ATOM 2580 N N . TRP A 1 339 ? -2.654 -14.737 -13.722 1.00 89.94 339 TRP A N 1
ATOM 2581 C CA . TRP A 1 339 ? -1.796 -13.999 -14.641 1.00 89.94 339 TRP A CA 1
ATOM 2582 C C . TRP A 1 339 ? -0.890 -14.947 -15.431 1.00 89.94 339 TRP A C 1
ATOM 2584 O O . TRP A 1 339 ? -0.173 -15.748 -14.839 1.00 89.94 339 TRP A O 1
ATOM 2594 N N . ALA A 1 340 ? -0.877 -14.831 -16.761 1.00 85.62 340 ALA A N 1
ATOM 2595 C CA . ALA A 1 340 ? -0.049 -15.659 -17.637 1.00 85.62 340 ALA A CA 1
ATOM 2596 C C . ALA A 1 340 ? 1.248 -14.932 -18.062 1.00 85.62 340 ALA A C 1
ATOM 2598 O O . ALA A 1 340 ? 1.179 -13.789 -18.522 1.00 85.62 340 ALA A O 1
ATOM 2599 N N . PRO A 1 341 ? 2.424 -15.587 -18.001 1.00 73.75 341 PRO A N 1
ATOM 2600 C CA . PRO A 1 341 ? 3.715 -14.954 -18.282 1.00 73.75 341 PRO A CA 1
ATOM 2601 C C . PRO A 1 341 ? 4.027 -14.728 -19.764 1.00 73.75 341 PRO A C 1
ATOM 2603 O O . PRO A 1 341 ? 4.946 -13.978 -20.076 1.00 73.75 341 PRO A O 1
ATOM 2606 N N . GLY A 1 342 ? 3.299 -15.376 -20.678 1.00 66.94 342 GLY A N 1
ATOM 2607 C CA . GLY A 1 342 ? 3.561 -15.318 -22.121 1.00 66.94 342 GLY A CA 1
ATOM 2608 C C . GLY A 1 342 ? 2.918 -14.143 -22.869 1.00 66.94 342 GLY A C 1
ATOM 2609 O O . GLY A 1 342 ? 3.049 -14.079 -24.088 1.00 66.94 342 GLY A O 1
ATOM 2610 N N . GLY A 1 343 ? 2.189 -13.258 -22.183 1.00 65.81 343 GLY A N 1
ATOM 2611 C CA . GLY A 1 343 ? 1.511 -12.119 -22.808 1.00 65.81 343 GLY A CA 1
ATOM 2612 C C . GLY A 1 343 ? 2.411 -10.894 -23.001 1.00 65.81 343 GLY A C 1
ATOM 2613 O O . GLY A 1 343 ? 3.357 -10.678 -22.240 1.00 65.81 343 GLY A O 1
ATOM 2614 N N . ASP A 1 344 ? 2.067 -10.050 -23.978 1.00 61.81 344 ASP A N 1
ATOM 2615 C CA . ASP A 1 344 ? 2.555 -8.668 -24.034 1.00 61.81 344 ASP A CA 1
ATOM 2616 C C . ASP A 1 344 ? 2.097 -7.959 -22.744 1.00 61.81 344 ASP A C 1
ATOM 2618 O O . ASP A 1 344 ? 0.903 -7.940 -22.441 1.00 61.81 344 ASP A O 1
ATOM 2622 N N . GLY A 1 345 ? 3.028 -7.468 -21.921 1.00 83.19 345 GLY A N 1
ATOM 2623 C CA . GLY A 1 345 ? 2.704 -6.865 -20.621 1.00 83.19 345 GLY A CA 1
ATOM 2624 C C . GLY A 1 345 ? 3.526 -7.356 -19.424 1.00 83.19 345 GLY A C 1
ATOM 2625 O O . GLY A 1 345 ? 3.346 -6.829 -18.326 1.00 83.19 345 GLY A O 1
ATOM 2626 N N . LEU A 1 346 ? 4.390 -8.373 -19.569 1.00 91.75 346 LEU A N 1
ATOM 2627 C CA . LEU A 1 346 ? 5.258 -8.837 -18.469 1.00 91.75 346 LEU A CA 1
ATOM 2628 C C . LEU A 1 346 ? 6.224 -7.739 -18.006 1.00 91.75 346 LEU A C 1
ATOM 2630 O O . LEU A 1 346 ? 6.328 -7.474 -16.808 1.00 91.75 346 LEU A O 1
ATOM 2634 N N . VAL A 1 347 ? 6.920 -7.104 -18.951 1.00 93.88 347 VAL A N 1
ATOM 2635 C CA . VAL A 1 347 ? 7.898 -6.056 -18.633 1.00 93.88 347 VAL A CA 1
ATOM 2636 C C . VAL A 1 347 ? 7.181 -4.815 -18.114 1.00 93.88 347 VAL A C 1
ATOM 2638 O O . VAL A 1 347 ? 7.602 -4.245 -17.116 1.00 93.88 347 VAL A O 1
ATOM 2641 N N . GLU A 1 348 ? 6.069 -4.447 -18.741 1.00 92.88 348 GLU A N 1
ATOM 2642 C CA . GLU A 1 348 ? 5.242 -3.295 -18.391 1.00 92.88 348 GLU A CA 1
ATOM 2643 C C . GLU A 1 348 ? 4.729 -3.416 -16.952 1.00 92.88 348 GLU A C 1
ATOM 2645 O O . GLU A 1 348 ? 4.969 -2.530 -16.136 1.00 92.88 348 GLU A O 1
ATOM 2650 N N . ARG A 1 349 ? 4.145 -4.566 -16.590 1.00 93.44 349 ARG A N 1
ATOM 2651 C CA . ARG A 1 349 ? 3.693 -4.835 -15.217 1.00 93.44 349 ARG A CA 1
ATOM 2652 C C . ARG A 1 349 ? 4.839 -4.784 -14.206 1.00 93.44 349 ARG A C 1
ATOM 2654 O O . ARG A 1 349 ? 4.653 -4.272 -13.104 1.00 93.44 349 ARG A O 1
ATOM 2661 N N . ALA A 1 350 ? 6.007 -5.330 -14.549 1.00 95.69 350 ALA A N 1
ATOM 2662 C CA . ALA A 1 350 ? 7.169 -5.283 -13.665 1.00 95.69 350 ALA A CA 1
ATOM 2663 C C . ALA A 1 350 ? 7.665 -3.841 -13.464 1.00 95.69 350 ALA A C 1
ATOM 2665 O O . ALA A 1 350 ? 7.927 -3.447 -12.331 1.00 95.69 350 ALA A O 1
ATOM 2666 N N . VAL A 1 351 ? 7.736 -3.050 -14.537 1.00 96.31 351 VAL A N 1
ATOM 2667 C CA . VAL A 1 351 ? 8.114 -1.630 -14.505 1.00 96.31 351 VAL A CA 1
ATOM 2668 C C . VAL A 1 351 ? 7.132 -0.817 -13.659 1.00 96.31 351 VAL A C 1
ATOM 2670 O O . VAL A 1 351 ? 7.554 -0.149 -12.718 1.00 96.31 351 VAL A O 1
ATOM 2673 N N . GLU A 1 352 ? 5.830 -0.912 -13.933 1.00 94.81 352 GLU A N 1
ATOM 2674 C CA . GLU A 1 352 ? 4.785 -0.194 -13.190 1.00 94.81 352 GLU A CA 1
ATOM 2675 C C . GLU A 1 352 ? 4.796 -0.548 -11.697 1.00 94.81 352 GLU A C 1
ATOM 2677 O O . GLU A 1 352 ? 4.689 0.330 -10.836 1.00 94.81 352 GLU A O 1
ATOM 2682 N N . GLY A 1 353 ? 4.978 -1.834 -11.382 1.00 96.00 353 GLY A N 1
ATOM 2683 C CA . GLY A 1 353 ? 5.077 -2.313 -10.010 1.00 96.00 353 GLY A CA 1
ATOM 2684 C C . GLY A 1 353 ? 6.324 -1.804 -9.286 1.00 96.00 353 GLY A C 1
ATOM 2685 O O . GLY A 1 353 ? 6.240 -1.448 -8.111 1.00 96.00 353 GLY A O 1
ATOM 2686 N N . LEU A 1 354 ? 7.477 -1.753 -9.962 1.00 97.12 354 LEU A N 1
ATOM 2687 C CA . LEU A 1 354 ? 8.742 -1.310 -9.366 1.00 97.12 354 LEU A CA 1
ATOM 2688 C C . LEU A 1 354 ? 8.763 0.187 -9.063 1.00 97.12 354 LEU A C 1
ATOM 2690 O O . LEU A 1 354 ? 9.395 0.585 -8.087 1.00 97.12 354 LEU A O 1
ATOM 2694 N N . VAL A 1 355 ? 8.032 1.012 -9.822 1.00 96.00 355 VAL A N 1
ATOM 2695 C CA . VAL A 1 355 ? 7.897 2.445 -9.506 1.00 96.00 355 VAL A CA 1
ATOM 2696 C C . VAL A 1 355 ? 7.325 2.665 -8.107 1.00 96.00 355 VAL A C 1
ATOM 2698 O O . VAL A 1 355 ? 7.747 3.590 -7.423 1.00 96.00 355 VAL A O 1
ATOM 2701 N N . GLN A 1 356 ? 6.452 1.774 -7.622 1.00 94.88 356 GLN A N 1
ATOM 2702 C CA . GLN A 1 356 ? 5.881 1.873 -6.271 1.00 94.88 356 GLN A CA 1
ATOM 2703 C C . GLN A 1 356 ? 6.925 1.736 -5.146 1.00 94.88 356 GLN A C 1
ATOM 2705 O O . GLN A 1 356 ? 6.586 1.929 -3.979 1.00 94.88 356 GLN A O 1
ATOM 2710 N N . PHE A 1 357 ? 8.168 1.354 -5.461 1.00 95.00 357 PHE A N 1
ATOM 2711 C CA . PHE A 1 357 ? 9.292 1.232 -4.524 1.00 95.00 357 PHE A CA 1
ATOM 2712 C C . PHE A 1 357 ? 10.265 2.415 -4.578 1.00 95.00 357 PHE A C 1
ATOM 2714 O O . PHE A 1 357 ? 11.289 2.378 -3.900 1.00 95.00 357 PHE A O 1
ATOM 2721 N N . ILE A 1 358 ? 9.970 3.451 -5.364 1.00 93.12 358 ILE A N 1
ATOM 2722 C CA . ILE A 1 358 ? 10.806 4.646 -5.465 1.00 93.12 358 ILE A CA 1
ATOM 2723 C C . ILE A 1 358 ? 10.009 5.831 -4.927 1.00 93.12 358 ILE A C 1
ATOM 2725 O O . ILE A 1 358 ? 8.949 6.156 -5.456 1.00 93.12 358 ILE A O 1
ATOM 2729 N N . ALA A 1 359 ? 10.520 6.477 -3.878 1.00 92.75 359 ALA A N 1
ATOM 2730 C CA . ALA A 1 359 ? 9.894 7.673 -3.333 1.00 92.75 359 ALA A CA 1
ATOM 2731 C C . ALA A 1 359 ? 9.966 8.832 -4.338 1.00 92.75 359 ALA A C 1
ATOM 2733 O O . ALA A 1 359 ? 10.972 9.019 -5.032 1.00 92.75 359 ALA A O 1
ATOM 2734 N N . THR A 1 360 ? 8.931 9.668 -4.359 1.00 90.06 360 THR A N 1
ATOM 2735 C CA . THR A 1 360 ? 8.857 10.824 -5.267 1.00 90.06 360 THR A CA 1
ATOM 2736 C C . THR A 1 360 ? 10.020 11.796 -5.044 1.00 90.06 360 THR A C 1
ATOM 2738 O O . THR A 1 360 ? 10.639 12.254 -6.004 1.00 90.06 360 THR A O 1
ATOM 2741 N N . ALA A 1 361 ? 10.408 12.033 -3.786 1.00 88.88 361 ALA A N 1
ATOM 2742 C CA . ALA A 1 361 ? 11.567 12.862 -3.444 1.00 88.88 361 ALA A CA 1
ATOM 2743 C C . ALA A 1 361 ? 12.887 12.322 -4.034 1.00 88.88 361 ALA A C 1
ATOM 2745 O O . ALA A 1 361 ? 13.734 13.093 -4.498 1.00 88.88 361 ALA A O 1
ATOM 2746 N N . ASP A 1 362 ? 13.059 10.996 -4.078 1.00 90.69 362 ASP A N 1
ATOM 2747 C CA . ASP A 1 362 ? 14.244 10.378 -4.675 1.00 90.69 362 ASP A CA 1
ATOM 2748 C C . ASP A 1 362 ? 14.238 10.510 -6.203 1.00 90.69 362 ASP A C 1
ATOM 2750 O O . ASP A 1 362 ? 15.286 10.806 -6.783 1.00 90.69 362 ASP A O 1
ATOM 2754 N N . LEU A 1 363 ? 13.075 10.375 -6.853 1.00 90.00 363 LEU A N 1
ATOM 2755 C CA . LEU A 1 363 ? 12.924 10.638 -8.290 1.00 90.00 363 LEU A CA 1
ATOM 2756 C C . LEU A 1 363 ? 13.267 12.091 -8.630 1.00 90.00 363 LEU A C 1
ATOM 2758 O O . LEU A 1 363 ? 14.081 12.326 -9.520 1.00 90.00 363 LEU A O 1
ATOM 2762 N N . LEU A 1 364 ? 12.746 13.056 -7.869 1.00 87.81 364 LEU A N 1
ATOM 2763 C CA . LEU A 1 364 ? 13.069 14.480 -8.015 1.00 87.81 364 LEU A CA 1
ATOM 2764 C C . LEU A 1 364 ? 14.557 14.773 -7.808 1.00 87.81 364 LEU A C 1
ATOM 2766 O O . LEU A 1 364 ? 15.125 15.690 -8.405 1.00 87.81 364 LEU A O 1
ATOM 2770 N N . ARG A 1 365 ? 15.229 14.027 -6.926 1.00 89.12 365 ARG A N 1
ATOM 2771 C CA . ARG A 1 365 ? 16.679 14.146 -6.748 1.00 89.12 365 ARG A CA 1
ATOM 2772 C C . ARG A 1 365 ? 17.435 13.590 -7.949 1.00 89.12 365 ARG A C 1
ATOM 2774 O O . ARG A 1 365 ? 18.400 14.223 -8.371 1.00 89.12 365 ARG A O 1
ATOM 2781 N N . ILE A 1 366 ? 17.028 12.435 -8.473 1.00 90.00 366 ILE A N 1
ATOM 2782 C CA . ILE A 1 366 ? 17.627 11.843 -9.676 1.00 90.00 366 ILE A CA 1
ATOM 2783 C C . ILE A 1 366 ? 17.469 12.805 -10.853 1.00 90.00 366 ILE A C 1
ATOM 2785 O O . ILE A 1 366 ? 18.464 13.127 -11.497 1.00 90.00 366 ILE A O 1
ATOM 2789 N N . ASP A 1 367 ? 16.265 13.325 -11.071 1.00 86.56 367 ASP A N 1
ATOM 2790 C CA . ASP A 1 367 ? 15.948 14.223 -12.179 1.00 86.56 367 ASP A CA 1
ATOM 2791 C C . ASP A 1 367 ? 16.820 15.490 -12.168 1.00 86.56 367 ASP A C 1
ATOM 2793 O O . ASP A 1 367 ? 17.564 15.753 -13.111 1.00 86.56 367 ASP A O 1
ATOM 2797 N N . ARG A 1 368 ? 16.898 16.180 -11.021 1.00 87.62 368 ARG A N 1
ATOM 2798 C CA . ARG A 1 368 ? 17.785 17.347 -10.831 1.00 87.62 368 ARG A CA 1
ATOM 2799 C C . ARG A 1 368 ? 19.267 17.055 -11.074 1.00 87.62 368 ARG A C 1
ATOM 2801 O O . ARG A 1 368 ? 20.038 17.971 -11.360 1.00 87.62 368 ARG A O 1
ATOM 2808 N N . GLN A 1 369 ? 19.720 15.817 -10.864 1.00 89.06 369 GLN A N 1
ATOM 2809 C CA . GLN A 1 369 ? 21.101 15.438 -11.172 1.00 89.06 369 GLN A CA 1
ATOM 2810 C C . GLN A 1 369 ? 21.277 15.146 -12.660 1.00 89.06 369 GLN A C 1
ATOM 2812 O O . GLN A 1 369 ? 22.296 15.544 -13.221 1.00 89.06 369 GLN A O 1
ATOM 2817 N N . LEU A 1 370 ? 20.294 14.511 -13.304 1.00 85.56 370 LEU A N 1
ATOM 2818 C CA . LEU A 1 370 ? 20.295 14.279 -14.748 1.00 85.56 370 LEU A CA 1
ATOM 2819 C C . LEU A 1 370 ? 20.327 15.598 -15.529 1.00 85.56 370 LEU A C 1
ATOM 2821 O O . LEU A 1 370 ? 21.098 15.704 -16.478 1.00 85.56 370 LEU A O 1
ATOM 2825 N N . GLU A 1 371 ? 19.606 16.628 -15.078 1.00 81.81 371 GLU A N 1
ATOM 2826 C CA . GLU A 1 371 ? 19.637 17.977 -15.673 1.00 81.81 371 GLU A CA 1
ATOM 2827 C C . GLU A 1 371 ? 21.033 18.623 -15.691 1.00 81.81 371 GLU A C 1
ATOM 2829 O O . GLU A 1 371 ? 21.309 19.506 -16.504 1.00 81.81 371 GLU A O 1
ATOM 2834 N N . ARG A 1 372 ? 21.930 18.210 -14.787 1.00 84.50 372 ARG A N 1
ATOM 2835 C CA . ARG A 1 372 ? 23.304 18.734 -14.700 1.00 84.50 372 ARG A CA 1
ATOM 2836 C C . ARG A 1 372 ? 24.285 17.972 -15.577 1.00 84.50 372 ARG A C 1
ATOM 2838 O O . ARG A 1 372 ? 25.417 18.427 -15.752 1.00 84.50 372 ARG A O 1
ATOM 2845 N N . LEU A 1 373 ? 23.895 16.800 -16.069 1.00 82.06 373 LEU A N 1
ATOM 2846 C CA . LEU A 1 373 ? 24.730 16.017 -16.961 1.00 82.06 373 LEU A CA 1
ATOM 2847 C C . LEU A 1 373 ? 24.613 16.572 -18.385 1.00 82.06 373 LEU A C 1
ATOM 2849 O O . LEU A 1 373 ? 23.544 17.039 -18.778 1.00 82.06 373 LEU A O 1
ATOM 2853 N N . PRO A 1 374 ? 25.691 16.521 -19.187 1.00 74.25 374 PRO A N 1
ATOM 2854 C CA . PRO A 1 374 ? 25.601 16.856 -20.599 1.00 74.25 374 PRO A CA 1
ATOM 2855 C C . PRO A 1 374 ? 24.569 15.939 -21.260 1.00 74.25 374 PRO A C 1
ATOM 2857 O O . PRO A 1 374 ? 24.763 14.723 -21.319 1.00 74.25 374 PRO A O 1
ATOM 2860 N N . ALA A 1 375 ? 23.467 16.512 -21.740 1.00 65.94 375 ALA A N 1
ATOM 2861 C CA . ALA A 1 375 ? 22.505 15.757 -22.520 1.00 65.94 375 ALA A CA 1
ATOM 2862 C C . ALA A 1 375 ? 23.151 15.383 -23.859 1.00 65.94 375 ALA A C 1
ATOM 2864 O O . ALA A 1 375 ? 23.756 16.222 -24.529 1.00 65.94 375 ALA A O 1
ATOM 2865 N N . ALA A 1 376 ? 23.018 14.121 -24.264 1.00 65.19 376 ALA A N 1
ATOM 2866 C CA . ALA A 1 376 ? 23.279 13.748 -25.644 1.00 65.19 376 ALA A CA 1
ATOM 2867 C C . ALA A 1 376 ? 22.180 14.386 -26.506 1.00 65.19 376 ALA A C 1
ATOM 2869 O O . ALA A 1 376 ? 21.053 13.892 -26.563 1.00 65.19 376 ALA A O 1
ATOM 2870 N N . GLU A 1 377 ? 22.486 15.524 -27.125 1.00 66.00 377 GLU A N 1
ATOM 2871 C CA . GLU A 1 377 ? 21.555 16.185 -28.030 1.00 66.00 377 GLU A CA 1
ATOM 2872 C C . GLU A 1 377 ? 21.369 15.322 -29.278 1.00 66.00 377 GLU A C 1
ATOM 2874 O O . GLU A 1 377 ? 22.311 15.034 -30.019 1.00 66.00 377 GLU A O 1
ATOM 2879 N N . SER A 1 378 ? 20.131 14.896 -29.509 1.00 68.31 378 SER A N 1
ATOM 2880 C CA . SER A 1 378 ? 19.720 14.258 -30.753 1.00 68.31 378 SER A CA 1
ATOM 2881 C C . SER A 1 378 ? 18.821 15.226 -31.511 1.00 68.31 378 SER A C 1
ATOM 2883 O O . SER A 1 378 ? 17.838 15.744 -30.982 1.00 68.31 378 SER A O 1
ATOM 2885 N N . SER A 1 379 ? 19.193 15.515 -32.757 1.00 76.62 379 SER A N 1
ATOM 2886 C CA . SER A 1 379 ? 18.410 16.369 -33.646 1.00 76.62 379 SER A CA 1
ATOM 2887 C C . SER A 1 379 ? 17.617 15.490 -34.602 1.00 76.62 379 SER A C 1
ATOM 2889 O O . SER A 1 379 ? 18.188 14.670 -35.321 1.00 76.62 379 SER A O 1
ATOM 2891 N N . LEU A 1 380 ? 16.299 15.669 -34.606 1.00 80.50 380 LEU A N 1
ATOM 2892 C CA . LEU A 1 380 ? 15.385 15.024 -35.541 1.00 80.50 380 LEU A CA 1
ATOM 2893 C C . LEU A 1 380 ? 14.846 16.082 -36.500 1.00 80.50 380 LEU A C 1
ATOM 2895 O O . LEU A 1 380 ? 14.563 17.210 -36.097 1.00 80.50 380 LEU A O 1
ATOM 2899 N N . ARG A 1 381 ? 14.702 15.716 -37.774 1.00 85.31 381 ARG A N 1
ATOM 2900 C CA . ARG A 1 381 ? 14.126 16.585 -38.806 1.00 85.31 381 ARG A CA 1
ATOM 2901 C C . ARG A 1 381 ? 12.784 16.034 -39.263 1.00 85.31 381 ARG A C 1
ATOM 2903 O O . ARG A 1 381 ? 12.637 14.829 -39.455 1.00 85.31 381 ARG A O 1
ATOM 2910 N N . ALA A 1 382 ? 11.830 16.933 -39.452 1.00 88.69 382 ALA A N 1
ATO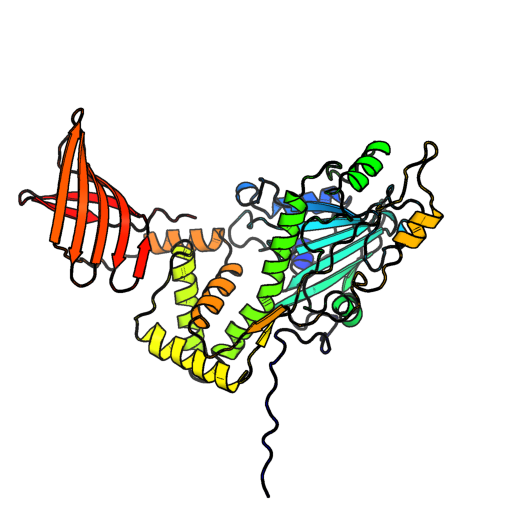M 2911 C CA . ALA A 1 382 ? 10.482 16.634 -39.908 1.00 88.69 382 ALA A CA 1
ATOM 2912 C C . ALA A 1 382 ? 10.019 17.719 -40.874 1.00 88.69 382 ALA A C 1
ATOM 2914 O O . ALA A 1 382 ? 10.396 18.881 -40.717 1.00 88.69 382 ALA A O 1
ATOM 2915 N N . GLU A 1 383 ? 9.178 17.347 -41.831 1.00 90.00 383 GLU A N 1
ATOM 2916 C CA . GLU A 1 383 ? 8.418 18.329 -42.599 1.00 90.00 383 GLU A CA 1
ATOM 2917 C C . GLU A 1 383 ? 7.182 18.724 -41.792 1.00 90.00 383 GLU A C 1
ATOM 2919 O O . GLU A 1 383 ? 6.580 17.880 -41.126 1.00 90.00 383 GLU A O 1
ATOM 2924 N N . CYS A 1 384 ? 6.833 20.010 -41.805 1.00 88.25 384 CYS A N 1
ATOM 2925 C CA . CYS A 1 384 ? 5.761 20.557 -40.983 1.00 88.25 384 CYS A CA 1
ATOM 2926 C C . CYS A 1 384 ? 4.752 21.331 -41.826 1.00 88.25 384 CYS A C 1
ATOM 2928 O O . CYS A 1 384 ? 5.119 22.286 -42.509 1.00 88.25 384 CYS A O 1
ATOM 2930 N N . ASP A 1 385 ? 3.475 20.998 -41.661 1.00 90.06 385 ASP A N 1
ATOM 2931 C CA . ASP A 1 385 ? 2.370 21.867 -42.037 1.00 90.06 385 ASP A CA 1
ATOM 2932 C C . ASP A 1 385 ? 2.119 22.864 -40.901 1.00 90.06 385 ASP A C 1
ATOM 2934 O O . ASP A 1 385 ? 1.822 22.482 -39.759 1.00 90.06 385 ASP A O 1
ATOM 2938 N N . ALA A 1 386 ? 2.252 24.153 -41.215 1.00 86.94 386 ALA A N 1
ATOM 2939 C CA . ALA A 1 386 ? 2.070 25.253 -40.278 1.00 86.94 386 ALA A CA 1
ATOM 2940 C C . ALA A 1 386 ? 0.892 26.138 -40.705 1.00 86.94 386 ALA A C 1
ATOM 2942 O O . ALA A 1 386 ? 0.876 26.679 -41.807 1.00 86.94 386 ALA A O 1
ATOM 2943 N N . ASP A 1 387 ? -0.081 26.305 -39.809 1.00 88.31 387 ASP A N 1
ATOM 2944 C CA . ASP A 1 387 ? -1.224 27.206 -39.997 1.00 88.31 387 ASP A CA 1
ATOM 2945 C C . ASP A 1 387 ? -1.166 28.316 -38.942 1.00 88.31 387 ASP A C 1
ATOM 2947 O O . ASP A 1 387 ? -1.251 28.037 -37.735 1.00 88.31 387 ASP A O 1
ATOM 2951 N N . SER A 1 388 ? -0.952 29.561 -39.379 1.00 84.88 388 SER A N 1
ATOM 2952 C CA . SER A 1 388 ? -0.715 30.694 -38.488 1.00 84.88 388 SER A CA 1
ATOM 2953 C C . SER A 1 388 ? -1.900 31.658 -38.404 1.00 84.88 388 SER A C 1
ATOM 2955 O O . SER A 1 388 ? -2.558 32.010 -39.380 1.00 84.88 388 SER A O 1
ATOM 2957 N N . THR A 1 389 ? -2.196 32.088 -37.177 1.00 83.88 389 THR A N 1
ATOM 2958 C CA . THR A 1 389 ? -3.239 33.070 -36.865 1.00 83.88 389 THR A CA 1
ATOM 2959 C C . THR A 1 389 ? -2.670 34.163 -35.970 1.00 83.88 389 THR A C 1
ATOM 2961 O O . THR A 1 389 ? -2.206 33.905 -34.858 1.00 83.88 389 THR A O 1
ATOM 2964 N N . SER A 1 390 ? -2.734 35.405 -36.447 1.00 78.75 390 SER A N 1
ATOM 2965 C CA . SER A 1 390 ? -2.197 36.577 -35.749 1.00 78.75 390 SER A CA 1
ATOM 2966 C C . SER A 1 390 ? -3.307 37.387 -35.088 1.00 78.75 390 SER A C 1
ATOM 2968 O O . SER A 1 390 ? -4.253 37.814 -35.747 1.00 78.75 390 SER A O 1
ATOM 2970 N N . ALA A 1 391 ? -3.187 37.627 -33.778 1.00 66.94 391 ALA A N 1
ATOM 2971 C CA . ALA A 1 391 ? -4.101 38.487 -33.026 1.00 66.94 391 ALA A CA 1
ATOM 2972 C C . ALA A 1 391 ? -3.347 39.268 -31.935 1.00 66.94 391 ALA A C 1
ATOM 2974 O O . ALA A 1 391 ? -2.682 38.681 -31.083 1.00 66.94 391 ALA A O 1
ATOM 2975 N N . GLY A 1 392 ? -3.457 40.603 -31.950 1.00 61.94 392 GLY A N 1
ATOM 2976 C CA . GLY A 1 392 ? -2.892 41.473 -30.907 1.00 61.94 392 GLY A CA 1
ATOM 2977 C C . GLY A 1 392 ? -1.361 41.439 -30.789 1.00 61.94 392 GLY A C 1
ATOM 2978 O O . GLY A 1 392 ? -0.843 41.494 -29.678 1.00 61.94 392 GLY A O 1
ATOM 2979 N N . GLY A 1 393 ? -0.637 41.297 -31.907 1.00 66.00 393 GLY A N 1
ATOM 2980 C CA . GLY A 1 393 ? 0.836 41.266 -31.926 1.00 66.00 393 GLY A CA 1
ATOM 2981 C C . GLY A 1 393 ? 1.461 39.949 -31.454 1.00 66.00 393 GLY A C 1
ATOM 2982 O O . GLY A 1 393 ? 2.669 39.882 -31.265 1.00 66.00 393 GLY A O 1
ATOM 2983 N N . ARG A 1 394 ? 0.651 38.902 -31.253 1.00 67.56 394 ARG A N 1
ATOM 2984 C CA . ARG A 1 394 ? 1.113 37.535 -30.985 1.00 67.56 394 ARG A CA 1
ATOM 2985 C C . ARG A 1 394 ? 0.604 36.618 -32.089 1.00 67.56 394 ARG A C 1
ATOM 2987 O O . ARG A 1 394 ? -0.607 36.521 -32.302 1.00 67.56 394 ARG A O 1
ATOM 2994 N N . GLU A 1 395 ? 1.520 35.939 -32.760 1.00 81.44 395 GLU A N 1
ATOM 2995 C CA . GLU A 1 395 ? 1.196 34.914 -33.749 1.00 81.44 395 GLU A CA 1
ATOM 2996 C C . GLU A 1 395 ? 1.069 33.560 -33.053 1.00 81.44 395 GLU A C 1
ATOM 2998 O O . GLU A 1 395 ? 1.906 33.181 -32.231 1.00 81.44 395 GLU A O 1
ATOM 3003 N N . ARG A 1 396 ? -0.011 32.837 -33.345 1.00 86.12 396 ARG A N 1
ATOM 3004 C CA . ARG A 1 396 ? -0.225 31.460 -32.906 1.00 86.12 396 ARG A CA 1
ATOM 3005 C C . ARG A 1 396 ? -0.120 30.553 -34.122 1.00 86.12 396 ARG A C 1
ATOM 3007 O O . ARG A 1 396 ? -0.866 30.731 -35.077 1.00 86.12 396 ARG A O 1
ATOM 3014 N N . ILE A 1 397 ? 0.743 29.552 -34.041 1.00 88.19 397 ILE A N 1
ATOM 3015 C CA . ILE A 1 397 ? 1.028 28.616 -35.124 1.00 88.19 397 ILE A CA 1
ATOM 3016 C C . ILE A 1 397 ? 0.574 27.229 -34.685 1.00 88.19 397 ILE A C 1
ATOM 3018 O O . ILE A 1 397 ? 0.975 26.723 -33.632 1.00 88.19 397 ILE A O 1
ATOM 3022 N N . LYS A 1 398 ? -0.298 26.614 -35.478 1.00 90.06 398 LYS A N 1
ATOM 3023 C CA . LYS A 1 398 ? -0.649 25.205 -35.342 1.00 90.06 398 LYS A CA 1
ATOM 3024 C C . LYS A 1 398 ? 0.311 24.388 -36.189 1.00 90.06 398 LYS A C 1
ATOM 3026 O O . LYS A 1 398 ? 0.439 24.651 -37.376 1.00 90.06 398 LYS A O 1
ATOM 3031 N N . LEU A 1 399 ? 0.952 23.410 -35.558 1.00 90.31 399 LEU A N 1
ATOM 3032 C CA . LEU A 1 399 ? 1.948 22.554 -36.185 1.00 90.31 399 LEU A CA 1
ATOM 3033 C C . LEU A 1 399 ? 1.416 21.134 -36.317 1.00 90.31 399 LEU A C 1
ATOM 3035 O O . LEU A 1 399 ? 0.894 20.567 -35.347 1.00 90.31 399 LEU A O 1
ATOM 3039 N N . LEU A 1 400 ? 1.602 20.567 -37.502 1.00 91.50 400 LEU A N 1
ATOM 3040 C CA . LEU A 1 400 ? 1.565 19.137 -37.750 1.00 91.50 400 LEU A CA 1
ATOM 3041 C C . LEU A 1 400 ? 2.856 18.768 -38.478 1.00 91.50 400 LEU A C 1
ATOM 3043 O O . LEU A 1 400 ? 3.005 19.055 -39.657 1.00 91.50 400 LEU A O 1
ATOM 3047 N N . CYS A 1 401 ? 3.792 18.165 -37.759 1.00 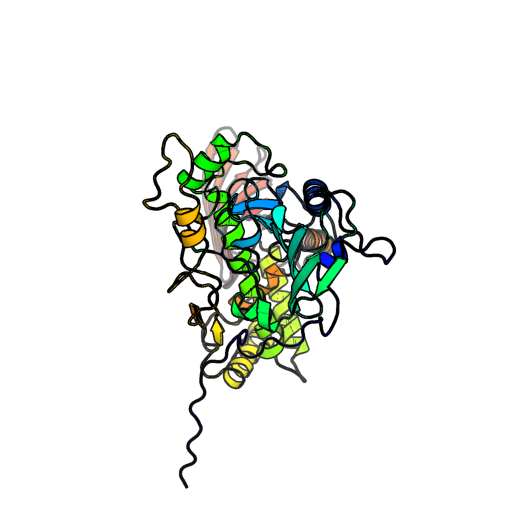90.50 401 CYS A N 1
ATOM 3048 C CA . CYS A 1 401 ? 5.070 17.735 -38.297 1.00 90.50 401 CYS A CA 1
ATOM 3049 C C . CYS A 1 401 ? 5.125 16.217 -38.401 1.00 90.50 401 CYS A C 1
ATOM 3051 O O . CYS A 1 401 ? 4.747 15.513 -37.458 1.00 90.50 401 CYS A O 1
ATOM 3053 N N . GLN A 1 402 ? 5.645 15.728 -39.520 1.00 90.25 402 GLN A N 1
ATOM 3054 C CA . GLN A 1 402 ? 5.872 14.315 -39.771 1.00 90.25 402 GLN A CA 1
ATOM 3055 C C . GLN A 1 402 ? 7.237 14.123 -40.442 1.00 90.25 402 GLN A C 1
ATOM 3057 O O . GLN A 1 402 ? 7.546 14.705 -41.477 1.00 90.25 402 GLN A O 1
ATOM 3062 N N . GLY A 1 403 ? 8.077 13.311 -39.813 1.00 83.44 403 GLY A N 1
ATOM 3063 C CA . GLY A 1 403 ? 9.372 12.856 -40.309 1.00 83.44 403 GLY A CA 1
ATOM 3064 C C . GLY A 1 403 ? 9.530 11.364 -40.028 1.00 83.44 403 GLY A C 1
ATOM 3065 O O . GLY A 1 403 ? 8.707 10.790 -39.314 1.00 83.44 403 GLY A O 1
ATOM 3066 N N . GLY A 1 404 ? 10.570 10.734 -40.587 1.00 78.06 404 GLY A N 1
ATOM 3067 C CA . GLY A 1 404 ? 10.768 9.275 -40.519 1.00 78.06 404 GLY A CA 1
ATOM 3068 C C . GLY A 1 404 ? 10.564 8.691 -39.118 1.00 78.06 404 GLY A C 1
ATOM 3069 O O . GLY A 1 404 ? 9.769 7.771 -38.954 1.00 78.06 404 GLY A O 1
ATOM 3070 N N . ASP A 1 405 ? 11.170 9.325 -38.112 1.00 82.62 405 ASP A N 1
ATOM 3071 C CA . ASP A 1 405 ? 11.113 8.885 -36.715 1.00 82.62 405 ASP A CA 1
ATOM 3072 C C . ASP A 1 405 ? 10.433 9.901 -35.790 1.00 82.62 405 ASP A C 1
ATOM 3074 O O . ASP A 1 405 ? 10.621 9.840 -34.581 1.00 82.62 405 ASP A O 1
ATOM 3078 N N . ILE A 1 406 ? 9.675 10.876 -36.303 1.00 85.62 406 ILE A N 1
ATOM 3079 C CA . ILE A 1 406 ? 9.023 11.873 -35.442 1.00 85.62 406 ILE A CA 1
ATOM 3080 C C . ILE A 1 406 ? 7.661 12.304 -35.976 1.00 85.62 406 ILE A C 1
ATOM 3082 O O . ILE A 1 406 ? 7.495 12.652 -37.142 1.00 85.62 406 ILE A O 1
ATOM 3086 N N . VAL A 1 407 ? 6.676 12.335 -35.084 1.00 88.00 407 VAL A N 1
ATOM 3087 C CA . VAL A 1 407 ? 5.386 12.986 -35.303 1.00 88.00 407 VAL A CA 1
ATOM 3088 C C . VAL A 1 407 ? 5.165 13.986 -34.184 1.00 88.00 407 VAL A C 1
ATOM 3090 O O . VAL A 1 407 ? 5.236 13.633 -33.009 1.00 88.00 407 VAL A O 1
ATOM 3093 N N . LEU A 1 408 ? 4.885 15.234 -34.541 1.00 89.25 408 LEU A N 1
ATOM 3094 C CA . LEU A 1 408 ? 4.633 16.306 -33.586 1.00 89.25 408 LEU A CA 1
ATOM 3095 C C . LEU A 1 408 ? 3.379 17.061 -34.000 1.00 89.25 408 LEU A C 1
ATOM 3097 O O . LEU A 1 408 ? 3.288 17.596 -35.098 1.00 89.25 408 LEU A O 1
ATOM 3101 N N . GLN A 1 409 ? 2.411 17.140 -33.096 1.00 90.19 409 GLN A N 1
ATOM 3102 C CA . GLN A 1 409 ? 1.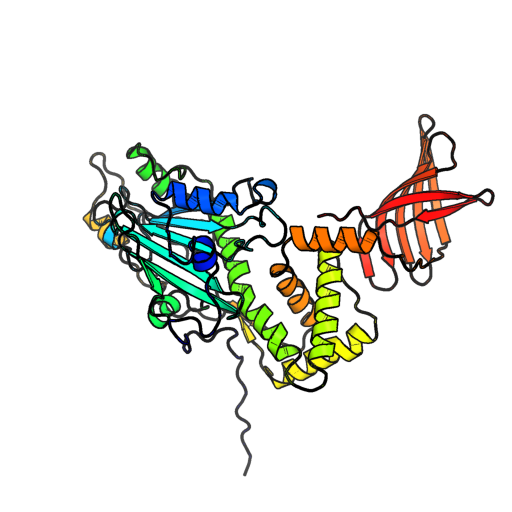189 17.901 -33.298 1.00 90.19 409 GLN A CA 1
ATOM 3103 C C . GLN A 1 409 ? 0.996 18.872 -32.143 1.00 90.19 409 GLN A C 1
ATOM 3105 O O . GLN A 1 409 ? 0.963 18.472 -30.976 1.00 90.19 409 GLN A O 1
ATOM 3110 N N . GLY A 1 410 ? 0.828 20.159 -32.441 1.00 89.69 410 GLY A N 1
ATOM 3111 C CA . GLY A 1 410 ? 0.880 21.155 -31.383 1.00 89.69 410 GLY A CA 1
ATOM 3112 C C . GLY A 1 410 ? 0.491 22.571 -31.737 1.00 89.69 410 GLY A C 1
ATOM 3113 O O . GLY A 1 410 ? 0.036 22.877 -32.837 1.00 89.69 410 GLY A O 1
ATOM 3114 N N . LEU A 1 411 ? 0.652 23.431 -30.735 1.00 87.50 411 LEU A N 1
ATOM 3115 C CA . LEU A 1 411 ? 0.447 24.865 -30.832 1.00 87.50 411 LEU A CA 1
ATOM 3116 C C . LEU A 1 411 ? 1.669 25.578 -30.259 1.00 87.50 411 LEU A C 1
ATOM 3118 O O . LEU A 1 411 ? 1.987 25.410 -29.081 1.00 87.50 411 LEU A O 1
ATOM 3122 N N . VAL A 1 412 ? 2.297 26.415 -31.075 1.00 88.94 412 VAL A N 1
ATOM 3123 C CA . VAL A 1 412 ? 3.380 27.311 -30.662 1.00 88.94 412 VAL A CA 1
ATOM 3124 C C . VAL A 1 412 ? 2.994 28.760 -30.908 1.00 88.94 412 VAL A C 1
ATOM 3126 O O . VAL A 1 412 ? 2.005 29.058 -31.583 1.00 88.94 412 VAL A O 1
ATOM 3129 N N . ARG A 1 413 ? 3.716 29.674 -30.276 1.00 87.81 413 ARG A N 1
ATOM 3130 C CA . ARG A 1 413 ? 3.492 31.111 -30.361 1.00 87.81 413 ARG A CA 1
ATOM 3131 C C . ARG A 1 413 ? 4.826 31.808 -30.527 1.00 87.81 413 ARG A C 1
ATOM 3133 O O . ARG A 1 413 ? 5.758 31.491 -29.788 1.00 87.81 413 ARG A O 1
ATOM 3140 N N . HIS A 1 414 ? 4.872 32.773 -31.435 1.00 85.94 414 HIS A N 1
ATOM 3141 C CA . HIS A 1 414 ? 5.965 33.730 -31.463 1.00 85.94 414 HIS A CA 1
ATOM 3142 C C . HIS A 1 414 ? 5.823 34.728 -30.309 1.00 85.94 414 HIS A C 1
ATOM 3144 O O . HIS A 1 414 ? 4.710 35.095 -29.903 1.00 85.94 414 HIS A O 1
ATOM 3150 N N . ASP A 1 415 ? 6.960 35.170 -29.779 1.00 77.75 415 ASP A N 1
ATOM 3151 C CA . ASP A 1 415 ? 7.012 36.383 -28.973 1.00 77.75 415 ASP A CA 1
ATOM 3152 C C . ASP A 1 415 ? 6.690 37.633 -29.821 1.00 77.75 415 ASP A C 1
ATOM 3154 O O . ASP A 1 415 ? 6.468 37.558 -31.029 1.00 77.75 415 ASP A O 1
ATOM 3158 N N . ALA A 1 416 ? 6.643 38.808 -29.189 1.00 69.75 416 ALA A N 1
ATOM 3159 C CA . ALA A 1 416 ? 6.309 40.057 -29.879 1.00 69.7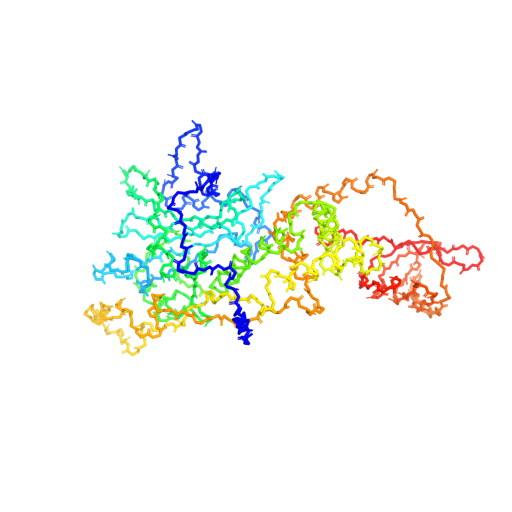5 416 ALA A CA 1
ATOM 3160 C C . ALA A 1 416 ? 7.335 40.471 -30.957 1.00 69.75 416 ALA A C 1
ATOM 3162 O O . ALA A 1 416 ? 7.047 41.361 -31.753 1.00 69.75 416 ALA A O 1
ATOM 3163 N N . THR A 1 417 ? 8.524 39.858 -30.965 1.00 73.12 417 THR A N 1
ATOM 3164 C CA . THR A 1 417 ? 9.610 40.135 -31.914 1.00 73.12 417 THR A CA 1
ATOM 3165 C C . THR A 1 417 ? 9.699 39.116 -33.050 1.00 73.12 417 THR A C 1
ATOM 3167 O O . THR A 1 417 ? 10.412 39.372 -34.012 1.00 73.12 417 THR A O 1
ATOM 3170 N N . GLY A 1 418 ? 8.973 37.994 -32.971 1.00 71.19 418 GLY A N 1
ATOM 3171 C CA . GLY A 1 418 ? 8.956 36.947 -34.001 1.00 71.19 418 GLY A CA 1
ATOM 3172 C C . GLY A 1 418 ? 10.098 35.930 -33.913 1.00 71.19 418 GLY A C 1
ATOM 3173 O O . GLY A 1 418 ? 10.071 34.937 -34.629 1.00 71.19 418 GLY A O 1
ATOM 3174 N N . ASN A 1 419 ? 11.078 36.140 -33.032 1.00 75.62 419 ASN A N 1
ATOM 3175 C CA . ASN A 1 419 ? 12.328 35.371 -33.041 1.00 75.62 419 ASN A CA 1
ATOM 3176 C C . ASN A 1 419 ? 12.291 34.140 -32.131 1.00 75.62 419 ASN A C 1
ATOM 3178 O O . ASN A 1 419 ? 12.984 33.153 -32.384 1.00 75.62 419 ASN A O 1
ATOM 3182 N N . THR A 1 420 ? 11.486 34.193 -31.070 1.00 83.62 420 THR A N 1
ATOM 3183 C CA . THR A 1 420 ? 11.417 33.129 -30.065 1.00 83.62 420 THR A CA 1
ATOM 3184 C C . THR A 1 420 ? 10.069 32.427 -30.122 1.00 83.62 420 THR A C 1
ATOM 3186 O O . THR A 1 420 ? 9.019 33.071 -30.187 1.00 83.62 420 THR A O 1
ATOM 3189 N N . LEU A 1 421 ? 10.099 31.099 -30.046 1.00 86.69 421 LEU A N 1
ATOM 3190 C CA . LEU A 1 421 ? 8.930 30.232 -29.986 1.00 86.69 421 LEU A CA 1
ATOM 3191 C C . LEU A 1 421 ? 8.695 29.756 -28.554 1.00 86.69 421 LEU A C 1
ATOM 3193 O O . LEU A 1 421 ? 9.615 29.332 -27.857 1.00 86.69 421 LEU A O 1
ATOM 3197 N N . SER A 1 422 ? 7.435 29.761 -28.129 1.00 85.75 422 SER A N 1
ATOM 3198 C CA . SER A 1 422 ? 6.993 29.080 -26.910 1.00 85.75 422 SER A CA 1
ATOM 3199 C C . SER A 1 422 ? 5.625 28.448 -27.122 1.00 85.75 422 SER A C 1
ATOM 3201 O O . SER A 1 422 ? 4.782 28.984 -27.844 1.00 85.75 422 SER A O 1
ATOM 3203 N N . GLY A 1 423 ? 5.362 27.296 -26.516 1.00 82.69 423 GLY A N 1
ATOM 3204 C CA . GLY A 1 423 ? 4.067 26.661 -26.701 1.00 82.69 423 GLY A CA 1
ATOM 3205 C C . GLY A 1 423 ? 3.903 25.322 -26.026 1.00 82.69 423 GLY A C 1
ATOM 3206 O O . GLY A 1 423 ? 4.699 24.914 -25.184 1.00 82.69 423 GLY A O 1
ATOM 3207 N N . ARG A 1 424 ? 2.833 24.636 -26.423 1.00 80.12 424 ARG A N 1
ATOM 3208 C CA . ARG A 1 424 ? 2.527 23.287 -25.970 1.00 80.12 424 ARG A CA 1
ATOM 3209 C C . ARG A 1 424 ? 2.181 22.420 -27.168 1.00 80.12 424 ARG A C 1
ATOM 3211 O O . ARG A 1 424 ? 1.210 22.675 -27.888 1.00 80.12 424 ARG A O 1
ATOM 3218 N N . VAL A 1 425 ? 2.960 21.370 -27.359 1.00 84.69 425 VAL A N 1
ATOM 3219 C CA . VAL A 1 425 ? 2.646 20.298 -28.299 1.00 84.69 425 VAL A CA 1
ATOM 3220 C C . VAL A 1 425 ? 1.754 19.291 -27.589 1.00 84.69 425 VAL A C 1
ATOM 3222 O O . VAL A 1 425 ? 1.937 19.010 -26.411 1.00 84.69 425 VAL A O 1
ATOM 3225 N N . ARG A 1 426 ? 0.696 18.836 -28.258 1.00 80.81 426 ARG A N 1
ATOM 3226 C CA . ARG A 1 426 ? -0.325 17.946 -27.681 1.00 80.81 426 ARG A CA 1
ATOM 3227 C C . ARG A 1 426 ? 0.034 16.478 -27.838 1.00 80.81 426 ARG A C 1
ATOM 3229 O O . ARG A 1 426 ? -0.379 15.668 -27.018 1.00 80.81 426 ARG A O 1
ATOM 3236 N N . SER A 1 427 ? 0.747 16.157 -28.906 1.00 80.81 427 SER A N 1
ATOM 3237 C CA . SER A 1 427 ? 1.206 14.814 -29.205 1.00 80.81 427 SER A CA 1
ATOM 3238 C C . SER A 1 427 ? 2.607 14.916 -29.774 1.00 80.81 427 SER A C 1
ATOM 3240 O O . SER A 1 427 ? 2.825 15.621 -30.759 1.00 80.81 427 SER A O 1
ATOM 3242 N N . VAL A 1 428 ? 3.547 14.237 -29.133 1.00 82.81 428 VAL A N 1
ATOM 3243 C CA . VAL A 1 428 ? 4.871 13.960 -29.676 1.00 82.81 428 VAL A CA 1
ATOM 3244 C C . VAL A 1 428 ? 5.056 12.459 -29.669 1.00 82.81 428 VAL A C 1
ATOM 3246 O O . VAL A 1 428 ? 4.825 11.807 -28.651 1.00 82.81 428 VAL A O 1
ATOM 3249 N N . ARG A 1 429 ? 5.471 11.917 -30.804 1.00 81.19 429 ARG A N 1
ATOM 3250 C CA . ARG A 1 429 ? 5.917 10.539 -30.947 1.00 81.19 429 ARG A CA 1
ATOM 3251 C C . ARG A 1 429 ? 7.293 10.562 -31.588 1.00 81.19 429 ARG A C 1
ATOM 3253 O O . ARG A 1 429 ? 7.449 11.207 -32.619 1.00 81.19 429 ARG A O 1
ATOM 3260 N N . ILE A 1 430 ? 8.264 9.894 -30.976 1.00 80.50 430 ILE A N 1
ATOM 3261 C CA . ILE A 1 430 ? 9.604 9.704 -31.539 1.00 80.50 430 ILE A CA 1
ATOM 3262 C C . ILE A 1 430 ? 9.826 8.199 -31.656 1.00 80.50 430 ILE A C 1
ATOM 3264 O O . ILE A 1 430 ? 9.663 7.488 -30.664 1.00 80.50 430 ILE A O 1
ATOM 3268 N N . ALA A 1 431 ? 10.142 7.721 -32.860 1.00 80.31 431 ALA A N 1
ATOM 3269 C CA . ALA A 1 431 ? 10.072 6.312 -33.236 1.00 80.31 431 ALA A CA 1
ATOM 3270 C C . ALA A 1 431 ? 8.717 5.708 -32.800 1.00 80.31 431 ALA A C 1
ATOM 3272 O O . ALA A 1 431 ? 7.659 6.235 -33.165 1.00 80.31 431 ALA A O 1
ATOM 3273 N N . ASP A 1 432 ? 8.724 4.664 -31.975 1.00 69.19 432 ASP A N 1
ATOM 3274 C CA . ASP A 1 432 ? 7.510 4.011 -31.464 1.00 69.19 432 ASP A CA 1
ATOM 3275 C C . ASP A 1 432 ? 7.046 4.551 -30.101 1.00 69.19 432 ASP A C 1
ATOM 3277 O O . ASP A 1 432 ? 6.008 4.141 -29.581 1.00 69.19 432 ASP A O 1
ATOM 3281 N N . THR A 1 433 ? 7.763 5.521 -29.531 1.00 62.53 433 THR A N 1
ATOM 3282 C CA . THR A 1 433 ? 7.483 6.049 -28.193 1.00 62.53 433 THR A CA 1
ATOM 3283 C C . THR A 1 433 ? 6.605 7.290 -28.265 1.00 62.53 433 THR A C 1
ATOM 3285 O O . THR A 1 433 ? 6.983 8.308 -28.850 1.00 62.53 433 THR A O 1
ATOM 3288 N N . ALA A 1 434 ? 5.433 7.240 -27.630 1.00 72.38 434 ALA A N 1
ATOM 3289 C CA . ALA A 1 434 ? 4.562 8.398 -27.455 1.00 72.38 434 ALA A CA 1
ATOM 3290 C C . ALA A 1 434 ? 4.906 9.151 -26.157 1.00 72.38 434 ALA A C 1
ATOM 3292 O O . ALA A 1 434 ? 4.846 8.597 -25.067 1.00 72.38 434 ALA A O 1
ATOM 3293 N N . PHE A 1 435 ? 5.215 10.442 -26.268 1.00 68.25 435 PHE A N 1
ATOM 3294 C CA . PHE A 1 435 ? 5.539 11.330 -25.142 1.00 68.25 435 PHE A CA 1
ATOM 3295 C C . PHE A 1 435 ? 4.339 12.180 -24.695 1.00 68.25 435 PHE A C 1
ATOM 3297 O O . PHE A 1 435 ? 4.396 12.867 -23.678 1.00 68.25 435 PHE A O 1
ATOM 3304 N N . GLY A 1 436 ? 3.227 12.135 -25.437 1.00 67.69 436 GLY A N 1
ATOM 3305 C CA . GLY A 1 436 ? 2.018 12.892 -25.116 1.00 67.69 436 GLY A CA 1
ATOM 3306 C C . GLY A 1 436 ? 2.209 14.400 -25.294 1.00 67.69 436 GLY A C 1
ATOM 3307 O O . GLY A 1 436 ? 2.756 14.845 -26.305 1.00 67.69 436 GLY A O 1
ATOM 3308 N N . ALA A 1 437 ? 1.709 15.190 -24.340 1.00 71.19 437 ALA A N 1
ATOM 3309 C CA . ALA A 1 437 ? 1.751 16.646 -24.415 1.00 71.19 437 ALA A CA 1
ATOM 3310 C C . ALA A 1 437 ? 2.998 17.222 -23.726 1.00 71.19 437 ALA A C 1
ATOM 3312 O O . ALA A 1 437 ? 3.182 17.009 -22.530 1.00 71.19 437 ALA A O 1
ATOM 3313 N N . LEU A 1 438 ? 3.784 18.024 -24.449 1.00 73.38 438 LEU A N 1
ATOM 3314 C CA . LEU A 1 438 ? 5.029 18.635 -23.971 1.00 73.38 438 LEU A CA 1
ATOM 3315 C C . LEU A 1 438 ? 4.981 20.161 -24.080 1.00 73.38 438 LEU A C 1
ATOM 3317 O O . LEU A 1 438 ? 4.367 20.714 -24.997 1.00 73.38 438 LEU A O 1
ATOM 3321 N N . SER A 1 439 ? 5.645 20.849 -23.155 1.00 76.31 439 SER A N 1
ATOM 3322 C CA . SER A 1 439 ? 5.961 22.272 -23.310 1.00 76.31 439 SER A CA 1
ATOM 3323 C C . SER A 1 439 ? 7.183 22.412 -24.209 1.00 76.31 439 SER A C 1
ATOM 3325 O O . SER A 1 439 ? 8.128 21.637 -24.101 1.00 76.31 439 SER A O 1
ATOM 3327 N N . VAL A 1 440 ? 7.169 23.392 -25.107 1.00 81.62 440 VAL A N 1
ATOM 3328 C CA . VAL A 1 440 ? 8.253 23.590 -26.074 1.00 81.62 440 VAL A CA 1
ATOM 3329 C C . VAL A 1 440 ? 8.720 25.032 -26.074 1.00 81.62 440 VAL A C 1
ATOM 3331 O O . VAL A 1 440 ? 7.916 25.960 -25.948 1.00 81.62 440 VAL A O 1
ATOM 3334 N N . GLY A 1 441 ? 10.028 25.197 -26.223 1.00 84.25 441 GLY A N 1
ATOM 3335 C CA . GLY A 1 441 ? 10.669 26.462 -26.558 1.00 84.25 441 GLY A CA 1
ATOM 3336 C C . GLY A 1 441 ? 11.353 26.340 -27.914 1.00 84.25 441 GLY A C 1
ATOM 3337 O O . GLY A 1 441 ? 11.430 25.247 -28.473 1.00 84.25 441 GLY A O 1
ATOM 3338 N N . GLY A 1 442 ? 11.859 27.439 -28.450 1.00 85.38 442 GLY A N 1
ATOM 3339 C CA . GLY A 1 442 ? 12.614 27.382 -29.692 1.00 85.38 442 GLY A CA 1
ATOM 3340 C C . GLY A 1 442 ? 12.872 28.740 -30.306 1.00 85.38 442 GLY A C 1
ATOM 3341 O O . GLY A 1 442 ? 12.583 29.778 -29.709 1.00 85.38 442 GLY A O 1
ATOM 3342 N N . SER A 1 443 ? 13.369 28.713 -31.530 1.00 87.56 443 SER A N 1
ATOM 3343 C CA . SER A 1 443 ? 13.565 29.892 -32.364 1.00 87.56 443 SER A CA 1
ATOM 3344 C C . SER A 1 443 ? 13.216 29.580 -33.810 1.00 87.56 443 SER A C 1
ATOM 3346 O O . SER A 1 443 ? 13.182 28.419 -34.217 1.00 87.56 443 SER A O 1
ATOM 3348 N N . THR A 1 444 ? 12.970 30.623 -34.587 1.00 84.12 444 THR A N 1
ATOM 3349 C CA . THR A 1 444 ? 12.850 30.522 -36.043 1.00 84.12 444 THR A CA 1
ATOM 3350 C C . THR A 1 444 ? 14.071 31.202 -36.647 1.00 84.12 444 THR A C 1
ATOM 3352 O O . THR A 1 444 ? 14.434 32.291 -36.206 1.00 84.12 444 THR A O 1
ATOM 3355 N N . ASP A 1 445 ? 14.749 30.549 -37.591 1.00 84.81 445 ASP A N 1
ATOM 3356 C CA . ASP A 1 445 ? 15.873 31.169 -38.298 1.00 84.81 445 ASP A CA 1
ATOM 3357 C C . ASP A 1 445 ? 15.424 31.981 -39.524 1.00 84.81 445 ASP A C 1
ATOM 3359 O O . ASP A 1 445 ? 14.265 31.936 -39.941 1.00 84.81 445 ASP A O 1
ATOM 3363 N N . ASP A 1 446 ? 16.359 32.727 -40.117 1.00 79.62 446 ASP A N 1
ATOM 3364 C CA . ASP A 1 446 ? 16.101 33.606 -41.266 1.00 79.62 446 ASP A CA 1
ATOM 3365 C C . ASP A 1 446 ? 15.618 32.847 -42.522 1.00 79.62 446 ASP A C 1
ATOM 3367 O O . ASP A 1 446 ? 15.084 33.459 -43.449 1.00 79.62 446 ASP A O 1
ATOM 3371 N N . ALA A 1 447 ? 15.793 31.520 -42.568 1.00 81.94 447 ALA A N 1
ATOM 3372 C CA . ALA A 1 447 ? 15.301 30.655 -43.640 1.00 81.94 447 ALA A CA 1
ATOM 3373 C C . ALA A 1 447 ? 13.883 30.115 -43.368 1.00 81.94 447 ALA A C 1
ATOM 3375 O O . ALA A 1 447 ? 13.349 29.356 -44.179 1.00 81.94 447 ALA A O 1
ATOM 3376 N N . GLY A 1 448 ? 13.265 30.505 -42.248 1.00 73.62 448 GLY A N 1
ATOM 3377 C CA . GLY A 1 448 ? 11.944 30.044 -41.830 1.00 73.62 448 GLY A CA 1
ATOM 3378 C C . GLY A 1 448 ? 11.950 28.647 -41.207 1.00 73.62 448 GLY A C 1
ATOM 3379 O O . GLY A 1 448 ? 10.882 28.055 -41.040 1.00 73.62 448 GLY A O 1
ATOM 3380 N N . VAL A 1 449 ? 13.120 28.098 -40.859 1.00 82.69 449 VAL A N 1
ATOM 3381 C CA . VAL A 1 449 ? 13.211 26.812 -40.162 1.00 82.69 449 VAL A CA 1
ATOM 3382 C C . VAL A 1 449 ? 12.944 27.038 -38.679 1.00 82.69 449 VAL A C 1
ATOM 3384 O O . VAL A 1 449 ? 13.618 27.823 -38.011 1.00 82.69 449 VAL A O 1
ATOM 3387 N N . MET A 1 450 ? 11.954 26.319 -38.154 1.00 83.38 450 MET A N 1
ATOM 3388 C CA . MET A 1 450 ? 11.633 26.325 -36.729 1.00 83.38 450 MET A CA 1
ATOM 3389 C C . MET A 1 450 ? 12.519 25.320 -35.988 1.00 83.38 450 MET A C 1
ATOM 3391 O O . MET A 1 450 ? 12.368 24.106 -36.131 1.00 83.38 450 MET A O 1
ATOM 3395 N N . HIS A 1 451 ? 13.415 25.828 -35.148 1.00 85.56 451 HIS A N 1
ATOM 3396 C CA . HIS A 1 451 ? 14.221 25.048 -34.213 1.00 85.56 451 HIS A CA 1
ATOM 3397 C C . HIS A 1 451 ? 13.426 24.860 -32.926 1.00 85.56 451 HIS A C 1
ATOM 3399 O O . HIS A 1 451 ? 13.432 25.716 -32.042 1.00 85.56 451 HIS A O 1
ATOM 3405 N N . ILE A 1 452 ? 12.695 23.750 -32.835 1.00 82.44 452 ILE A N 1
ATOM 3406 C CA . ILE A 1 452 ? 11.863 23.431 -31.672 1.00 82.44 452 ILE A CA 1
ATOM 3407 C C . ILE A 1 452 ? 12.681 22.602 -30.688 1.00 82.44 452 ILE A C 1
ATOM 3409 O O . ILE A 1 452 ? 12.992 21.437 -30.931 1.00 82.44 452 ILE A O 1
ATOM 3413 N N . THR A 1 453 ? 12.979 23.188 -29.536 1.00 80.56 453 THR A N 1
ATOM 3414 C CA . THR A 1 453 ? 13.527 22.456 -28.402 1.00 80.56 453 THR A CA 1
ATOM 3415 C C . THR A 1 453 ? 12.378 21.785 -27.666 1.00 80.56 453 THR A C 1
ATOM 3417 O O . THR A 1 453 ? 11.623 22.417 -26.916 1.00 80.56 453 THR A O 1
ATOM 3420 N N . LEU A 1 454 ? 12.264 20.474 -27.873 1.00 73.06 454 LEU A N 1
ATOM 3421 C CA . LEU A 1 454 ? 11.504 19.609 -26.989 1.00 73.06 454 LEU A CA 1
ATOM 3422 C C . LEU A 1 454 ? 12.257 19.549 -25.669 1.00 73.06 454 LEU A C 1
ATOM 3424 O O . LEU A 1 454 ? 13.169 18.748 -25.485 1.00 73.06 454 LEU A O 1
ATOM 3428 N N . ARG A 1 455 ? 11.889 20.429 -24.746 1.00 63.25 455 ARG A N 1
ATOM 3429 C CA . ARG A 1 455 ? 12.209 20.159 -23.358 1.00 63.25 455 ARG A CA 1
ATOM 3430 C C . ARG A 1 455 ? 11.300 19.003 -22.979 1.00 63.25 455 ARG A C 1
ATOM 3432 O O . ARG A 1 455 ? 10.082 19.088 -23.168 1.00 63.25 455 ARG A O 1
ATOM 3439 N N . TYR A 1 456 ? 11.888 17.917 -22.475 1.00 53.06 456 TYR A N 1
ATOM 3440 C CA . TYR A 1 456 ? 11.119 17.049 -21.591 1.00 53.06 456 TYR A CA 1
ATOM 3441 C C . TYR A 1 456 ? 10.392 17.986 -20.623 1.00 53.06 456 TYR A C 1
ATOM 3443 O O . TYR A 1 456 ? 10.972 19.023 -20.267 1.00 53.06 456 TYR A O 1
ATOM 3451 N N . PRO A 1 457 ? 9.105 17.741 -20.328 1.00 45.62 457 PRO A N 1
ATOM 3452 C CA . PRO A 1 457 ? 8.395 18.686 -19.489 1.00 45.62 457 PRO A CA 1
ATOM 3453 C C . PRO A 1 457 ? 9.250 18.884 -18.235 1.00 45.62 457 PRO A C 1
ATOM 3455 O O . PRO A 1 457 ? 9.898 17.926 -17.806 1.00 45.62 457 PRO A O 1
ATOM 3458 N N . GLU A 1 458 ? 9.272 20.105 -17.682 1.00 43.44 458 GLU A N 1
ATOM 3459 C CA . GLU A 1 458 ? 9.547 20.239 -16.247 1.00 43.44 458 GLU A CA 1
ATOM 3460 C C . GLU A 1 458 ? 8.811 19.072 -15.608 1.00 43.44 458 GLU A C 1
ATOM 3462 O O . GLU A 1 458 ? 7.620 18.893 -15.915 1.00 43.44 458 GLU A O 1
ATOM 3467 N N . SER A 1 459 ? 9.571 18.178 -14.969 1.00 37.69 459 SER A N 1
ATOM 3468 C CA . SER A 1 459 ? 9.073 16.870 -14.574 1.00 37.69 459 SER A CA 1
ATOM 3469 C C . SER A 1 459 ? 7.666 17.040 -14.009 1.00 37.69 459 SER A C 1
ATOM 3471 O O . SER A 1 459 ? 7.422 17.989 -13.269 1.00 37.69 459 SER A O 1
ATOM 3473 N N . PRO A 1 460 ? 6.679 16.213 -14.395 1.00 35.88 460 PRO A N 1
ATOM 3474 C CA . PRO A 1 460 ? 5.343 16.329 -13.815 1.00 35.88 460 PRO A CA 1
ATOM 3475 C C . PRO A 1 460 ? 5.336 16.039 -12.299 1.00 35.88 460 PRO A C 1
ATOM 3477 O O . PRO A 1 460 ? 4.256 16.048 -11.710 1.00 35.88 460 PRO A O 1
ATOM 3480 N N . LEU A 1 461 ? 6.507 15.724 -11.729 1.00 35.50 461 LEU A N 1
ATOM 3481 C CA . LEU A 1 461 ? 6.799 15.529 -10.319 1.00 35.50 461 LEU A CA 1
ATOM 3482 C C . LEU A 1 461 ? 7.149 16.856 -9.639 1.00 35.50 461 LEU A C 1
ATOM 3484 O O . LEU A 1 461 ? 7.962 17.620 -10.207 1.00 35.50 461 LEU A O 1
#

Sequence (461 aa):
MLSTVAAADPVWVVDPGSPGPDRPPQGRSLFDHLTISSGQQVIPYPFEQLVAAISTQLDADSAYLGQPVKRVLIPLGRSLQREAAAPDFFHSPRIVLAVDAEPAGDAGLLLRDRLFIGYLEAADVLEVISYNEQAARFEFQVVSDYRAGGQPQVSYARRVVCTACHQNAAPIFARPLWDETNASRDVAGRLEQLGRDFHGVPVAAGVDIAYAIDNATDRANAFALTQKLWLEACGFGEGADDCRRALFDRTLQFALNGGRGFDHVSDGYHGTLRTVMSRRSLQAWPDGLLIPDADIANRKPLAGVATPAGGDDQDRLRQRADVDGRSEPLMPRPAASVWAPGGDGLVERAVEGLVQFIATADLLRIDRQLERLPAAESSLRAECDADSTSAGGRERIKLLCQGGDIVLQGLVRHDATGNTLSGRVRSVRIADTAFGALSVGGSTDDAGVMHITLRYPESPL

Secondary structure (DSSP, 8-state):
-----PPP-PEESS-TT----SS-SSS--HHHHHHEETTEE---SSHHHHHHHHHTTB-GGGSGGG-SEEEEEESS--STTTTTT-S-TTTSPEEEEEE-S-BSSTT----TTTEEEEEEGGGTEEEEEEEETTTTEEEEEEEE--STT---EEEE--HHHHHHHSTTSS--EE-TT-TTSTTSHHHHHHHHHTT---TT--SS--HHHHHHHHHHHHHHHHHHHHHHIIIIIS-SSTTHHHHHHHHHHHHHHHHHTTTS----SSHIIIIIIIHHHHHHHHHH-TT-EEEPP-EE----TTTT----TT---HHHHHHHHS--GGG-TTSPPPPSEEE-TTSTTHHHHHHHHHHTTS-HHHHHHHHHHHTTS---------EEEEEEEEETTEEEEEEEEEETTEEEEEEEEE-TTSSEEEEEEEEEEETTEEEEEEEEEEEE-TTS-EEEEE---S---

Foldseek 3Di:
DPPPPPDDAFAALFALVPLDFLDQPDFDFVQQVLQDDPNDGHQDPDPLRNVVSVVLFFDLVQADVSRQKQKWFFLLDQDPCNCLCPLVSLVWTKIKIAGQGFTPADPGRGRHLFWIWIDTQSQLKIWIWGDGPVSLATWTWMWHQNDDVGDTDIDRDGSSVVCLLVVLRFAAEADQPQQSILLNPVSLVQNVVVVDDDSPDDSNDHSVSVVSNVVSRVLNSCSSVLVCLLDQLLDDDPLSVLQNVLLVQQLLQCVQLVNQGGDCPDCSNPPSHLVSSLVRCCVVGVNAYQRADRHAHRDNLCVVFDQPPVGGPSVSSVVSSDADDSRNSSPDDGGPDGDHSNDDCSSVSNSVSVNSVDGPNNSVVVVVVVVVDPDPDDDDDWDWDWDWDDDPLKIKIFIFTDDPFKTWTFIWIADSVQFKIWGKIQWIGGHNRISGIFTWIFGADPVRDTGIDGDSHPRPD